Protein AF-A0A8J2EGM8-F1 (afdb_monomer)

Structure (mmCIF, N/CA/C/O backbone):
data_AF-A0A8J2EGM8-F1
#
_entry.id   AF-A0A8J2EGM8-F1
#
loop_
_atom_site.group_PDB
_atom_site.id
_atom_site.type_symbol
_atom_site.label_atom_id
_atom_site.label_alt_id
_atom_site.label_comp_id
_atom_site.label_asym_id
_atom_site.label_entity_id
_atom_site.label_seq_id
_atom_site.pdbx_PDB_ins_code
_atom_site.Cartn_x
_atom_site.Cartn_y
_atom_site.Cartn_z
_atom_site.occupancy
_atom_site.B_iso_or_equiv
_atom_site.auth_seq_id
_atom_site.auth_comp_id
_atom_site.auth_asym_id
_atom_site.auth_atom_id
_atom_site.pdbx_PDB_model_num
ATOM 1 N N . MET A 1 1 ? 75.632 -25.781 -4.431 1.00 36.81 1 MET A N 1
ATOM 2 C CA . MET A 1 1 ? 75.095 -25.652 -5.802 1.00 36.81 1 MET A CA 1
ATOM 3 C C . MET A 1 1 ? 73.631 -26.050 -5.723 1.00 36.81 1 MET A C 1
ATOM 5 O O . MET A 1 1 ? 73.376 -27.157 -5.284 1.00 36.81 1 MET A O 1
ATOM 9 N N . SER A 1 2 ? 72.731 -25.060 -5.687 1.00 36.84 2 SER A N 1
ATOM 10 C CA . SER A 1 2 ? 71.915 -24.627 -6.846 1.00 36.84 2 SER A CA 1
ATOM 11 C C . SER A 1 2 ? 70.774 -25.623 -7.117 1.00 36.84 2 SER A C 1
ATOM 13 O O . SER A 1 2 ? 71.029 -26.813 -7.161 1.00 36.84 2 SER A O 1
ATOM 15 N N . GLU A 1 3 ? 69.509 -25.267 -7.308 1.00 37.22 3 GLU A N 1
ATOM 16 C CA . GLU A 1 3 ? 68.725 -24.044 -7.152 1.00 37.22 3 GLU A CA 1
ATOM 17 C C . GLU A 1 3 ? 67.249 -24.458 -7.450 1.00 37.22 3 GLU A C 1
ATOM 19 O O . GLU A 1 3 ? 67.021 -25.477 -8.093 1.00 37.22 3 GLU A O 1
ATOM 24 N N . VAL A 1 4 ? 66.272 -23.667 -6.986 1.00 41.88 4 VAL A N 1
ATOM 25 C CA . VAL A 1 4 ? 64.883 -23.495 -7.497 1.00 41.88 4 VAL A CA 1
ATOM 26 C C . VAL A 1 4 ? 63.899 -24.688 -7.587 1.00 41.88 4 VAL A C 1
ATOM 28 O O . VAL A 1 4 ? 63.996 -25.553 -8.444 1.00 41.88 4 VAL A O 1
ATOM 31 N N . TYR A 1 5 ? 62.829 -24.658 -6.780 1.00 37.06 5 TYR A N 1
ATOM 32 C CA . TYR A 1 5 ? 61.487 -24.163 -7.175 1.00 37.06 5 TYR A CA 1
ATOM 33 C C . TYR A 1 5 ? 60.475 -24.462 -6.055 1.00 37.06 5 TYR A C 1
ATOM 35 O O . TYR A 1 5 ? 59.898 -25.543 -5.959 1.00 37.06 5 TYR A O 1
ATOM 43 N N . LYS A 1 6 ? 60.233 -23.464 -5.194 1.00 38.16 6 LYS A N 1
ATOM 44 C CA . LYS A 1 6 ? 59.006 -23.388 -4.390 1.00 38.16 6 LYS A CA 1
ATOM 45 C C . LYS A 1 6 ? 57.902 -22.868 -5.309 1.00 38.16 6 LYS A C 1
ATOM 47 O O . LYS A 1 6 ? 57.985 -21.736 -5.779 1.00 38.16 6 LYS A O 1
ATOM 52 N N . LEU A 1 7 ? 56.888 -23.690 -5.565 1.00 37.00 7 LEU A N 1
ATOM 53 C CA . LEU A 1 7 ? 55.674 -23.279 -6.264 1.00 37.00 7 LEU A CA 1
ATOM 54 C C . LEU A 1 7 ? 54.905 -22.285 -5.370 1.00 37.00 7 LEU A C 1
ATOM 56 O O . LEU A 1 7 ? 54.227 -22.676 -4.422 1.00 37.00 7 LEU A O 1
ATOM 60 N N . LEU A 1 8 ? 55.043 -20.987 -5.642 1.00 35.59 8 LEU A N 1
ATOM 61 C CA . LEU A 1 8 ? 54.140 -19.956 -5.137 1.00 35.59 8 LEU A CA 1
ATOM 62 C C . LEU A 1 8 ? 52.882 -19.979 -6.008 1.00 35.59 8 LEU A C 1
ATOM 64 O O . LEU A 1 8 ? 52.885 -19.474 -7.128 1.00 35.59 8 LEU A O 1
ATOM 68 N N . ILE A 1 9 ? 51.800 -20.562 -5.493 1.00 37.16 9 ILE A N 1
ATOM 69 C CA . ILE A 1 9 ? 50.460 -20.345 -6.040 1.00 37.16 9 ILE A CA 1
ATOM 70 C C . ILE A 1 9 ? 50.071 -18.913 -5.661 1.00 37.16 9 ILE A C 1
ATOM 72 O O . ILE A 1 9 ? 49.535 -18.653 -4.586 1.00 37.16 9 ILE A O 1
ATOM 76 N N . VAL A 1 10 ? 50.394 -17.963 -6.538 1.00 34.00 10 VAL A N 1
ATOM 77 C CA . VAL A 1 10 ? 49.798 -16.628 -6.507 1.00 34.00 10 VAL A CA 1
ATOM 78 C C . VAL A 1 10 ? 48.366 -16.801 -6.990 1.00 34.00 10 VAL A C 1
ATOM 80 O O . VAL A 1 10 ? 48.096 -16.853 -8.189 1.00 34.00 10 VAL A O 1
ATOM 83 N N . VAL A 1 11 ? 47.440 -16.940 -6.043 1.00 32.88 11 VAL A N 1
ATOM 84 C CA . VAL A 1 11 ? 46.016 -16.778 -6.323 1.00 32.88 11 VAL A CA 1
ATOM 85 C C . VAL A 1 11 ? 45.834 -15.317 -6.717 1.00 32.88 11 VAL A C 1
ATOM 87 O O . VAL A 1 11 ? 45.764 -14.433 -5.865 1.00 32.88 11 VAL A O 1
ATOM 90 N N . TYR A 1 12 ? 45.803 -15.055 -8.023 1.00 30.75 12 TYR A N 1
ATOM 91 C CA . TYR A 1 12 ? 45.254 -13.819 -8.558 1.00 30.75 12 TYR A CA 1
ATOM 92 C C . TYR A 1 12 ? 43.773 -13.820 -8.184 1.00 30.75 12 TYR A C 1
ATOM 94 O O . TYR A 1 12 ? 42.923 -14.354 -8.893 1.00 30.75 12 TYR A O 1
ATOM 102 N N . ILE A 1 13 ? 43.465 -13.259 -7.016 1.00 32.72 13 ILE A N 1
ATOM 103 C CA . ILE A 1 13 ? 42.115 -12.820 -6.707 1.00 32.72 13 ILE A CA 1
ATOM 104 C C . ILE A 1 13 ? 41.874 -11.679 -7.686 1.00 32.72 13 ILE A C 1
ATOM 106 O O . ILE A 1 13 ? 42.268 -10.537 -7.452 1.00 32.72 13 ILE A O 1
ATOM 110 N N . SER A 1 14 ? 41.266 -12.001 -8.826 1.00 30.25 14 SER A N 1
ATOM 111 C CA . SER A 1 14 ? 40.522 -11.025 -9.598 1.00 30.25 14 SER A CA 1
ATOM 112 C C . SER A 1 14 ? 39.444 -10.503 -8.659 1.00 30.25 14 SER A C 1
ATOM 114 O O . SER A 1 14 ? 38.356 -11.063 -8.551 1.00 30.25 14 SER A O 1
ATOM 116 N N . ILE A 1 15 ? 39.770 -9.441 -7.923 1.00 31.55 15 ILE A N 1
ATOM 117 C CA . ILE A 1 15 ? 38.772 -8.562 -7.348 1.00 31.55 15 ILE A CA 1
ATOM 118 C C . ILE A 1 15 ? 38.101 -7.958 -8.574 1.00 31.55 15 ILE A C 1
ATOM 120 O O . ILE A 1 15 ? 38.505 -6.916 -9.087 1.00 31.55 15 ILE A O 1
ATOM 124 N N . THR A 1 16 ? 37.092 -8.651 -9.097 1.00 29.59 16 THR A N 1
ATOM 125 C CA . THR A 1 16 ? 36.015 -7.991 -9.811 1.00 29.59 16 THR A CA 1
ATOM 126 C C . THR A 1 16 ? 35.446 -7.035 -8.782 1.00 29.59 16 THR A C 1
ATOM 128 O O . THR A 1 16 ? 34.616 -7.402 -7.953 1.00 29.59 16 THR A O 1
ATOM 131 N N . VAL A 1 17 ? 35.986 -5.817 -8.766 1.00 28.31 17 VAL A N 1
ATOM 132 C CA . VAL A 1 17 ? 35.312 -4.674 -8.186 1.00 28.31 17 VAL A CA 1
ATOM 133 C C . VAL A 1 17 ? 33.995 -4.660 -8.934 1.00 28.31 17 VAL A C 1
ATOM 135 O O . VAL A 1 17 ? 33.945 -4.289 -10.107 1.00 28.31 17 VAL A O 1
ATOM 138 N N . VAL A 1 18 ? 32.947 -5.176 -8.294 1.00 32.50 18 VAL A N 1
ATOM 139 C CA . VAL A 1 18 ? 31.579 -4.895 -8.693 1.00 32.50 18 VAL A CA 1
ATOM 140 C C . VAL A 1 18 ? 31.532 -3.379 -8.661 1.00 32.50 18 VAL A C 1
ATOM 142 O O . VAL A 1 18 ? 31.544 -2.778 -7.587 1.00 32.50 18 VAL A O 1
ATOM 145 N N . ARG A 1 19 ? 31.657 -2.751 -9.835 1.00 31.34 19 ARG A N 1
ATOM 146 C CA . ARG A 1 19 ? 31.508 -1.311 -9.960 1.00 31.34 19 ARG A CA 1
ATOM 147 C C . ARG A 1 19 ? 30.092 -1.046 -9.482 1.00 31.34 19 ARG A C 1
ATOM 149 O O . ARG A 1 19 ? 29.133 -1.380 -10.166 1.00 31.34 19 ARG A O 1
ATOM 156 N N . CYS A 1 20 ? 29.976 -0.536 -8.259 1.00 39.12 20 CYS A N 1
ATOM 157 C CA . CYS A 1 20 ? 28.774 0.130 -7.808 1.00 39.12 20 CYS A CA 1
ATOM 158 C C . CYS A 1 20 ? 28.375 1.091 -8.925 1.00 39.12 20 CYS A C 1
ATOM 160 O O . CYS A 1 20 ? 29.219 1.876 -9.366 1.00 39.12 20 CYS A O 1
ATOM 162 N N . ASN A 1 21 ? 27.118 1.049 -9.356 1.00 50.50 21 ASN A N 1
ATOM 163 C CA . ASN A 1 21 ? 26.552 2.102 -10.186 1.00 50.50 21 ASN A CA 1
ATOM 164 C C . ASN A 1 21 ? 26.462 3.375 -9.341 1.00 50.50 21 ASN A C 1
ATOM 166 O O . ASN A 1 21 ? 25.401 3.751 -8.844 1.00 50.50 21 ASN A O 1
ATOM 170 N N . LEU A 1 22 ? 27.607 4.030 -9.124 1.00 63.03 22 LEU A N 1
ATOM 171 C CA . LEU A 1 22 ? 27.615 5.446 -8.820 1.00 63.03 22 LEU A CA 1
ATOM 172 C C . LEU A 1 22 ? 26.868 6.111 -9.967 1.00 63.03 22 LEU A C 1
ATOM 174 O O . LEU A 1 22 ? 27.161 5.863 -11.138 1.00 63.03 22 LEU A O 1
ATOM 178 N N . SER A 1 23 ? 25.882 6.930 -9.617 1.00 75.19 23 SER A N 1
ATOM 179 C CA . SER A 1 23 ? 25.237 7.772 -10.608 1.00 75.19 23 SER A CA 1
ATOM 180 C C . SER A 1 23 ? 26.307 8.548 -11.385 1.00 75.19 23 SER A C 1
ATOM 182 O O . SER A 1 23 ? 27.177 9.143 -10.742 1.00 75.19 23 SER A O 1
ATOM 184 N N . PRO A 1 24 ? 26.257 8.572 -12.731 1.00 81.44 24 PRO A N 1
ATOM 185 C CA . PRO A 1 24 ? 27.166 9.383 -13.536 1.00 81.44 24 PRO A CA 1
ATOM 186 C C . PRO A 1 24 ? 27.077 10.872 -13.181 1.00 81.44 24 PRO A C 1
ATOM 188 O O . PRO A 1 24 ? 28.060 11.594 -13.312 1.00 81.44 24 PRO A O 1
ATOM 191 N N . CYS A 1 25 ? 25.916 11.325 -12.692 1.00 85.75 25 CYS A N 1
ATOM 192 C CA . CYS A 1 25 ? 25.682 12.704 -12.279 1.00 85.75 25 CYS A CA 1
ATOM 193 C C . CYS A 1 25 ? 24.812 12.715 -11.014 1.00 85.75 25 CYS A C 1
ATOM 195 O O . CYS A 1 25 ? 23.592 12.825 -11.130 1.00 85.75 25 CYS A O 1
ATOM 197 N N . PRO A 1 26 ? 25.389 12.591 -9.806 1.00 79.94 26 PRO A N 1
ATOM 198 C CA . PRO A 1 26 ? 24.625 12.439 -8.561 1.00 79.94 26 PRO A CA 1
ATOM 199 C C . PRO A 1 26 ? 23.648 13.582 -8.247 1.00 79.94 26 PRO A C 1
ATOM 201 O O . PRO A 1 26 ? 22.648 13.357 -7.571 1.00 79.94 26 PRO A O 1
ATOM 204 N N . GLU A 1 27 ? 23.915 14.787 -8.757 1.00 81.50 27 GLU A N 1
ATOM 205 C CA . GLU A 1 27 ? 23.043 15.962 -8.600 1.00 81.50 27 GLU A CA 1
ATOM 206 C C . GLU A 1 27 ? 21.817 15.936 -9.526 1.00 81.50 27 GLU A C 1
ATOM 208 O O . GLU A 1 27 ? 20.817 16.598 -9.259 1.00 81.50 27 GLU A O 1
ATOM 213 N N . ILE A 1 28 ? 21.886 15.169 -10.619 1.00 87.88 28 ILE A N 1
ATOM 214 C CA . ILE A 1 28 ? 20.826 15.077 -11.629 1.00 87.88 28 ILE A CA 1
ATOM 215 C C . ILE A 1 28 ? 20.117 13.739 -11.507 1.00 87.88 28 ILE A C 1
ATOM 217 O O . ILE A 1 28 ? 18.904 13.713 -11.389 1.00 87.88 28 ILE A O 1
ATOM 221 N N . LEU A 1 29 ? 20.847 12.628 -11.518 1.00 87.75 29 LEU A N 1
ATOM 222 C CA . LEU A 1 29 ? 20.307 11.278 -11.489 1.00 87.75 29 LEU A CA 1
ATOM 223 C C . LEU A 1 29 ? 20.552 10.644 -10.121 1.00 87.75 29 LEU A C 1
ATOM 225 O O . LEU A 1 29 ? 21.692 10.488 -9.688 1.00 87.75 29 LEU A O 1
ATOM 229 N N . ILE A 1 30 ? 19.487 10.223 -9.455 1.00 77.75 30 ILE A N 1
ATOM 230 C CA . ILE A 1 30 ? 19.554 9.569 -8.149 1.00 77.75 30 ILE A CA 1
ATOM 231 C C . ILE A 1 30 ? 18.849 8.230 -8.263 1.00 77.75 30 ILE A C 1
ATOM 233 O O . ILE A 1 30 ? 17.635 8.191 -8.443 1.00 77.75 30 ILE A O 1
ATOM 237 N N . TYR A 1 31 ? 19.601 7.137 -8.138 1.00 73.56 31 TYR A N 1
ATOM 238 C CA . TYR A 1 31 ? 19.011 5.806 -8.115 1.00 73.56 31 TYR A CA 1
ATOM 239 C C . TYR A 1 31 ? 18.315 5.538 -6.775 1.00 73.56 31 TYR A C 1
ATOM 241 O O . TYR A 1 31 ? 18.869 5.794 -5.701 1.00 73.56 31 TYR A O 1
ATOM 249 N N . PHE A 1 32 ? 17.106 5.000 -6.845 1.00 64.81 32 PHE A N 1
ATOM 250 C CA . PHE A 1 32 ? 16.334 4.479 -5.722 1.00 64.81 32 PHE A CA 1
ATOM 251 C C . PHE A 1 32 ? 15.626 3.193 -6.168 1.00 64.81 32 PHE A C 1
ATOM 253 O O . PHE A 1 32 ? 15.915 2.680 -7.239 1.00 64.81 32 PHE A O 1
ATOM 260 N N . HIS A 1 33 ? 14.768 2.603 -5.346 1.00 63.91 33 HIS A N 1
ATOM 261 C CA . HIS A 1 33 ? 13.941 1.478 -5.774 1.00 63.91 33 HIS A CA 1
ATOM 262 C C . HIS A 1 33 ? 12.563 1.636 -5.157 1.00 63.91 33 HIS A C 1
ATOM 264 O O . HIS A 1 33 ? 12.436 1.660 -3.931 1.00 63.91 33 HIS A O 1
ATOM 270 N N . HIS A 1 34 ? 11.551 1.757 -6.009 1.00 53.47 34 HIS A N 1
ATOM 271 C CA . HIS A 1 34 ? 10.157 1.699 -5.614 1.00 53.47 34 HIS A CA 1
ATOM 272 C C . HIS A 1 34 ? 9.658 0.256 -5.791 1.00 53.47 34 HIS A C 1
ATOM 274 O O . HIS A 1 34 ? 9.483 -0.180 -6.929 1.00 53.47 34 HIS A O 1
ATOM 280 N N . PRO A 1 35 ? 9.369 -0.481 -4.701 1.00 46.75 35 PRO A N 1
ATOM 281 C CA . PRO A 1 35 ? 9.041 -1.911 -4.749 1.00 46.75 35 PRO A CA 1
ATOM 282 C C . PRO A 1 35 ? 7.853 -2.275 -5.649 1.00 46.75 35 PRO A C 1
ATOM 284 O O . PRO A 1 35 ? 7.779 -3.392 -6.145 1.00 46.75 35 PRO A O 1
ATOM 287 N N . MET A 1 36 ? 6.929 -1.331 -5.836 1.00 46.72 36 MET A N 1
ATOM 288 C CA . MET A 1 36 ? 5.670 -1.529 -6.562 1.00 46.72 36 MET A CA 1
ATOM 289 C C . MET A 1 36 ? 5.686 -1.087 -8.028 1.00 46.72 36 MET A C 1
ATOM 291 O O . MET A 1 36 ? 5.085 -1.744 -8.869 1.00 46.72 36 MET A O 1
ATOM 295 N N . THR A 1 37 ? 6.345 0.029 -8.341 1.00 50.84 37 THR A N 1
ATOM 296 C CA . THR A 1 37 ? 6.335 0.612 -9.691 1.00 50.84 37 THR A CA 1
ATOM 297 C C . THR A 1 37 ? 7.591 0.273 -10.485 1.00 50.84 37 THR A C 1
ATOM 299 O O . THR A 1 37 ? 7.735 0.720 -11.617 1.00 50.84 37 THR A O 1
ATOM 302 N N . ASN A 1 38 ? 8.547 -0.455 -9.884 1.00 56.56 38 ASN A N 1
ATOM 303 C CA . ASN A 1 38 ? 9.892 -0.630 -10.439 1.00 56.56 38 ASN A CA 1
ATOM 304 C C . ASN A 1 38 ? 10.518 0.710 -10.882 1.00 56.56 38 ASN A C 1
ATOM 306 O O . ASN A 1 38 ? 11.325 0.767 -11.810 1.00 56.56 38 ASN A O 1
ATOM 310 N N . ALA A 1 39 ? 10.153 1.819 -10.228 1.00 58.72 39 ALA A N 1
ATOM 311 C CA . ALA A 1 39 ? 10.885 3.063 -10.388 1.00 58.72 39 ALA A CA 1
ATOM 312 C C . ALA A 1 39 ? 12.272 2.878 -9.782 1.00 58.72 39 ALA A C 1
ATOM 314 O O . ALA A 1 39 ? 12.382 2.492 -8.613 1.00 58.72 39 ALA A O 1
ATOM 315 N N . PHE A 1 40 ? 13.319 3.148 -10.565 1.00 69.94 40 PHE A N 1
ATOM 316 C CA . PHE A 1 40 ? 14.690 3.022 -10.071 1.00 69.94 40 PHE A CA 1
ATOM 317 C C . PHE A 1 40 ? 15.486 4.311 -10.082 1.00 69.94 40 PHE A C 1
ATOM 319 O O . PHE A 1 40 ? 16.589 4.329 -9.542 1.00 69.94 40 PHE A O 1
ATOM 326 N N . ALA A 1 41 ? 14.992 5.392 -10.684 1.00 81.12 41 ALA A N 1
ATOM 327 C CA . ALA A 1 41 ? 15.752 6.627 -10.661 1.00 81.12 41 ALA A CA 1
ATOM 328 C C . ALA A 1 41 ? 14.898 7.883 -10.661 1.00 81.12 41 ALA A C 1
ATOM 330 O O . ALA A 1 41 ? 13.804 7.933 -11.215 1.00 81.12 41 ALA A O 1
ATOM 331 N N . ARG A 1 42 ? 15.439 8.922 -10.035 1.00 85.50 42 ARG A N 1
ATOM 332 C CA . ARG A 1 42 ? 14.912 10.279 -10.037 1.00 85.50 42 ARG A CA 1
ATOM 333 C C . ARG A 1 42 ? 15.842 11.153 -10.854 1.00 85.50 42 ARG A C 1
ATOM 335 O O . ARG A 1 42 ? 17.052 11.096 -10.644 1.00 85.50 42 ARG A O 1
ATOM 342 N N . ILE A 1 43 ? 15.275 11.980 -11.724 1.00 92.44 43 ILE A N 1
ATOM 343 C CA . ILE A 1 43 ? 16.001 13.014 -12.459 1.00 92.44 43 ILE A CA 1
ATOM 344 C C . ILE A 1 43 ? 15.590 14.381 -11.919 1.00 92.44 43 ILE A C 1
ATOM 346 O O . ILE A 1 43 ? 14.404 14.695 -11.873 1.00 92.44 43 ILE A O 1
ATOM 350 N N . VAL A 1 44 ? 16.562 15.187 -11.507 1.00 89.62 44 VAL A N 1
ATOM 351 C CA . VAL A 1 44 ? 16.366 16.523 -10.944 1.00 89.62 44 VAL A CA 1
ATOM 352 C C . VAL A 1 44 ? 16.965 17.557 -11.892 1.00 89.62 44 VAL A C 1
ATOM 354 O O . VAL A 1 44 ? 18.167 17.576 -12.142 1.00 89.62 44 VAL A O 1
ATOM 357 N N . ILE A 1 45 ? 16.118 18.447 -12.401 1.00 95.56 45 ILE A N 1
ATOM 358 C CA . ILE A 1 45 ? 16.511 19.636 -13.153 1.00 95.56 45 ILE A CA 1
ATOM 359 C C . ILE A 1 45 ? 16.417 20.816 -12.190 1.00 95.56 45 ILE A C 1
ATOM 361 O O . ILE A 1 45 ? 15.327 21.324 -11.936 1.00 95.56 45 ILE A O 1
ATOM 365 N N . ALA A 1 46 ? 17.551 21.222 -11.618 1.00 89.19 46 ALA A N 1
ATOM 366 C CA . ALA A 1 46 ? 17.590 22.231 -10.556 1.00 89.19 46 ALA A CA 1
ATOM 367 C C . ALA A 1 46 ? 17.022 23.592 -10.993 1.00 89.19 46 ALA A C 1
ATOM 369 O O . ALA A 1 46 ? 16.285 24.215 -10.238 1.00 89.19 46 ALA A O 1
ATOM 370 N N . ASN A 1 47 ? 17.336 24.021 -12.220 1.00 92.00 47 ASN A N 1
ATOM 371 C CA . ASN A 1 47 ? 16.932 25.315 -12.772 1.00 92.00 47 ASN A CA 1
ATOM 372 C C . ASN A 1 47 ? 16.230 25.117 -14.128 1.00 92.00 47 ASN A C 1
ATOM 374 O O . ASN A 1 47 ? 16.857 25.316 -15.172 1.00 92.00 47 ASN A O 1
ATOM 378 N N . PRO A 1 48 ? 14.964 24.665 -14.147 1.00 92.75 48 PRO A N 1
ATOM 379 C CA . PRO A 1 48 ? 14.237 24.473 -15.395 1.00 92.75 48 PRO A CA 1
ATOM 380 C C . PRO A 1 48 ? 13.900 25.824 -16.052 1.00 92.75 48 PRO A C 1
ATOM 382 O O . PRO A 1 48 ? 13.677 26.815 -15.345 1.00 92.75 48 PRO A O 1
ATOM 385 N N . PRO A 1 49 ? 13.823 25.896 -17.395 1.00 91.12 49 PRO A N 1
ATOM 386 C CA . PRO A 1 49 ? 13.352 27.096 -18.075 1.00 91.12 49 PRO A CA 1
ATOM 387 C C . PRO A 1 49 ? 11.925 27.420 -17.619 1.00 91.12 49 PRO A C 1
ATOM 389 O O . PRO A 1 49 ? 11.065 26.545 -17.572 1.00 91.12 49 PRO A O 1
ATOM 392 N N . LYS A 1 50 ? 11.665 28.685 -17.272 1.00 86.62 50 LYS A N 1
ATOM 393 C CA . LYS A 1 50 ? 10.341 29.118 -16.787 1.00 86.62 50 LYS A CA 1
ATOM 394 C C . LYS A 1 50 ? 9.328 29.328 -17.911 1.00 86.62 50 LYS A C 1
ATOM 396 O O . LYS A 1 50 ? 8.137 29.127 -17.705 1.00 86.62 50 LYS A O 1
ATOM 401 N N . ASN A 1 51 ? 9.817 29.719 -19.086 1.00 85.56 51 ASN A N 1
ATOM 402 C CA . ASN A 1 51 ? 9.015 30.003 -20.269 1.00 85.56 51 ASN A CA 1
ATOM 403 C C . ASN A 1 51 ? 9.443 29.053 -21.386 1.00 85.56 51 ASN A C 1
ATOM 405 O O . ASN A 1 51 ? 10.543 29.179 -21.920 1.00 85.56 51 ASN A O 1
ATOM 409 N N . PHE A 1 52 ? 8.584 28.102 -21.727 1.00 88.19 52 PHE A N 1
ATOM 410 C CA . PHE A 1 52 ? 8.795 27.146 -22.808 1.00 88.19 52 PHE A CA 1
ATOM 411 C C . PHE A 1 52 ? 7.441 26.763 -23.404 1.00 88.19 52 PHE A C 1
ATOM 413 O O . PHE A 1 52 ? 6.426 26.808 -22.717 1.00 88.19 52 PHE A O 1
ATOM 420 N N . GLN A 1 53 ? 7.416 26.387 -24.680 1.00 88.38 53 GLN A N 1
ATOM 421 C CA . GLN A 1 53 ? 6.218 25.812 -25.312 1.00 88.38 53 GLN A CA 1
ATOM 422 C C . GLN A 1 53 ? 6.209 24.282 -25.213 1.00 88.38 53 GLN A C 1
ATOM 424 O O . GLN A 1 53 ? 5.157 23.651 -25.165 1.00 88.38 53 GLN A O 1
ATOM 429 N N . ARG A 1 54 ? 7.401 23.687 -25.178 1.00 92.19 54 ARG A N 1
ATOM 430 C CA . ARG A 1 54 ? 7.652 22.262 -25.000 1.00 92.19 54 ARG A CA 1
ATOM 431 C C . ARG A 1 54 ? 9.011 22.113 -24.338 1.00 92.19 54 ARG A C 1
ATOM 433 O O . ARG A 1 54 ? 9.921 22.854 -24.688 1.00 92.19 54 ARG A O 1
ATOM 440 N N . LEU A 1 55 ? 9.121 21.161 -23.423 1.00 95.38 55 LEU A N 1
ATOM 441 C CA . LEU A 1 55 ? 10.386 20.736 -22.840 1.00 95.38 55 LEU A CA 1
ATOM 442 C C . LEU A 1 55 ? 10.485 19.213 -22.965 1.00 95.38 55 LEU A C 1
ATOM 444 O O . LEU A 1 55 ? 9.631 18.491 -22.455 1.00 95.38 55 LEU A O 1
ATOM 448 N N . THR A 1 56 ? 11.498 18.725 -23.671 1.00 97.00 56 THR A N 1
ATOM 449 C CA . THR A 1 56 ? 11.676 17.304 -23.997 1.00 97.00 56 THR A CA 1
ATOM 450 C C . THR A 1 56 ? 12.781 16.707 -23.140 1.00 97.00 56 THR A C 1
ATOM 452 O O . THR A 1 56 ? 13.942 17.083 -23.294 1.00 97.00 56 THR A O 1
ATOM 455 N N . LEU A 1 57 ? 12.459 15.740 -22.283 1.00 97.75 57 LEU A N 1
ATOM 456 C CA . LEU A 1 57 ? 13.459 14.936 -21.580 1.00 97.75 57 LEU A CA 1
ATOM 457 C C . LEU A 1 57 ? 13.682 13.621 -22.335 1.00 97.75 57 LEU A C 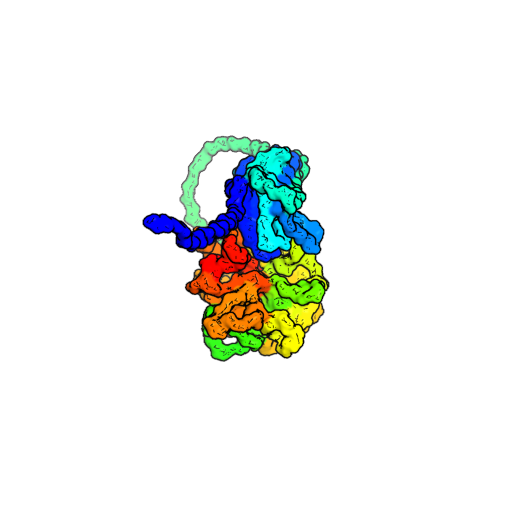1
ATOM 459 O O . LEU A 1 57 ? 12.720 12.907 -22.626 1.00 97.75 57 LEU A O 1
ATOM 463 N N . LYS A 1 58 ? 14.944 13.281 -22.612 1.00 97.81 58 LYS A N 1
ATOM 464 C CA . LYS A 1 58 ? 15.342 11.957 -23.110 1.00 97.81 58 LYS A CA 1
ATOM 465 C C . LYS A 1 58 ? 16.312 11.290 -22.149 1.00 97.81 58 LYS A C 1
ATOM 467 O O . LYS A 1 58 ? 17.245 11.935 -21.669 1.00 97.81 58 LYS A O 1
ATOM 472 N N . VAL A 1 59 ? 16.105 10.002 -21.908 1.00 95.12 59 VAL A N 1
ATOM 473 C CA . VAL A 1 59 ? 16.960 9.159 -21.067 1.00 95.12 59 VAL A CA 1
ATOM 474 C C . VAL A 1 59 ? 17.343 7.925 -21.866 1.00 95.12 59 VAL A C 1
ATOM 476 O O . VAL A 1 59 ? 16.493 7.092 -22.168 1.00 95.12 59 VAL A O 1
ATOM 479 N N . SER A 1 60 ? 18.621 7.800 -22.194 1.00 93.62 60 SER A N 1
ATOM 480 C CA . SER A 1 60 ? 19.181 6.620 -22.844 1.00 93.62 60 SER A CA 1
ATOM 481 C C . SER A 1 60 ? 19.873 5.762 -21.795 1.00 93.62 60 SER A C 1
ATOM 483 O O . SER A 1 60 ? 20.717 6.265 -21.053 1.00 93.62 60 SER A O 1
ATOM 485 N N . TYR A 1 61 ? 19.552 4.476 -21.735 1.00 90.81 61 TYR A N 1
ATOM 486 C CA . TYR A 1 61 ? 20.187 3.523 -20.829 1.00 90.81 61 TYR A CA 1
ATOM 487 C C . TYR A 1 61 ? 20.631 2.268 -21.579 1.00 90.81 61 TYR A C 1
ATOM 489 O O . TYR A 1 61 ? 20.089 1.946 -22.636 1.00 90.81 61 TYR A O 1
ATOM 497 N N . GLN A 1 62 ? 21.612 1.555 -21.032 1.00 88.56 62 GLN A N 1
ATOM 498 C CA . GLN A 1 62 ? 22.109 0.299 -21.585 1.00 88.56 62 GLN A CA 1
ATOM 499 C C . GLN A 1 62 ? 21.725 -0.890 -20.702 1.00 88.56 62 GLN A C 1
ATOM 501 O O . GLN A 1 62 ? 21.736 -0.809 -19.472 1.00 88.56 62 GLN A O 1
ATOM 506 N N . THR A 1 63 ? 21.379 -2.010 -21.333 1.00 82.94 63 THR A N 1
ATOM 507 C CA . THR A 1 63 ? 21.105 -3.276 -20.645 1.00 82.94 63 THR A CA 1
ATOM 508 C C . THR A 1 63 ? 21.534 -4.470 -21.493 1.00 82.94 63 THR A C 1
ATOM 510 O O . THR A 1 63 ? 21.449 -4.446 -22.722 1.00 82.94 63 THR A O 1
ATOM 513 N N . ARG A 1 64 ? 21.994 -5.532 -20.828 1.00 79.88 64 ARG A N 1
ATOM 514 C CA . ARG A 1 64 ? 22.232 -6.850 -21.444 1.00 79.88 64 ARG A CA 1
ATOM 515 C C . ARG A 1 64 ? 21.043 -7.799 -21.285 1.00 79.88 64 ARG A C 1
ATOM 517 O O . ARG A 1 64 ? 21.089 -8.918 -21.784 1.00 79.88 64 ARG A O 1
ATOM 524 N N . GLU A 1 65 ? 20.023 -7.399 -20.531 1.00 73.31 65 GLU A N 1
ATOM 525 C CA . GLU A 1 65 ? 18.876 -8.249 -20.230 1.00 73.31 65 GLU A CA 1
ATOM 526 C C . GLU A 1 65 ? 17.805 -8.119 -21.314 1.00 73.31 65 GLU A C 1
ATOM 528 O O . GLU A 1 65 ? 17.515 -7.024 -21.799 1.00 73.31 65 GLU A O 1
ATOM 533 N N . PHE A 1 66 ? 17.219 -9.255 -21.691 1.00 68.12 66 PHE A N 1
ATOM 534 C CA . PHE A 1 66 ? 16.069 -9.299 -22.584 1.00 68.12 66 PHE A CA 1
ATOM 535 C C . PHE A 1 66 ? 14.804 -9.002 -21.782 1.00 68.12 66 PHE A C 1
ATOM 537 O O . PHE A 1 66 ? 14.595 -9.573 -20.710 1.00 68.12 66 PHE A O 1
ATOM 544 N N . PHE A 1 67 ? 13.970 -8.099 -22.292 1.00 67.81 67 PHE A N 1
ATOM 545 C CA . PHE A 1 67 ? 12.684 -7.800 -21.676 1.00 67.81 67 PHE A CA 1
ATOM 546 C C . PHE A 1 67 ? 11.739 -8.984 -21.891 1.00 67.81 67 PHE A C 1
ATOM 548 O O . PHE A 1 67 ? 11.656 -9.517 -22.995 1.00 67.81 67 PHE A O 1
ATOM 555 N N . VAL A 1 68 ? 11.063 -9.408 -20.824 1.00 57.25 68 VAL A N 1
ATOM 556 C CA . VAL A 1 68 ? 10.043 -10.469 -20.893 1.00 57.25 68 VAL A CA 1
ATOM 557 C C . VAL A 1 68 ? 8.774 -9.952 -21.590 1.00 57.25 68 VAL A C 1
ATOM 559 O O . VAL A 1 68 ? 8.096 -10.721 -22.264 1.00 57.25 68 VAL A O 1
ATOM 562 N N . ASP A 1 69 ? 8.535 -8.638 -21.512 1.00 60.31 69 ASP A N 1
ATOM 563 C CA . ASP A 1 69 ? 7.422 -7.916 -22.135 1.00 60.31 69 ASP A CA 1
ATOM 564 C C . ASP A 1 69 ? 7.954 -6.804 -23.066 1.00 60.31 69 ASP A C 1
ATOM 566 O O . ASP A 1 69 ? 9.085 -6.348 -22.906 1.00 60.31 69 ASP A O 1
ATOM 570 N N . ASP A 1 70 ? 7.121 -6.255 -23.961 1.00 69.25 70 ASP A N 1
ATOM 571 C CA . ASP A 1 70 ? 7.468 -5.095 -24.816 1.00 69.25 70 ASP A CA 1
ATOM 572 C C . ASP A 1 70 ? 7.714 -3.781 -24.038 1.00 69.25 70 ASP A C 1
ATOM 574 O O . ASP A 1 70 ? 7.952 -2.721 -24.624 1.00 69.25 70 ASP A O 1
ATOM 578 N N . TYR A 1 71 ? 7.629 -3.817 -22.707 1.00 75.12 71 TYR A N 1
ATOM 579 C CA . TYR A 1 71 ? 7.851 -2.662 -21.854 1.00 75.12 71 TYR A CA 1
ATOM 580 C C . TYR A 1 71 ? 9.339 -2.306 -21.783 1.00 75.12 71 TYR A C 1
ATOM 582 O O . TYR A 1 71 ? 10.161 -3.065 -21.278 1.00 75.12 71 TYR A O 1
ATOM 590 N N . GLN A 1 72 ? 9.671 -1.110 -22.264 1.00 81.00 72 GLN A N 1
ATOM 591 C CA . GLN A 1 72 ? 11.039 -0.591 -22.316 1.00 81.00 72 GLN A CA 1
ATOM 592 C C . GLN A 1 72 ? 11.329 0.428 -21.203 1.00 81.00 72 GLN A C 1
ATOM 594 O O . GLN A 1 72 ? 12.410 0.998 -21.172 1.00 81.00 72 GLN A O 1
ATOM 599 N N . GLY A 1 73 ? 10.389 0.654 -20.280 1.00 82.94 73 GLY A N 1
ATOM 600 C CA . GLY A 1 73 ? 10.466 1.714 -19.273 1.00 82.94 73 GLY A CA 1
ATOM 601 C C . GLY A 1 73 ? 9.620 2.939 -19.629 1.00 82.94 73 GLY A C 1
ATOM 602 O O . GLY A 1 73 ? 9.097 3.054 -20.740 1.00 82.94 73 GLY A O 1
ATOM 603 N N . LEU A 1 74 ? 9.476 3.859 -18.677 1.00 86.75 74 LEU A N 1
ATOM 604 C CA . LEU A 1 74 ? 8.773 5.129 -18.867 1.00 86.75 74 LEU A CA 1
ATOM 605 C C . LEU A 1 74 ? 9.344 6.235 -17.973 1.00 86.75 74 LEU A C 1
ATOM 607 O O . LEU A 1 74 ? 10.041 5.984 -16.987 1.00 86.75 74 LEU A O 1
ATOM 611 N N . ILE A 1 75 ? 9.028 7.477 -18.330 1.00 90.44 75 ILE A N 1
ATOM 612 C CA . ILE A 1 75 ? 9.398 8.681 -17.587 1.00 90.44 75 ILE A CA 1
ATOM 613 C C . ILE A 1 75 ? 8.106 9.399 -17.195 1.00 90.44 75 ILE A C 1
ATOM 615 O O . ILE A 1 75 ? 7.299 9.706 -18.068 1.00 90.44 75 ILE A O 1
ATOM 619 N N . ASN A 1 76 ? 7.951 9.722 -15.913 1.00 86.19 76 ASN A N 1
ATOM 620 C CA . ASN A 1 76 ? 6.828 10.493 -15.382 1.00 86.19 76 ASN A CA 1
ATOM 621 C C . ASN A 1 76 ? 7.309 11.781 -14.713 1.00 86.19 76 ASN A C 1
ATOM 623 O O . ASN A 1 76 ? 8.406 11.837 -14.158 1.00 86.19 76 ASN A O 1
ATOM 627 N N . LEU A 1 77 ? 6.464 12.812 -14.711 1.00 85.38 77 LEU A N 1
ATOM 628 C CA . LEU A 1 77 ? 6.650 13.969 -13.833 1.00 85.38 77 LEU A CA 1
ATOM 629 C C . LEU A 1 77 ? 6.483 13.551 -12.375 1.00 85.38 77 LEU A C 1
ATOM 631 O O . LEU A 1 77 ? 5.645 12.709 -12.070 1.00 85.38 77 LEU A O 1
ATOM 635 N N . ARG A 1 78 ? 7.228 14.181 -11.460 1.00 80.81 78 ARG A N 1
ATOM 636 C CA . ARG A 1 78 ? 7.075 13.942 -10.018 1.00 80.81 78 ARG A CA 1
ATOM 637 C C . ARG A 1 78 ? 5.742 14.438 -9.463 1.00 80.81 78 ARG A C 1
ATOM 639 O O . ARG A 1 78 ? 5.289 13.928 -8.441 1.00 80.81 78 ARG A O 1
ATOM 646 N N . TRP A 1 79 ? 5.130 15.430 -10.094 1.00 78.75 79 TRP A N 1
ATOM 647 C CA . TRP A 1 79 ? 3.836 15.979 -9.702 1.00 78.75 79 TRP A CA 1
ATOM 648 C C . TRP A 1 79 ? 2.910 16.050 -10.916 1.00 78.75 79 TRP A C 1
ATOM 650 O O . TRP A 1 79 ? 3.404 16.063 -12.048 1.00 78.75 79 TRP A O 1
ATOM 660 N N . PRO A 1 80 ? 1.579 16.146 -10.723 1.00 81.06 80 PRO A N 1
ATOM 661 C CA . PRO A 1 80 ? 0.657 16.422 -11.820 1.00 81.06 80 PRO A CA 1
ATOM 662 C C . PRO A 1 80 ? 1.110 17.640 -12.631 1.00 81.06 80 PRO A C 1
ATOM 664 O O . PRO A 1 80 ? 1.748 18.548 -12.091 1.00 81.06 80 PRO A O 1
ATOM 667 N N . LEU A 1 81 ? 0.756 17.680 -13.917 1.00 83.00 81 LEU A N 1
ATOM 668 C CA . LEU A 1 81 ? 1.192 18.727 -14.847 1.00 83.00 81 LEU A CA 1
ATOM 669 C C . LEU A 1 81 ? 1.013 20.144 -14.273 1.00 83.00 81 LEU A C 1
ATOM 671 O O . LEU A 1 81 ? 1.968 20.914 -14.241 1.00 83.00 81 LEU A O 1
ATOM 675 N N . ASN A 1 82 ? -0.177 20.466 -13.759 1.00 81.62 82 ASN A N 1
ATOM 676 C CA . ASN A 1 82 ? -0.473 21.802 -13.231 1.00 81.62 82 ASN A CA 1
ATOM 677 C C . ASN A 1 82 ? 0.405 22.168 -12.028 1.00 81.62 82 ASN A C 1
ATOM 679 O O . ASN A 1 82 ? 0.940 23.273 -11.978 1.00 81.62 82 ASN A O 1
ATOM 683 N N . GLU A 1 83 ? 0.595 21.240 -11.088 1.00 82.38 83 GLU A N 1
ATOM 684 C CA . GLU A 1 83 ? 1.461 21.476 -9.931 1.00 82.38 83 GLU A CA 1
ATOM 685 C C . GLU A 1 83 ? 2.921 21.631 -10.370 1.00 82.38 83 GLU A C 1
ATOM 687 O O . GLU A 1 83 ? 3.588 22.576 -9.958 1.00 82.38 83 GLU A O 1
ATOM 692 N N . THR A 1 84 ? 3.406 20.770 -11.268 1.00 86.56 84 THR A N 1
ATOM 693 C CA . THR A 1 84 ? 4.759 20.882 -11.832 1.00 86.56 84 THR A CA 1
ATOM 694 C C . THR A 1 84 ? 4.998 22.264 -12.447 1.00 86.56 84 THR A C 1
ATOM 696 O O . THR A 1 84 ? 6.026 22.886 -12.184 1.00 86.56 84 THR A O 1
ATOM 699 N N . LEU A 1 85 ? 4.045 22.780 -13.230 1.00 91.19 85 LEU A N 1
ATOM 700 C CA . LEU A 1 85 ? 4.165 24.097 -13.865 1.00 91.19 85 LEU A CA 1
ATOM 701 C C . LEU A 1 85 ? 4.178 25.241 -12.840 1.00 91.19 85 LEU A C 1
ATOM 703 O O . LEU A 1 85 ? 4.982 26.163 -12.968 1.00 91.19 85 LEU A O 1
ATOM 707 N N . GLU A 1 86 ? 3.342 25.175 -11.800 1.00 85.69 86 GLU A N 1
ATOM 708 C CA . GLU A 1 86 ? 3.352 26.150 -10.700 1.00 85.69 86 GLU A CA 1
ATOM 709 C C . GLU A 1 86 ? 4.688 26.168 -9.949 1.00 85.69 86 GLU A C 1
ATOM 711 O O . GLU A 1 86 ? 5.234 27.233 -9.648 1.00 85.69 86 GLU A O 1
ATOM 716 N N . ARG A 1 87 ? 5.256 24.990 -9.693 1.00 91.12 87 ARG A N 1
ATOM 717 C CA . ARG A 1 87 ? 6.558 24.843 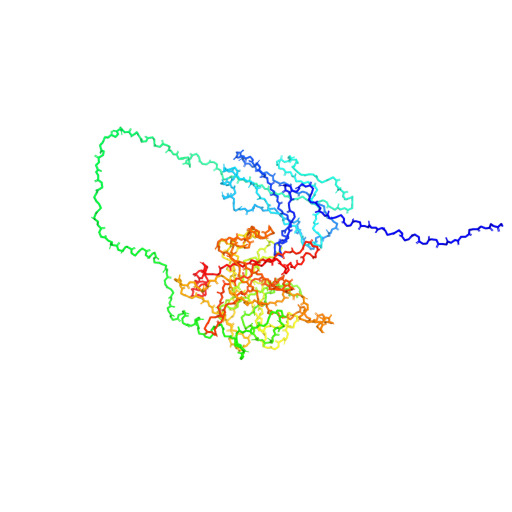-9.033 1.00 91.12 87 ARG A CA 1
ATOM 718 C C . ARG A 1 87 ? 7.683 25.444 -9.876 1.00 91.12 87 ARG A C 1
ATOM 720 O O . ARG A 1 87 ? 8.473 26.234 -9.361 1.00 91.12 87 ARG A O 1
ATOM 727 N N . ILE A 1 88 ? 7.694 25.185 -11.187 1.00 93.44 88 ILE A N 1
ATOM 728 C CA . ILE A 1 88 ? 8.652 25.802 -12.121 1.00 93.44 88 ILE A CA 1
ATOM 729 C C . ILE A 1 88 ? 8.544 27.336 -12.090 1.00 93.44 88 ILE A C 1
ATOM 731 O O . ILE A 1 88 ? 9.563 28.029 -12.004 1.00 93.44 88 ILE A O 1
ATOM 735 N N . ARG A 1 89 ? 7.323 27.895 -12.098 1.00 89.94 89 ARG A N 1
ATOM 736 C CA . ARG A 1 89 ? 7.102 29.356 -12.016 1.00 89.94 89 ARG A CA 1
ATOM 737 C C . ARG A 1 89 ? 7.716 29.952 -10.746 1.00 89.94 89 ARG A C 1
ATOM 739 O O . ARG A 1 89 ? 8.394 30.983 -10.811 1.00 89.94 89 ARG A O 1
ATOM 746 N N . ARG A 1 90 ? 7.566 29.252 -9.617 1.00 91.19 90 ARG A N 1
ATOM 747 C CA . ARG A 1 90 ? 8.150 29.608 -8.310 1.00 91.19 90 ARG A CA 1
ATOM 748 C C . ARG A 1 90 ? 9.669 29.422 -8.232 1.00 91.19 90 ARG A C 1
ATOM 750 O O . ARG A 1 90 ? 10.273 29.840 -7.252 1.00 91.19 90 ARG A O 1
ATOM 757 N N . GLY A 1 91 ? 10.301 28.881 -9.275 1.00 89.19 91 GLY A N 1
ATOM 758 C CA . GLY A 1 91 ? 11.742 28.628 -9.310 1.00 89.19 91 GLY A CA 1
ATOM 759 C C . GLY A 1 91 ? 12.154 27.352 -8.582 1.00 89.19 91 GLY A C 1
ATOM 760 O O . GLY A 1 91 ? 13.308 27.231 -8.187 1.00 89.19 91 GLY A O 1
ATOM 761 N N . GLU A 1 92 ? 11.226 26.417 -8.382 1.00 90.44 92 GLU A N 1
ATOM 762 C CA . GLU A 1 92 ? 11.543 25.108 -7.823 1.00 90.44 92 GLU A CA 1
ATOM 763 C C . GLU A 1 92 ? 12.091 24.147 -8.898 1.00 90.44 92 GLU A C 1
ATOM 765 O O . GLU A 1 92 ? 11.786 24.307 -10.087 1.00 90.44 92 GLU A O 1
ATOM 770 N N . PRO A 1 93 ? 12.858 23.113 -8.497 1.00 88.62 93 PRO A N 1
ATOM 771 C CA . PRO A 1 93 ? 13.357 22.101 -9.419 1.00 88.62 93 PRO A CA 1
ATOM 772 C C . PRO A 1 93 ? 12.240 21.326 -10.126 1.00 88.62 93 PRO A C 1
ATOM 774 O O . PRO A 1 93 ? 11.245 20.933 -9.513 1.00 88.62 93 PRO A O 1
ATOM 777 N N . LEU A 1 94 ? 12.457 21.011 -11.401 1.00 93.94 94 LEU A N 1
ATOM 778 C CA . LEU A 1 94 ? 11.633 20.061 -12.145 1.00 93.94 94 LEU A CA 1
ATOM 779 C C . LEU A 1 94 ? 12.160 18.650 -11.887 1.00 93.94 94 LEU A C 1
ATOM 781 O O . LEU A 1 94 ? 13.331 18.359 -12.128 1.00 93.94 94 LEU A O 1
ATOM 785 N N . ILE A 1 95 ? 11.292 17.772 -11.395 1.00 88.06 95 ILE A N 1
ATOM 786 C CA . ILE A 1 95 ? 11.660 16.412 -11.012 1.00 88.06 95 ILE A CA 1
ATOM 787 C C . ILE A 1 95 ? 10.897 15.412 -11.877 1.00 88.06 95 ILE A C 1
ATOM 789 O O . ILE A 1 95 ? 9.678 15.511 -12.018 1.00 88.06 95 ILE A O 1
ATOM 793 N N . TYR A 1 96 ? 11.620 14.430 -12.406 1.00 92.62 96 TYR A N 1
ATOM 794 C CA . TYR A 1 96 ? 11.080 13.273 -13.109 1.00 92.62 96 TYR A CA 1
ATOM 795 C C . TYR A 1 96 ? 11.389 11.983 -12.352 1.00 92.62 96 TYR A C 1
ATOM 797 O O . TYR A 1 96 ? 12.436 11.865 -11.712 1.00 92.62 96 TYR A O 1
ATOM 805 N N . ILE A 1 97 ? 10.502 11.003 -12.477 1.00 85.00 97 ILE A N 1
ATOM 806 C CA . ILE A 1 97 ? 10.693 9.629 -12.018 1.00 85.00 97 ILE A CA 1
ATOM 807 C C . ILE A 1 97 ? 10.855 8.728 -13.242 1.00 85.00 97 ILE A C 1
ATOM 809 O O . ILE A 1 97 ? 10.068 8.802 -14.186 1.00 85.00 97 ILE A O 1
ATOM 813 N N . VAL A 1 98 ? 11.893 7.895 -13.231 1.00 86.94 98 VAL A N 1
ATOM 814 C CA . VAL A 1 98 ? 12.217 6.941 -14.293 1.00 86.94 98 VAL A CA 1
ATOM 815 C C . VAL A 1 98 ? 11.944 5.531 -13.796 1.00 86.94 98 VAL A C 1
ATOM 817 O O . VAL A 1 98 ? 12.513 5.072 -12.797 1.00 86.94 98 VAL A O 1
ATOM 820 N N . HIS A 1 99 ? 11.089 4.844 -14.539 1.00 82.00 99 HIS A N 1
ATOM 821 C CA . HIS A 1 99 ? 10.754 3.448 -14.340 1.00 82.00 99 HIS A CA 1
ATOM 822 C C . HIS A 1 99 ? 11.495 2.631 -15.381 1.00 82.00 99 HIS A C 1
ATOM 824 O O . HIS A 1 99 ? 11.382 2.883 -16.582 1.00 82.00 99 HIS A O 1
ATOM 830 N N . PHE A 1 100 ? 12.280 1.671 -14.907 1.00 80.38 100 PHE A N 1
ATOM 831 C CA . PHE A 1 100 ? 12.965 0.735 -15.784 1.00 80.38 100 PHE A CA 1
ATOM 832 C C . PHE A 1 100 ? 12.166 -0.570 -15.827 1.00 80.38 100 PHE A C 1
ATOM 834 O O . PHE A 1 100 ? 11.436 -0.881 -14.882 1.00 80.38 100 PHE A O 1
ATOM 841 N N . PRO A 1 101 ? 12.288 -1.354 -16.907 1.00 73.31 101 PRO A N 1
ATOM 842 C CA . PRO A 1 101 ? 11.672 -2.673 -16.969 1.00 73.31 101 PRO A CA 1
ATOM 843 C C . PRO A 1 101 ? 12.127 -3.568 -15.809 1.00 73.31 101 PRO A C 1
ATOM 845 O O . PRO A 1 101 ? 13.186 -3.355 -15.224 1.00 73.31 101 PRO A O 1
ATOM 848 N N . LYS A 1 102 ? 11.328 -4.586 -15.469 1.00 62.41 102 LYS A N 1
ATOM 849 C CA . LYS A 1 102 ? 11.628 -5.538 -14.387 1.00 62.41 102 LYS A CA 1
ATOM 850 C C . LYS A 1 102 ? 12.837 -6.398 -14.780 1.00 62.41 102 LYS A C 1
ATOM 852 O O . LYS A 1 102 ? 12.690 -7.435 -15.419 1.00 62.41 102 LYS A O 1
ATOM 857 N N . VAL A 1 103 ? 14.031 -5.937 -14.424 1.00 63.94 103 VAL A N 1
ATOM 858 C CA . VAL A 1 103 ? 15.317 -6.591 -14.703 1.00 63.94 103 VAL A CA 1
ATOM 859 C C . VAL A 1 103 ? 16.025 -6.958 -13.401 1.00 63.94 103 VAL A C 1
ATOM 861 O O . VAL A 1 103 ? 15.789 -6.349 -12.357 1.00 63.94 103 VAL A O 1
ATOM 864 N N . LYS A 1 104 ? 16.896 -7.973 -13.436 1.00 64.25 104 LYS A N 1
ATOM 865 C CA . LYS A 1 104 ? 17.645 -8.432 -12.250 1.00 64.25 104 LYS A CA 1
ATOM 866 C C . LYS A 1 104 ? 18.635 -7.379 -11.753 1.00 64.25 104 LYS A C 1
ATOM 868 O O . LYS A 1 104 ? 19.044 -7.429 -10.594 1.00 64.25 104 LYS A O 1
ATOM 873 N N . ARG A 1 105 ? 19.045 -6.451 -12.622 1.00 68.94 105 ARG A N 1
ATOM 874 C CA . ARG A 1 105 ? 19.963 -5.349 -12.316 1.00 68.94 105 ARG A CA 1
ATOM 875 C C . ARG A 1 105 ? 19.448 -4.041 -12.886 1.00 68.94 105 ARG A C 1
ATOM 877 O O . ARG A 1 105 ? 19.035 -4.005 -14.036 1.00 68.94 105 ARG A O 1
ATOM 884 N N . VAL A 1 106 ? 19.541 -2.969 -12.103 1.00 69.44 106 VAL A N 1
ATOM 885 C CA . VAL A 1 106 ? 19.183 -1.618 -12.556 1.00 69.44 106 VAL A CA 1
ATOM 886 C C . VAL A 1 106 ? 20.007 -1.261 -13.798 1.00 69.44 106 VAL A C 1
ATOM 888 O O . VAL A 1 106 ? 21.233 -1.368 -13.728 1.00 69.44 106 VAL A O 1
ATOM 891 N N . PRO A 1 107 ? 19.376 -0.856 -14.914 1.00 78.06 107 PRO A N 1
ATOM 892 C CA . PRO A 1 107 ? 20.109 -0.502 -16.120 1.00 78.06 107 PRO A CA 1
ATOM 893 C C . PRO A 1 107 ? 21.003 0.724 -15.929 1.00 78.06 107 PRO A C 1
ATOM 895 O O . PRO A 1 107 ? 20.665 1.647 -15.184 1.00 78.06 107 PRO A O 1
ATOM 898 N N . ASP A 1 108 ? 22.121 0.761 -16.653 1.00 84.12 108 ASP A N 1
ATOM 899 C CA . ASP A 1 108 ? 23.053 1.883 -16.577 1.00 84.12 108 ASP A CA 1
ATOM 900 C C . ASP A 1 108 ? 22.556 3.018 -17.468 1.00 84.12 108 ASP A C 1
ATOM 902 O O . ASP A 1 108 ? 22.496 2.881 -18.692 1.00 84.12 108 ASP A O 1
ATOM 906 N N . VAL A 1 109 ? 22.225 4.166 -16.881 1.00 89.12 109 VAL A N 1
ATOM 907 C CA . VAL A 1 109 ? 21.939 5.369 -17.669 1.00 89.12 109 VAL A CA 1
ATOM 908 C C . VAL A 1 109 ? 23.214 5.828 -18.382 1.00 89.12 109 VAL A C 1
ATOM 910 O O . VAL A 1 109 ? 24.257 6.035 -17.756 1.00 89.12 109 VAL A O 1
ATOM 913 N N . VAL A 1 110 ? 23.105 5.979 -19.703 1.00 90.94 110 VAL A N 1
ATOM 914 C CA . VAL A 1 110 ? 24.171 6.395 -20.619 1.00 90.94 110 VAL A CA 1
ATOM 915 C C . VAL A 1 110 ? 24.118 7.903 -20.828 1.00 90.94 110 VAL A C 1
ATOM 917 O O . VAL A 1 110 ? 25.107 8.589 -20.598 1.00 90.94 110 VAL A O 1
ATOM 920 N N . ILE A 1 111 ? 22.963 8.442 -21.226 1.00 94.31 111 ILE A N 1
ATOM 921 C CA . ILE A 1 111 ? 22.784 9.875 -21.495 1.00 94.31 111 ILE A CA 1
ATOM 922 C C . ILE A 1 111 ? 21.433 10.339 -20.956 1.00 94.31 111 ILE A C 1
ATOM 924 O O . ILE A 1 111 ? 20.419 9.667 -21.123 1.00 94.31 111 ILE A O 1
ATOM 928 N N . ILE A 1 112 ? 21.412 11.529 -20.358 1.00 96.25 112 ILE A N 1
ATOM 929 C CA . ILE A 1 112 ? 20.195 12.302 -20.104 1.00 96.25 112 ILE A CA 1
ATOM 930 C C . ILE A 1 112 ? 20.322 13.611 -20.873 1.00 96.25 112 ILE A C 1
ATOM 932 O O . ILE A 1 112 ? 21.325 14.313 -20.729 1.00 96.25 112 ILE A O 1
ATOM 936 N N . SER A 1 113 ? 19.310 13.959 -21.665 1.00 96.62 113 SER A N 1
ATOM 937 C CA . SER A 1 113 ? 19.262 15.237 -22.378 1.00 96.62 113 SER A CA 1
ATOM 938 C C . SER A 1 113 ? 17.940 15.967 -22.180 1.00 96.62 113 SER A C 1
ATOM 940 O O . SER A 1 113 ? 16.883 15.345 -22.076 1.00 96.62 113 SER A O 1
ATOM 942 N N . LEU A 1 114 ? 18.022 17.294 -22.137 1.00 96.19 114 LEU A N 1
ATOM 943 C CA . LEU A 1 114 ? 16.890 18.211 -22.082 1.00 96.19 114 LEU A CA 1
ATOM 944 C C . LEU A 1 114 ? 16.902 19.056 -23.360 1.00 96.19 114 LEU A C 1
ATOM 946 O O . LEU A 1 114 ? 17.902 19.709 -23.645 1.00 96.19 114 LEU A O 1
ATOM 950 N N . ASP A 1 115 ? 15.844 18.980 -24.167 1.00 93.69 115 ASP A N 1
ATOM 951 C CA . ASP A 1 115 ? 15.765 19.582 -25.510 1.00 93.69 115 ASP A CA 1
ATOM 952 C C . ASP A 1 115 ? 17.006 19.292 -26.375 1.00 93.69 115 ASP A C 1
ATOM 954 O O . ASP A 1 115 ? 17.582 20.166 -27.018 1.00 93.69 115 ASP A O 1
ATOM 958 N N . ASN A 1 116 ? 17.429 18.022 -26.377 1.00 90.44 116 ASN A N 1
ATOM 959 C CA . ASN A 1 116 ? 18.631 17.509 -27.051 1.00 90.44 116 ASN A CA 1
ATOM 960 C C . ASN A 1 116 ? 19.973 18.045 -26.515 1.00 90.44 116 ASN A C 1
ATOM 962 O O . ASN A 1 116 ? 21.020 17.674 -27.040 1.00 90.44 116 ASN A O 1
ATOM 966 N N . THR A 1 117 ? 19.974 18.853 -25.453 1.00 95.12 117 THR A N 1
ATOM 967 C CA . THR A 1 117 ? 21.202 19.258 -24.760 1.00 95.12 117 THR A CA 1
ATOM 968 C C . THR A 1 117 ? 21.557 18.205 -23.709 1.00 95.12 117 THR A C 1
ATOM 970 O O . THR A 1 117 ? 20.749 17.976 -22.804 1.00 95.12 117 THR A O 1
ATOM 973 N N . PRO A 1 118 ? 22.720 17.533 -23.789 1.00 94.88 118 PRO A N 1
ATOM 974 C CA . PRO A 1 118 ? 23.117 16.549 -22.791 1.00 94.88 118 PRO A CA 1
ATOM 975 C C . PRO A 1 118 ? 23.374 17.239 -21.449 1.00 94.88 118 PRO A C 1
ATOM 977 O O . PRO A 1 118 ? 24.205 18.138 -21.347 1.00 94.88 118 PRO A O 1
ATOM 980 N N . ILE A 1 119 ? 22.657 16.803 -20.417 1.00 95.12 119 ILE A N 1
ATOM 981 C CA . ILE A 1 119 ? 22.800 17.297 -19.039 1.00 95.12 119 ILE A CA 1
ATOM 982 C C . ILE A 1 119 ? 23.477 16.268 -18.131 1.00 95.12 119 ILE A C 1
ATOM 984 O O . ILE A 1 119 ? 23.999 16.622 -17.082 1.00 95.12 119 ILE A O 1
ATOM 988 N N . CYS A 1 120 ? 23.499 14.998 -18.536 1.00 93.38 120 CYS A N 1
ATOM 989 C CA . CYS A 1 120 ? 24.270 13.957 -17.878 1.00 93.38 120 CYS A CA 1
ATOM 990 C C . CYS A 1 120 ? 24.793 12.956 -18.907 1.00 93.38 120 CYS A C 1
ATOM 992 O O . CYS A 1 120 ? 24.029 12.513 -19.764 1.00 93.38 120 CYS A O 1
ATOM 994 N N . VAL A 1 121 ? 26.074 12.594 -18.819 1.00 91.94 121 VAL A N 1
ATOM 995 C CA . VAL A 1 121 ? 26.718 11.643 -19.734 1.00 91.94 121 VAL A CA 1
ATOM 996 C C . VAL A 1 121 ? 27.573 10.668 -18.936 1.00 91.94 121 VAL A C 1
ATOM 998 O O . VAL A 1 121 ? 28.448 11.069 -18.172 1.00 91.94 121 VAL A O 1
ATOM 1001 N N . ASN A 1 122 ? 27.330 9.381 -19.141 1.00 84.56 122 ASN A N 1
ATOM 1002 C CA . ASN A 1 122 ? 28.158 8.293 -18.657 1.00 84.56 122 ASN A CA 1
ATOM 1003 C C . ASN A 1 122 ? 29.083 7.828 -19.786 1.00 84.56 122 ASN A C 1
ATOM 1005 O O . ASN A 1 122 ? 28.631 7.457 -20.866 1.00 84.56 122 ASN A O 1
ATOM 1009 N N . VAL A 1 123 ? 30.390 7.840 -19.531 1.00 75.81 123 VAL A N 1
ATOM 1010 C CA . VAL A 1 123 ? 31.416 7.492 -20.529 1.00 75.81 123 VAL A CA 1
ATOM 1011 C C . VAL A 1 123 ? 31.633 5.971 -20.615 1.00 75.81 123 VAL A C 1
ATOM 1013 O O . VAL A 1 123 ? 32.307 5.478 -21.516 1.00 75.81 123 VAL A O 1
ATOM 1016 N N . ALA A 1 124 ? 31.060 5.198 -19.688 1.00 74.75 124 ALA A N 1
ATOM 1017 C CA . ALA A 1 124 ? 31.174 3.745 -19.667 1.00 74.75 124 ALA A CA 1
ATOM 1018 C C . ALA A 1 124 ? 30.130 3.086 -20.587 1.00 74.75 124 ALA A C 1
ATOM 1020 O O . ALA A 1 124 ? 29.043 2.717 -20.144 1.00 74.75 124 ALA A O 1
ATOM 1021 N N . ILE A 1 125 ? 30.484 2.919 -21.863 1.00 75.06 125 ILE A N 1
ATOM 1022 C CA . ILE A 1 125 ? 29.657 2.212 -22.849 1.00 75.06 125 ILE A CA 1
ATOM 1023 C C . ILE A 1 125 ? 30.036 0.731 -22.872 1.00 75.06 125 ILE A C 1
ATOM 1025 O O . ILE A 1 125 ? 31.206 0.375 -23.023 1.00 75.06 125 ILE A O 1
ATOM 1029 N N . ASP A 1 126 ? 29.034 -0.129 -22.744 1.00 80.62 126 ASP A N 1
ATOM 1030 C CA . ASP A 1 126 ? 29.177 -1.571 -22.873 1.00 80.62 126 ASP A CA 1
ATOM 1031 C C . ASP A 1 126 ? 28.875 -2.011 -24.318 1.00 80.62 126 ASP A C 1
ATOM 1033 O O . ASP A 1 126 ? 27.721 -1.944 -24.746 1.00 80.62 126 ASP A O 1
ATOM 1037 N N . PRO A 1 127 ? 29.873 -2.492 -25.084 1.00 78.50 127 PRO A N 1
ATOM 1038 C CA . PRO A 1 127 ? 29.700 -2.811 -26.502 1.00 78.50 127 PRO A CA 1
ATOM 1039 C C . PRO A 1 127 ? 28.775 -4.010 -26.757 1.00 78.50 127 PRO A C 1
ATOM 1041 O O . PRO A 1 127 ? 28.360 -4.225 -27.892 1.00 78.50 127 PRO A O 1
ATOM 1044 N N . LEU A 1 128 ? 28.469 -4.805 -25.726 1.00 81.38 128 LEU A N 1
ATOM 1045 C CA . LEU A 1 128 ? 27.562 -5.952 -25.819 1.00 81.38 128 LEU A CA 1
ATOM 1046 C C . LEU A 1 128 ? 26.160 -5.643 -25.278 1.00 81.38 128 LEU A C 1
ATOM 1048 O O . LEU A 1 128 ? 25.293 -6.517 -25.303 1.00 81.38 128 LEU A O 1
ATOM 1052 N N . ALA A 1 129 ? 25.932 -4.437 -24.756 1.00 83.81 129 ALA A N 1
ATOM 1053 C CA . ALA A 1 129 ? 24.633 -4.023 -24.250 1.00 83.81 129 ALA A CA 1
ATOM 1054 C C . ALA A 1 129 ? 23.794 -3.355 -25.348 1.00 83.81 129 ALA A C 1
ATOM 1056 O O . ALA A 1 129 ? 24.301 -2.652 -26.221 1.00 83.81 129 ALA A O 1
ATOM 1057 N N . ARG A 1 130 ? 22.474 -3.538 -25.277 1.00 86.88 130 ARG A N 1
ATOM 1058 C CA . ARG A 1 130 ? 21.516 -2.778 -26.084 1.00 86.88 130 ARG A CA 1
ATOM 1059 C C . ARG A 1 130 ? 21.279 -1.420 -25.430 1.00 86.88 130 ARG A C 1
ATOM 1061 O O . ARG A 1 130 ? 21.089 -1.360 -24.218 1.00 86.88 130 ARG A O 1
ATOM 1068 N N . ILE A 1 131 ? 21.191 -0.367 -26.243 1.00 88.06 131 ILE A N 1
ATOM 1069 C CA . ILE A 1 131 ? 20.744 0.962 -25.808 1.00 88.06 131 ILE A CA 1
ATOM 1070 C C . ILE A 1 131 ? 19.233 1.092 -26.023 1.00 88.06 131 ILE A C 1
ATOM 1072 O O . ILE A 1 131 ? 18.706 0.743 -27.082 1.00 88.06 131 ILE A O 1
ATOM 1076 N N . VAL A 1 132 ? 18.542 1.595 -25.006 1.00 89.62 132 VAL A N 1
ATOM 1077 C CA . VAL A 1 132 ? 17.118 1.932 -25.029 1.00 89.62 132 VAL A CA 1
ATOM 1078 C C . VAL A 1 132 ? 16.969 3.415 -24.722 1.00 89.62 132 VAL A C 1
ATOM 1080 O O . VAL A 1 132 ? 17.622 3.919 -23.811 1.00 89.62 132 VAL A O 1
ATOM 1083 N N . GLU A 1 133 ? 16.124 4.110 -25.482 1.00 93.19 133 GLU A N 1
ATOM 1084 C CA . GLU A 1 133 ? 15.815 5.525 -25.273 1.00 93.19 133 GLU A CA 1
ATOM 1085 C C . GLU A 1 133 ? 14.371 5.690 -24.798 1.00 93.19 133 GLU A C 1
ATOM 1087 O O . GLU A 1 133 ? 13.427 5.246 -25.449 1.00 93.19 133 GLU A O 1
ATOM 1092 N N . LEU A 1 134 ? 14.218 6.373 -23.669 1.00 93.38 134 LEU A N 1
ATOM 1093 C CA . LEU A 1 134 ? 12.951 6.842 -23.136 1.00 93.38 134 LEU A CA 1
ATOM 1094 C C . LEU A 1 134 ? 12.802 8.335 -23.412 1.00 93.38 134 LEU A C 1
ATOM 1096 O O . LEU A 1 134 ? 13.773 9.088 -23.318 1.00 93.38 134 LEU A O 1
ATOM 1100 N N . LYS A 1 135 ? 11.576 8.776 -23.700 1.00 95.81 135 LYS A N 1
ATOM 1101 C CA . LYS A 1 135 ? 11.261 10.175 -24.002 1.00 95.81 135 LYS A CA 1
ATOM 1102 C C . LYS A 1 135 ? 9.998 10.625 -23.265 1.00 95.81 135 LYS A C 1
ATOM 1104 O O . LYS A 1 135 ? 9.005 9.903 -23.260 1.00 95.81 135 LYS A O 1
ATOM 1109 N N . HIS A 1 136 ? 10.016 11.839 -22.717 1.00 95.44 136 HIS A N 1
ATOM 1110 C CA . HIS A 1 136 ? 8.837 12.516 -22.175 1.00 95.44 136 HIS A CA 1
ATOM 1111 C C . HIS A 1 136 ? 8.790 13.986 -22.612 1.00 95.44 136 HIS A C 1
ATOM 1113 O O . HIS A 1 136 ? 9.783 14.703 -22.491 1.00 95.44 136 HIS A O 1
ATOM 1119 N N . ASP A 1 137 ? 7.617 14.444 -23.060 1.00 93.94 137 ASP A N 1
ATOM 1120 C CA . ASP A 1 137 ? 7.361 15.827 -23.478 1.00 93.94 137 ASP A CA 1
ATOM 1121 C C . ASP A 1 137 ? 6.496 16.553 -22.430 1.00 93.94 137 ASP A C 1
ATOM 1123 O O . ASP A 1 137 ? 5.347 16.184 -22.196 1.00 93.94 137 ASP A O 1
ATOM 1127 N N . LEU A 1 138 ? 7.032 17.605 -21.806 1.00 93.88 138 LEU A N 1
ATOM 1128 C CA . LEU A 1 138 ? 6.295 18.501 -20.912 1.00 93.88 138 LEU A CA 1
ATOM 1129 C C . LEU A 1 138 ? 5.715 19.672 -21.720 1.00 93.88 138 LEU A C 1
ATOM 1131 O O . LEU A 1 138 ? 6.459 20.472 -22.292 1.00 93.88 138 LEU A O 1
ATOM 1135 N N . LEU A 1 139 ? 4.385 19.768 -21.752 1.00 90.50 139 LEU A N 1
ATOM 1136 C CA . LEU A 1 139 ? 3.629 20.760 -22.519 1.00 90.50 139 LEU A CA 1
ATOM 1137 C C . LEU A 1 139 ? 2.767 21.603 -21.571 1.00 90.50 139 LEU A C 1
ATOM 1139 O O . LEU A 1 139 ? 1.865 21.052 -20.937 1.00 90.50 139 LEU A O 1
ATOM 1143 N N . PRO A 1 140 ? 3.004 22.919 -21.448 1.00 86.12 140 PRO A N 1
ATOM 1144 C CA . PRO A 1 140 ? 2.081 23.796 -20.746 1.00 86.12 140 PRO A CA 1
ATOM 1145 C C . PRO A 1 140 ? 0.736 23.859 -21.486 1.00 86.12 140 PRO A C 1
ATOM 1147 O O . PRO A 1 140 ? 0.720 23.773 -22.718 1.00 86.12 140 PRO A O 1
ATOM 1150 N N . PRO A 1 141 ? -0.392 24.031 -20.775 1.00 80.12 141 PRO A N 1
ATOM 1151 C CA . PRO A 1 141 ? -1.659 24.318 -21.430 1.00 80.12 141 PRO A CA 1
ATOM 1152 C C . PRO A 1 141 ? -1.529 25.589 -22.290 1.00 80.12 141 PRO A C 1
ATOM 1154 O O . PRO A 1 141 ? -0.738 26.476 -21.948 1.00 80.12 141 PRO A O 1
ATOM 1157 N N . PRO A 1 142 ? -2.265 25.676 -23.415 1.00 69.94 142 PRO A N 1
ATOM 1158 C CA . PRO A 1 142 ? -2.202 26.824 -24.310 1.00 69.94 142 PRO A CA 1
ATOM 1159 C C . PRO A 1 142 ? -2.445 28.119 -23.534 1.00 69.94 142 PRO A C 1
ATOM 1161 O O . PRO A 1 142 ? -3.318 28.186 -22.671 1.00 69.94 142 PRO A O 1
ATOM 1164 N N . PHE A 1 143 ? -1.629 29.130 -23.826 1.00 54.06 143 PHE A N 1
ATOM 1165 C CA . PHE A 1 143 ? -1.734 30.448 -23.215 1.00 54.06 143 PHE A CA 1
ATOM 1166 C C . PHE A 1 143 ? -3.104 31.047 -23.548 1.00 54.06 143 PHE A C 1
ATOM 1168 O O . PHE A 1 143 ? -3.359 31.364 -24.709 1.00 54.06 143 PHE A O 1
ATOM 1175 N N . ASP A 1 144 ? -3.972 31.183 -22.544 1.00 55.53 144 ASP A N 1
ATOM 1176 C CA . ASP A 1 144 ? -5.202 31.965 -22.640 1.00 55.53 144 ASP A CA 1
ATOM 1177 C C . ASP A 1 144 ? -4.913 33.389 -22.131 1.00 55.53 144 ASP A C 1
ATOM 1179 O O . ASP A 1 144 ? -4.712 33.585 -20.929 1.00 55.53 144 ASP A O 1
ATOM 1183 N N . PRO A 1 145 ? -4.878 34.407 -23.009 1.00 46.03 145 PRO A N 1
ATOM 1184 C CA . PRO A 1 145 ? -4.661 35.794 -22.606 1.00 46.03 145 PRO A CA 1
ATOM 1185 C C . PRO A 1 145 ? -5.707 36.312 -21.604 1.00 46.03 145 PRO A C 1
ATOM 1187 O O . PRO A 1 145 ? -5.437 37.288 -20.905 1.00 46.03 145 PRO A O 1
ATOM 1190 N N . ALA A 1 146 ? -6.883 35.676 -21.512 1.00 51.06 146 ALA A N 1
ATOM 1191 C CA . ALA A 1 146 ? -7.952 36.064 -20.594 1.00 51.06 146 ALA A CA 1
ATOM 1192 C C . ALA A 1 146 ? -7.696 35.651 -19.132 1.00 51.06 146 ALA A C 1
ATOM 1194 O O . ALA A 1 146 ? -8.386 36.139 -18.237 1.00 51.06 146 ALA A O 1
ATOM 1195 N N . SER A 1 147 ? -6.702 34.795 -18.858 1.00 51.22 147 SER A N 1
ATOM 1196 C CA . SER A 1 147 ? -6.369 34.358 -17.494 1.00 51.22 147 SER A CA 1
ATOM 1197 C C . SER A 1 147 ? -5.391 35.289 -16.763 1.00 51.22 147 SER A C 1
ATOM 1199 O O . SER A 1 147 ? -4.946 34.966 -15.660 1.00 51.22 147 SER A O 1
ATOM 1201 N N . LEU A 1 148 ? -5.004 36.420 -17.362 1.00 41.09 148 LEU A N 1
ATOM 1202 C CA . LEU A 1 148 ? -4.192 37.431 -16.685 1.00 41.09 148 LEU A CA 1
ATOM 1203 C C . LEU A 1 148 ? -5.064 38.204 -15.679 1.00 41.09 148 LEU A C 1
ATOM 1205 O O . LEU A 1 148 ? -6.123 38.707 -16.061 1.00 41.09 148 LEU A O 1
ATOM 1209 N N . PRO A 1 149 ? -4.644 38.352 -14.407 1.00 42.47 149 PRO A N 1
ATOM 1210 C CA . PRO A 1 149 ? -5.354 39.213 -13.475 1.00 42.47 149 PRO A CA 1
ATOM 1211 C C . PRO A 1 149 ? -5.290 40.652 -13.994 1.00 42.47 149 PRO A C 1
ATOM 1213 O O . PRO A 1 149 ? -4.221 41.257 -14.083 1.00 42.47 149 PRO A O 1
ATOM 1216 N N . VAL A 1 150 ? -6.447 41.203 -14.359 1.00 43.06 150 VAL A N 1
ATOM 1217 C CA . VAL A 1 150 ? -6.584 42.627 -14.656 1.00 43.06 150 VAL A CA 1
ATOM 1218 C C . VAL A 1 150 ? -6.307 43.375 -13.356 1.00 43.06 150 VAL A C 1
ATOM 1220 O O . VAL A 1 150 ? -7.115 43.330 -12.428 1.00 43.06 150 VAL A O 1
ATOM 1223 N N . ASN A 1 151 ? -5.165 44.061 -13.285 1.00 41.78 151 ASN A N 1
ATOM 1224 C CA . ASN A 1 151 ? -4.889 45.042 -12.241 1.00 41.78 151 ASN A CA 1
ATOM 1225 C C . ASN A 1 151 ? -5.936 46.159 -12.339 1.00 41.78 151 ASN A C 1
ATOM 1227 O O . ASN A 1 151 ? -5.752 47.142 -13.056 1.00 41.78 151 ASN A O 1
ATOM 1231 N N . LYS A 1 152 ? -7.049 46.020 -11.613 1.00 38.03 152 LYS A N 1
ATOM 1232 C CA . LYS A 1 152 ? -7.874 47.168 -11.245 1.00 38.03 152 LYS A CA 1
ATOM 1233 C C . LYS A 1 152 ? -7.071 47.976 -10.235 1.00 38.03 152 LYS A C 1
ATOM 1235 O O . LYS A 1 152 ? -6.985 47.624 -9.063 1.00 38.03 152 LYS A O 1
ATOM 1240 N N . ILE A 1 153 ? -6.450 49.043 -10.724 1.00 37.19 153 ILE A N 1
ATOM 1241 C CA . ILE A 1 153 ? -5.932 50.114 -9.884 1.00 37.19 153 ILE A CA 1
ATOM 1242 C C . ILE A 1 153 ? -7.161 50.793 -9.279 1.00 37.19 153 ILE A C 1
ATOM 1244 O O . ILE A 1 153 ? -7.842 51.571 -9.940 1.00 37.19 153 ILE A O 1
ATOM 1248 N N . THR A 1 154 ? -7.493 50.433 -8.045 1.00 34.09 154 THR A N 1
ATOM 1249 C CA . THR A 1 154 ? -8.379 51.243 -7.209 1.00 34.09 154 THR A CA 1
ATOM 1250 C C . THR A 1 154 ? -7.505 52.294 -6.545 1.00 34.09 154 THR A C 1
ATOM 1252 O O . THR A 1 154 ? -6.662 51.967 -5.710 1.00 34.09 154 THR A O 1
ATOM 1255 N N . GLU A 1 155 ? -7.661 53.543 -6.974 1.00 30.58 155 GLU A N 1
ATOM 1256 C CA . GLU A 1 155 ? -7.061 54.706 -6.327 1.00 30.58 155 GLU A CA 1
ATOM 1257 C C . GLU A 1 155 ? -7.519 54.782 -4.863 1.00 30.58 155 GLU A C 1
ATOM 1259 O O . GLU A 1 155 ? -8.709 54.679 -4.561 1.00 30.58 155 GLU A O 1
ATOM 1264 N N . VAL A 1 156 ? -6.563 54.956 -3.952 1.00 32.97 156 VAL A N 1
ATOM 1265 C CA . VAL A 1 156 ? -6.806 55.209 -2.527 1.00 32.97 156 VAL A CA 1
ATOM 1266 C C . VAL A 1 156 ? -6.602 56.706 -2.273 1.00 32.97 156 VAL A C 1
ATOM 1268 O O . VAL A 1 156 ? -5.493 57.192 -2.502 1.00 32.97 156 VAL A O 1
ATOM 1271 N N . PRO A 1 157 ? -7.606 57.453 -1.775 1.00 32.19 157 PRO A N 1
ATOM 1272 C CA . PRO A 1 157 ? -7.395 58.787 -1.221 1.00 32.19 157 PRO A CA 1
ATOM 1273 C C . PRO A 1 157 ? -6.890 58.703 0.234 1.00 32.19 157 PRO A C 1
ATOM 1275 O O . PRO A 1 157 ? -7.176 57.726 0.930 1.00 32.19 157 PRO A O 1
ATOM 1278 N N . PRO A 1 158 ? -6.144 59.713 0.719 1.00 31.69 158 PRO A N 1
ATOM 1279 C CA . PRO A 1 158 ? -5.414 59.622 1.975 1.00 31.69 158 PRO A CA 1
ATOM 1280 C C . PRO A 1 158 ? -6.304 59.764 3.219 1.00 31.69 158 PRO A C 1
ATOM 1282 O O . PRO A 1 158 ? -7.255 60.539 3.275 1.00 31.69 158 PRO A O 1
ATOM 1285 N N . THR A 1 159 ? -5.900 58.997 4.227 1.00 37.56 159 THR A N 1
ATOM 1286 C CA . THR A 1 159 ? -6.367 58.886 5.614 1.00 37.56 159 THR A CA 1
ATOM 1287 C C . THR A 1 159 ? -6.534 60.201 6.375 1.00 37.56 159 THR A C 1
ATOM 1289 O O . THR A 1 159 ? -5.684 61.085 6.295 1.00 37.56 159 THR A O 1
ATOM 1292 N N . SER A 1 160 ? -7.519 60.225 7.281 1.00 28.50 160 SER A N 1
ATOM 1293 C CA . SER A 1 160 ? -7.462 61.005 8.520 1.00 28.50 160 SER A CA 1
ATOM 1294 C C . SER A 1 160 ? -8.235 60.322 9.654 1.00 28.50 160 SER A C 1
ATOM 1296 O O . SER A 1 160 ? -9.338 59.821 9.454 1.00 28.50 160 SER A O 1
ATOM 1298 N N . THR A 1 161 ? -7.626 60.420 10.840 1.00 30.00 161 THR A N 1
ATOM 1299 C CA . THR A 1 161 ? -8.153 60.288 12.211 1.00 30.00 161 THR A CA 1
ATOM 1300 C C . THR A 1 161 ? -8.486 58.898 12.764 1.00 30.00 161 THR A C 1
ATOM 1302 O O . THR A 1 161 ? -9.562 58.345 12.579 1.00 30.00 161 THR A O 1
ATOM 1305 N N . THR A 1 162 ? -7.504 58.400 13.524 1.00 38.19 162 THR A N 1
ATOM 1306 C CA . THR A 1 162 ? -7.614 57.796 14.863 1.00 38.19 162 THR A CA 1
ATOM 1307 C C . THR A 1 162 ? -8.967 57.947 15.549 1.00 38.19 162 THR A C 1
ATOM 1309 O O . THR A 1 162 ? -9.370 59.073 15.824 1.00 38.19 162 THR A O 1
ATOM 1312 N N . GLU A 1 163 ? -9.537 56.828 16.002 1.00 29.45 163 GLU A N 1
ATOM 1313 C CA . GLU A 1 163 ? -10.180 56.775 17.313 1.00 29.45 163 GLU A CA 1
ATOM 1314 C C . GLU A 1 163 ? -10.157 55.368 17.922 1.00 29.45 163 GLU A C 1
ATOM 1316 O O . GLU A 1 163 ? -9.952 54.356 17.255 1.00 29.45 163 GLU A O 1
ATOM 1321 N N . VAL A 1 164 ? -10.222 55.378 19.246 1.00 27.42 164 VAL A N 1
ATOM 1322 C CA . VAL A 1 164 ? -9.735 54.381 20.195 1.00 27.42 164 VAL A CA 1
ATOM 1323 C C . VAL A 1 164 ? -10.696 53.196 20.330 1.00 27.42 164 VAL A C 1
ATOM 1325 O O . VAL A 1 164 ? -11.914 53.341 20.283 1.00 27.42 164 VAL A O 1
ATOM 1328 N N . LEU A 1 165 ? -10.104 52.019 20.549 1.00 31.34 165 LEU A N 1
ATOM 1329 C CA . LEU A 1 165 ? -10.737 50.775 20.990 1.00 31.34 165 LEU A CA 1
ATOM 1330 C C . LEU A 1 165 ? -11.806 50.988 22.074 1.00 31.34 165 LEU A C 1
ATOM 1332 O O . LEU A 1 165 ? -11.504 51.513 23.141 1.00 31.34 165 LEU A O 1
ATOM 1336 N N . ASN A 1 166 ? -12.990 50.412 21.866 1.00 26.61 166 ASN A N 1
ATOM 1337 C CA . ASN A 1 166 ? -13.811 49.900 22.959 1.00 26.61 166 ASN A CA 1
ATOM 1338 C C . ASN A 1 166 ? -14.353 48.520 22.578 1.00 26.61 166 ASN A C 1
ATOM 1340 O O . ASN A 1 166 ? -15.225 48.373 21.725 1.00 26.61 166 ASN A O 1
ATOM 1344 N N . ILE A 1 167 ? -13.770 47.501 23.207 1.00 31.45 167 ILE A N 1
ATOM 1345 C CA . ILE A 1 167 ? -14.197 46.108 23.140 1.00 31.45 167 ILE A CA 1
ATOM 1346 C C . ILE A 1 167 ? -15.341 45.951 24.132 1.00 31.45 167 ILE A C 1
ATOM 1348 O O . ILE A 1 167 ? -15.122 46.108 25.327 1.00 31.45 167 ILE A O 1
ATOM 1352 N N . ASN A 1 168 ? -16.524 45.621 23.629 1.00 33.81 168 ASN A N 1
ATOM 1353 C CA . ASN A 1 168 ? -17.552 44.863 24.334 1.00 33.81 168 ASN A CA 1
ATOM 1354 C C . ASN A 1 168 ? -18.477 44.275 23.269 1.00 33.81 168 ASN A C 1
ATOM 1356 O O . ASN A 1 168 ? -19.331 44.987 22.752 1.00 33.81 168 ASN A O 1
ATOM 1360 N N . HIS A 1 169 ? -18.307 42.998 22.926 1.00 30.36 169 HIS A N 1
ATOM 1361 C CA . HIS A 1 169 ? -19.455 42.192 22.527 1.00 30.36 169 HIS A CA 1
ATOM 1362 C C . HIS A 1 169 ? -19.193 40.699 22.687 1.00 30.36 169 HIS A C 1
ATOM 1364 O O . HIS A 1 169 ? -18.107 40.180 22.437 1.00 30.36 169 HIS A O 1
ATOM 1370 N N . GLU A 1 170 ? -20.237 40.068 23.196 1.00 29.22 170 GLU A N 1
ATOM 1371 C CA . GLU A 1 170 ? -20.339 38.721 23.714 1.00 29.22 170 GLU A CA 1
ATOM 1372 C C . GLU A 1 170 ? -20.087 37.631 22.668 1.00 29.22 170 GLU A C 1
ATOM 1374 O O . GLU A 1 170 ? -20.363 37.765 21.478 1.00 29.22 170 GLU A O 1
ATOM 1379 N N . VAL A 1 171 ? -19.583 36.511 23.181 1.00 33.53 171 VAL A N 1
ATOM 1380 C CA . VAL A 1 171 ? -19.331 35.256 22.479 1.00 33.53 171 VAL A CA 1
ATOM 1381 C C . VAL A 1 171 ? -20.654 34.652 22.000 1.00 33.53 171 VAL A C 1
ATOM 1383 O O . VAL A 1 171 ? -21.358 33.988 22.759 1.00 33.53 171 VAL A O 1
ATOM 1386 N N . GLY A 1 172 ? -20.963 34.837 20.719 1.00 28.50 172 GLY A N 1
ATOM 1387 C CA . GLY A 1 172 ? -21.860 33.968 19.964 1.00 28.50 172 GLY A CA 1
ATOM 1388 C C . GLY A 1 172 ? -21.054 32.833 19.334 1.00 28.50 172 GLY A C 1
ATOM 1389 O O . GLY A 1 172 ? -20.179 33.077 18.509 1.00 28.50 172 GLY A O 1
ATOM 1390 N N . LYS A 1 173 ? -21.310 31.589 19.750 1.00 33.00 173 LYS A N 1
ATOM 1391 C CA . LYS A 1 173 ? -20.791 30.390 19.080 1.00 33.00 173 LYS A CA 1
ATOM 1392 C C . LYS A 1 173 ? -21.510 30.224 17.739 1.00 33.00 173 LYS A C 1
ATOM 1394 O O . LYS A 1 173 ? -22.667 29.815 17.735 1.00 33.00 173 LYS A O 1
ATOM 1399 N N . GLU A 1 174 ? -20.826 30.483 16.631 1.00 31.45 174 GLU A N 1
ATOM 1400 C CA . GLU A 1 174 ? -21.224 29.949 15.327 1.00 31.45 174 GLU A CA 1
ATOM 1401 C C . GLU A 1 174 ? -20.627 28.545 15.163 1.00 31.45 174 GLU A C 1
ATOM 1403 O O . GLU A 1 174 ? -19.415 28.352 15.064 1.00 31.45 174 GLU A O 1
ATOM 1408 N N . ASP A 1 175 ? -21.515 27.554 15.233 1.00 36.97 175 ASP A N 1
ATOM 1409 C CA . ASP A 1 175 ? -21.302 26.163 14.839 1.00 36.97 175 ASP A CA 1
ATOM 1410 C C . ASP A 1 175 ? -21.384 26.085 13.311 1.00 36.97 175 ASP A C 1
ATOM 1412 O O . ASP A 1 175 ? -22.455 25.876 12.743 1.00 36.97 175 ASP A O 1
ATOM 1416 N N . ASP A 1 176 ? -20.251 26.307 12.646 1.00 35.84 176 ASP A N 1
ATOM 1417 C CA . ASP A 1 176 ? -20.105 26.079 11.208 1.00 35.84 176 ASP A CA 1
ATOM 1418 C C . ASP A 1 176 ? -19.683 24.620 10.967 1.00 35.84 176 ASP A C 1
ATOM 1420 O O . ASP A 1 176 ? -18.545 24.290 10.624 1.00 35.84 176 ASP A O 1
ATOM 1424 N N . SER A 1 177 ? -20.612 23.704 11.247 1.00 37.97 177 SER A N 1
ATOM 1425 C CA . SER A 1 177 ? -20.522 22.315 10.814 1.00 37.97 177 SER A CA 1
ATOM 1426 C C . SER A 1 177 ? -21.072 22.196 9.393 1.00 37.97 177 SER A C 1
ATOM 1428 O O . SER A 1 177 ? -22.256 21.940 9.163 1.00 37.97 177 SER A O 1
ATOM 1430 N N . GLU A 1 178 ? -20.182 22.345 8.410 1.00 40.84 178 GLU A N 1
ATOM 1431 C CA . GLU A 1 178 ? -20.405 21.876 7.040 1.00 40.84 178 GLU A CA 1
ATOM 1432 C C . GLU A 1 178 ? -21.003 20.455 7.087 1.00 40.84 178 GLU A C 1
ATOM 1434 O O . GLU A 1 178 ? -20.365 19.496 7.538 1.00 40.84 178 GLU A O 1
ATOM 1439 N N . LYS A 1 179 ? -22.270 20.318 6.666 1.00 43.12 179 LYS A N 1
ATOM 1440 C CA . LYS A 1 179 ? -23.045 19.068 6.702 1.00 43.12 179 LYS A CA 1
ATOM 1441 C C . LYS A 1 179 ? -22.419 18.012 5.791 1.00 43.12 179 LYS A C 1
ATOM 1443 O O . LYS A 1 179 ? -22.847 17.814 4.654 1.00 43.12 179 LYS A O 1
ATOM 1448 N N . ARG A 1 180 ? -21.433 17.277 6.303 1.00 53.19 180 ARG A N 1
ATOM 1449 C CA . ARG A 1 180 ? -20.964 16.034 5.687 1.00 53.19 180 ARG A CA 1
ATOM 1450 C C . ARG A 1 180 ? -22.156 15.060 5.617 1.00 53.19 180 ARG A C 1
ATOM 1452 O O . ARG A 1 180 ? -22.841 14.900 6.631 1.00 53.19 180 ARG A O 1
ATOM 1459 N N . PRO A 1 181 ? -22.439 14.416 4.469 1.00 57.12 181 PRO A N 1
ATOM 1460 C CA . PRO A 1 181 ? -23.565 13.492 4.360 1.00 57.12 181 PRO A CA 1
ATOM 1461 C C . PRO A 1 181 ? -23.481 12.404 5.436 1.00 57.12 181 PRO A C 1
ATOM 1463 O O . PRO A 1 181 ? -22.429 11.796 5.633 1.00 57.12 181 PRO A O 1
ATOM 1466 N N . SER A 1 182 ? -24.577 12.192 6.164 1.00 71.56 182 SER A N 1
ATOM 1467 C CA . SER A 1 182 ? -24.640 11.218 7.255 1.00 71.56 182 SER A CA 1
ATOM 1468 C C . SER A 1 182 ? -25.002 9.837 6.709 1.00 71.56 182 SER A C 1
ATOM 1470 O O . SER A 1 182 ? -25.996 9.685 5.999 1.00 71.56 182 SER A O 1
ATOM 1472 N N . PHE A 1 183 ? -24.203 8.820 7.040 1.00 83.31 183 PHE A N 1
ATOM 1473 C CA . PHE A 1 183 ? -24.501 7.432 6.688 1.00 83.31 183 PHE A CA 1
ATOM 1474 C C . PHE A 1 183 ? -25.646 6.880 7.548 1.00 83.31 183 PHE A C 1
ATOM 1476 O O . PHE A 1 183 ? -25.771 7.212 8.726 1.00 83.31 183 PHE A O 1
ATOM 1483 N N . SER A 1 184 ? -26.460 5.982 6.981 1.00 85.00 184 SER A N 1
ATOM 1484 C CA . SER A 1 184 ? -27.518 5.296 7.737 1.00 85.00 184 SER A CA 1
ATOM 1485 C C . SER A 1 184 ? -26.940 4.567 8.952 1.00 85.00 184 SER A C 1
ATOM 1487 O O . SER A 1 184 ? -26.084 3.691 8.806 1.00 85.00 184 SER A O 1
ATOM 1489 N N . LYS A 1 185 ? -27.459 4.886 10.144 1.00 84.25 185 LYS A N 1
ATOM 1490 C CA . LYS A 1 185 ? -27.042 4.272 11.413 1.00 84.25 185 LYS A CA 1
ATOM 1491 C C . LYS A 1 185 ? -27.138 2.745 11.378 1.00 84.25 185 LYS A C 1
ATOM 1493 O O . LYS A 1 185 ? -26.211 2.077 11.809 1.00 84.25 185 LYS A O 1
ATOM 1498 N N . VAL A 1 186 ? -28.198 2.201 10.776 1.00 85.19 186 VAL A N 1
ATOM 1499 C CA . VAL A 1 186 ? -28.395 0.746 10.641 1.00 85.19 186 VAL A CA 1
ATOM 1500 C C . VAL A 1 186 ? -27.241 0.102 9.873 1.00 85.19 186 VAL A C 1
ATOM 1502 O O . VAL A 1 186 ? -26.678 -0.889 10.324 1.00 85.19 186 VAL A O 1
ATOM 1505 N N . LYS A 1 187 ? -26.828 0.697 8.747 1.00 87.62 187 LYS A N 1
ATOM 1506 C CA . LYS A 1 187 ? -25.721 0.163 7.942 1.00 87.62 187 LYS A CA 1
ATOM 1507 C C . LYS A 1 187 ? -24.375 0.252 8.678 1.00 87.62 187 LYS A C 1
ATOM 1509 O O . LYS A 1 187 ? -23.526 -0.622 8.526 1.00 87.62 187 LYS A O 1
ATOM 1514 N N . ILE A 1 188 ? -24.178 1.300 9.480 1.00 88.19 188 ILE A N 1
ATOM 1515 C CA . ILE A 1 188 ? -22.990 1.463 10.331 1.00 88.19 188 ILE A CA 1
ATOM 1516 C C . ILE A 1 188 ? -22.964 0.421 11.457 1.00 88.19 188 ILE A C 1
ATOM 1518 O O . ILE A 1 188 ? -21.912 -0.167 11.720 1.00 88.19 188 ILE A O 1
ATOM 1522 N N . ASP A 1 189 ? -24.106 0.163 12.092 1.00 88.12 189 ASP A N 1
ATOM 1523 C CA . ASP A 1 189 ? -24.239 -0.841 13.148 1.00 88.12 189 ASP A CA 1
ATOM 1524 C C . ASP A 1 189 ? -23.983 -2.254 12.591 1.00 88.12 189 ASP A C 1
ATOM 1526 O O . ASP A 1 189 ? -23.238 -3.030 13.191 1.00 88.12 189 ASP A O 1
ATOM 1530 N N . GLU A 1 190 ? -24.501 -2.561 11.396 1.00 88.50 190 GLU A N 1
ATOM 1531 C CA . GLU A 1 190 ? -24.214 -3.808 10.674 1.00 88.50 190 GLU A CA 1
ATOM 1532 C C . GLU A 1 190 ? -22.720 -3.969 10.360 1.00 88.50 190 GLU A C 1
ATOM 1534 O O . GLU A 1 190 ? -22.152 -5.035 10.603 1.00 88.50 190 GLU A O 1
ATOM 1539 N N . LEU A 1 191 ? -22.057 -2.911 9.877 1.00 91.50 191 LEU A N 1
ATOM 1540 C CA . LEU A 1 191 ? -20.614 -2.925 9.611 1.00 91.50 191 LEU A CA 1
ATOM 1541 C C . LEU A 1 191 ? -19.789 -3.115 10.895 1.00 91.50 191 LEU A C 1
ATOM 1543 O O . LEU A 1 191 ? -18.732 -3.743 10.870 1.00 91.50 191 LEU A O 1
ATOM 1547 N N . SER A 1 192 ? -20.267 -2.599 12.026 1.00 90.62 192 SER A N 1
ATOM 1548 C CA . SER A 1 192 ? -19.573 -2.666 13.322 1.00 90.62 192 SER A CA 1
ATOM 1549 C C . SER A 1 192 ? -19.758 -4.013 14.040 1.00 90.62 192 SER A C 1
ATOM 1551 O O . SER A 1 192 ? -19.044 -4.337 14.999 1.00 90.62 192 SER A O 1
ATOM 1553 N N . MET A 1 193 ? -20.716 -4.823 13.591 1.00 90.56 193 MET A N 1
ATOM 1554 C CA . MET A 1 193 ? -21.050 -6.102 14.203 1.00 90.56 193 MET A CA 1
ATOM 1555 C C . MET A 1 193 ? -19.989 -7.163 13.885 1.00 90.56 193 MET A C 1
ATOM 1557 O O . MET A 1 193 ? -19.714 -7.466 12.728 1.00 90.56 193 MET A O 1
ATOM 1561 N N . GLY A 1 194 ? -19.373 -7.740 14.924 1.00 88.94 194 GLY A N 1
ATOM 1562 C CA . GLY A 1 194 ? -18.376 -8.818 14.792 1.00 88.94 194 GLY A CA 1
ATOM 1563 C C . GLY A 1 194 ? -17.054 -8.441 14.103 1.00 88.94 194 GLY A C 1
ATOM 1564 O O . GLY A 1 194 ? -16.233 -9.326 13.856 1.00 88.94 194 GLY A O 1
ATOM 1565 N N . CYS A 1 195 ? -16.842 -7.158 13.787 1.00 94.94 195 CYS A N 1
ATOM 1566 C CA . CYS A 1 195 ? -15.592 -6.666 13.212 1.00 94.94 195 CYS A CA 1
ATOM 1567 C C . CYS A 1 195 ? -14.434 -6.756 14.214 1.00 94.94 195 CYS A C 1
ATOM 1569 O O . CYS A 1 195 ? -14.655 -6.683 15.427 1.00 94.94 195 CYS A O 1
ATOM 1571 N N . GLY A 1 196 ? -13.201 -6.844 13.707 1.00 93.88 196 GLY A N 1
ATOM 1572 C CA . GLY A 1 196 ? -11.976 -6.684 14.503 1.00 93.88 196 GLY A CA 1
ATOM 1573 C C . GLY A 1 196 ? -11.715 -7.796 15.524 1.00 93.88 196 GLY A C 1
ATOM 1574 O O . GLY A 1 196 ? -10.768 -7.701 16.307 1.00 93.88 196 GLY A O 1
ATOM 1575 N N . ASP A 1 197 ? -12.535 -8.843 15.518 1.00 91.56 197 ASP A N 1
ATOM 1576 C CA . ASP A 1 197 ? -12.393 -10.002 16.385 1.00 91.56 197 ASP A CA 1
ATOM 1577 C C . ASP A 1 197 ? -11.378 -10.985 15.791 1.00 91.56 197 ASP A C 1
ATOM 1579 O O . ASP A 1 197 ? -11.479 -11.369 14.623 1.00 91.56 197 ASP A O 1
ATOM 1583 N N . ILE A 1 198 ? -10.450 -11.460 16.619 1.00 87.94 198 ILE A N 1
ATOM 1584 C CA . ILE A 1 198 ? -9.538 -12.558 16.279 1.00 87.94 198 ILE A CA 1
ATOM 1585 C C . ILE A 1 198 ? -9.909 -13.825 17.043 1.00 87.94 198 ILE A C 1
ATOM 1587 O O . ILE A 1 198 ? -10.416 -13.769 18.164 1.00 87.94 198 ILE A O 1
ATOM 1591 N N . ASN A 1 199 ? -9.594 -14.985 16.471 1.00 75.75 199 ASN A N 1
ATOM 1592 C CA . ASN A 1 199 ? -9.760 -16.272 17.142 1.00 75.75 199 ASN A CA 1
ATOM 1593 C C . ASN A 1 199 ? -8.577 -16.568 18.088 1.00 75.75 199 ASN A C 1
ATOM 1595 O O . ASN A 1 199 ? -7.853 -17.546 17.908 1.00 75.75 199 ASN A O 1
ATOM 1599 N N . SER A 1 200 ? -8.329 -15.694 19.071 1.00 68.88 200 SER A N 1
ATOM 1600 C CA . SER A 1 200 ? -7.258 -15.877 20.060 1.00 68.88 200 SER A CA 1
ATOM 1601 C C . SER A 1 200 ? -7.737 -15.605 21.482 1.00 68.88 200 SER A C 1
ATOM 1603 O O . SER A 1 200 ? -8.447 -14.637 21.741 1.00 68.88 200 SER A O 1
ATOM 1605 N N . LYS A 1 201 ? -7.301 -16.455 22.420 1.00 60.53 201 LYS A N 1
ATOM 1606 C CA . LYS A 1 201 ? -7.442 -16.234 23.871 1.00 60.53 201 LYS A CA 1
ATOM 1607 C C . LYS A 1 201 ? -6.334 -15.331 24.436 1.00 60.53 201 LYS A C 1
ATOM 1609 O O . LYS A 1 201 ? -6.306 -15.082 25.637 1.00 60.53 201 LYS A O 1
ATOM 1614 N N . GLU A 1 202 ? -5.393 -14.887 23.603 1.00 61.22 202 GLU A N 1
ATOM 1615 C CA . GLU A 1 202 ? -4.277 -14.040 24.021 1.00 61.22 202 GLU A CA 1
ATOM 1616 C C . GLU A 1 202 ? -4.757 -12.597 24.250 1.00 61.22 202 GLU A C 1
ATOM 1618 O O . GLU A 1 202 ? -5.593 -12.083 23.511 1.00 61.22 202 GLU A O 1
ATOM 1623 N N . ASN A 1 203 ? -4.221 -11.924 25.274 1.00 63.16 203 ASN A N 1
ATOM 1624 C CA . ASN A 1 203 ? -4.611 -10.570 25.701 1.00 63.16 203 ASN A CA 1
ATOM 1625 C C . ASN A 1 203 ? -4.176 -9.453 24.720 1.00 63.16 203 ASN A C 1
ATOM 1627 O O . ASN A 1 203 ? -3.672 -8.423 25.162 1.00 63.16 203 ASN A O 1
ATOM 1631 N N . PHE A 1 204 ? -4.324 -9.648 23.403 1.00 74.50 204 PHE A N 1
ATOM 1632 C CA . PHE A 1 204 ? -3.903 -8.701 22.358 1.00 74.50 204 PHE A CA 1
ATOM 1633 C C . PHE A 1 204 ? -2.429 -8.279 22.506 1.00 74.50 204 PHE A C 1
ATOM 1635 O O . PHE A 1 204 ? -2.062 -7.137 22.240 1.00 74.50 204 PHE A O 1
ATOM 1642 N N . LYS A 1 205 ? -1.585 -9.205 22.979 1.00 78.69 205 LYS A N 1
ATOM 1643 C CA . LYS A 1 205 ? -0.142 -9.029 23.167 1.00 78.69 205 LYS A CA 1
ATOM 1644 C C . LYS A 1 205 ? 0.580 -10.114 22.388 1.00 78.69 205 LYS A C 1
ATOM 1646 O O . LYS A 1 205 ? 0.781 -11.210 22.903 1.00 78.69 205 LYS A O 1
ATOM 1651 N N . PHE A 1 206 ? 0.962 -9.786 21.163 1.00 83.62 206 PHE A N 1
ATOM 1652 C CA . PHE A 1 206 ? 1.715 -10.690 20.303 1.00 83.62 206 PHE A CA 1
ATOM 1653 C C . PHE A 1 206 ? 3.205 -10.357 20.337 1.00 83.62 206 PHE A C 1
ATOM 1655 O O . PHE A 1 206 ? 3.600 -9.220 20.610 1.00 83.62 206 PHE A O 1
ATOM 1662 N N . LYS A 1 207 ? 4.033 -11.372 20.089 1.00 86.38 207 LYS A N 1
ATOM 1663 C CA . LYS A 1 207 ? 5.466 -11.185 19.852 1.00 86.38 207 LYS A CA 1
ATOM 1664 C C . LYS A 1 207 ? 5.682 -10.728 18.408 1.00 86.38 207 LYS A C 1
ATOM 1666 O O . LYS A 1 207 ? 4.868 -11.028 17.541 1.00 86.38 207 LYS A O 1
ATOM 1671 N N . ASP A 1 208 ? 6.771 -10.004 18.186 1.00 87.19 208 ASP A N 1
ATOM 1672 C CA . ASP A 1 208 ? 7.226 -9.635 16.845 1.00 87.19 208 ASP A CA 1
ATOM 1673 C C . ASP A 1 208 ? 7.864 -10.836 16.127 1.00 87.19 208 ASP A C 1
ATOM 1675 O O . ASP A 1 208 ? 8.365 -11.745 16.793 1.00 87.19 208 ASP A O 1
ATOM 1679 N N . ASN A 1 209 ? 7.858 -10.811 14.793 1.00 87.50 209 ASN A N 1
ATOM 1680 C CA . ASN A 1 209 ? 8.388 -11.855 13.909 1.00 87.50 209 ASN A CA 1
ATOM 1681 C C . ASN A 1 209 ? 7.877 -13.273 14.219 1.00 87.50 209 ASN A C 1
ATOM 1683 O O . ASN A 1 209 ? 8.662 -14.209 14.388 1.00 87.50 209 ASN A O 1
ATOM 1687 N N . VAL A 1 210 ? 6.559 -13.443 14.340 1.00 88.19 210 VAL A N 1
ATOM 1688 C CA . VAL A 1 210 ? 5.966 -14.766 14.595 1.00 88.19 210 VAL A CA 1
ATOM 1689 C C . VAL A 1 210 ? 5.170 -15.265 13.406 1.00 88.19 210 VAL A C 1
ATOM 1691 O O . VAL A 1 210 ? 4.390 -14.524 12.812 1.00 88.19 210 VAL A O 1
ATOM 1694 N N . ARG A 1 211 ? 5.324 -16.555 13.097 1.00 88.94 211 ARG A N 1
ATOM 1695 C CA . ARG A 1 211 ? 4.435 -17.257 12.169 1.00 88.94 211 ARG A CA 1
ATOM 1696 C C . ARG A 1 211 ? 3.012 -17.216 12.714 1.00 88.94 211 ARG A C 1
ATOM 1698 O O . ARG A 1 211 ? 2.780 -17.505 13.892 1.00 88.94 211 ARG A O 1
ATOM 1705 N N . LEU A 1 212 ? 2.066 -16.861 11.855 1.00 88.94 212 LEU A N 1
ATOM 1706 C CA . LEU A 1 212 ? 0.656 -16.946 12.197 1.00 88.94 212 LEU A CA 1
ATOM 1707 C C . LEU A 1 212 ? 0.207 -18.410 12.263 1.00 88.94 212 LEU A C 1
ATOM 1709 O O . LEU A 1 212 ? 0.859 -19.315 11.747 1.00 88.94 212 LEU A O 1
ATOM 1713 N N . ARG A 1 213 ? -0.928 -18.642 12.916 1.00 88.50 213 ARG A N 1
ATOM 1714 C CA . ARG A 1 213 ? -1.696 -19.886 12.822 1.00 88.50 213 ARG A CA 1
ATOM 1715 C C . ARG A 1 213 ? -2.839 -19.703 11.814 1.00 88.50 213 ARG A C 1
ATOM 1717 O O . ARG A 1 213 ? -3.313 -18.571 11.656 1.00 88.50 213 ARG A O 1
ATOM 1724 N N . PRO A 1 214 ? -3.347 -20.782 11.193 1.00 88.38 214 PRO A N 1
ATOM 1725 C CA . PRO A 1 214 ? -4.523 -20.707 10.330 1.00 88.38 214 PRO A CA 1
ATOM 1726 C C . PRO A 1 214 ? -5.684 -19.950 10.996 1.00 88.38 214 PRO A C 1
ATOM 1728 O O . PRO A 1 214 ? -6.086 -20.256 12.120 1.00 88.38 214 PRO A O 1
ATOM 1731 N N . GLY A 1 215 ? -6.194 -18.918 10.318 1.00 88.19 215 GLY A N 1
ATOM 1732 C CA . GLY A 1 215 ? -7.292 -18.076 10.804 1.00 88.19 215 GLY A CA 1
ATOM 1733 C C . GLY A 1 215 ? -6.968 -17.111 11.952 1.00 88.19 215 GLY A C 1
ATOM 1734 O O . GLY A 1 215 ? -7.882 -16.465 12.460 1.00 88.19 215 GLY A O 1
ATOM 1735 N N . GLN A 1 216 ? -5.706 -16.983 12.378 1.00 91.00 216 GLN A N 1
ATOM 1736 C CA . GLN A 1 216 ? -5.328 -16.069 13.464 1.00 91.00 216 GLN A CA 1
ATOM 1737 C C . GLN A 1 216 ? -5.499 -14.589 13.083 1.00 91.00 216 GLN A C 1
ATOM 1739 O O . GLN A 1 216 ? -5.779 -13.771 13.958 1.00 91.00 216 GLN A O 1
ATOM 1744 N N . TRP A 1 217 ? -5.361 -14.255 11.795 1.00 94.06 217 TRP A N 1
ATOM 1745 C CA . TRP A 1 217 ? -5.520 -12.900 11.255 1.00 94.06 217 TRP A CA 1
ATOM 1746 C C . TRP A 1 217 ? -6.616 -12.879 10.173 1.00 94.06 217 TRP A C 1
ATOM 1748 O O . TRP A 1 217 ? -6.328 -12.951 8.980 1.00 94.06 217 TRP A O 1
ATOM 1758 N N . PRO A 1 218 ? -7.901 -12.852 10.568 1.00 95.31 218 PRO A N 1
ATOM 1759 C CA . PRO A 1 218 ? -9.007 -13.301 9.719 1.00 95.31 218 PRO A CA 1
ATOM 1760 C C . PRO A 1 218 ? -9.424 -12.311 8.618 1.00 95.31 218 PRO A C 1
ATOM 1762 O O . PRO A 1 218 ? -10.232 -12.657 7.760 1.00 95.31 218 PRO A O 1
ATOM 1765 N N . TRP A 1 219 ? -8.896 -11.089 8.628 1.00 97.50 219 TRP A N 1
ATOM 1766 C CA . TRP A 1 219 ? -9.109 -10.093 7.569 1.00 97.50 219 TRP A CA 1
ATOM 1767 C C . TRP A 1 219 ? -7.987 -10.068 6.532 1.00 97.50 219 TRP A C 1
ATOM 1769 O O . TRP A 1 219 ? -8.116 -9.338 5.551 1.00 97.50 219 TRP A O 1
ATOM 1779 N N . LEU A 1 220 ? -6.890 -10.804 6.744 1.00 97.69 220 LEU A N 1
ATOM 1780 C CA . LEU A 1 220 ? -5.776 -10.836 5.802 1.00 97.69 220 LEU A CA 1
ATOM 1781 C C . LEU A 1 220 ? -6.233 -11.465 4.480 1.00 97.69 220 LEU A C 1
ATOM 1783 O O . LEU A 1 220 ? -6.819 -12.550 4.464 1.00 97.69 220 LEU A O 1
ATOM 1787 N N . ALA A 1 221 ? -5.966 -10.770 3.380 1.00 98.19 221 ALA A N 1
ATOM 1788 C CA . ALA A 1 221 ? -6.308 -11.207 2.037 1.00 98.19 221 ALA A CA 1
ATOM 1789 C C . ALA A 1 221 ? -5.049 -11.290 1.172 1.00 98.19 221 ALA A C 1
ATOM 1791 O O . ALA A 1 221 ? -4.244 -10.360 1.179 1.00 98.19 221 ALA A O 1
ATOM 1792 N N . ALA A 1 222 ? -4.909 -12.365 0.401 1.00 97.44 222 ALA A N 1
ATOM 1793 C CA . ALA A 1 222 ? -3.888 -12.478 -0.636 1.00 97.44 222 ALA A CA 1
ATOM 1794 C C . ALA A 1 222 ? -4.484 -12.059 -1.984 1.00 97.44 222 ALA A C 1
ATOM 1796 O O . ALA A 1 222 ? -5.565 -12.520 -2.353 1.00 97.44 222 ALA A O 1
ATOM 1797 N N . ILE A 1 223 ? -3.798 -11.183 -2.715 1.00 97.94 223 ILE A N 1
ATOM 1798 C CA . ILE A 1 223 ? -4.219 -10.694 -4.030 1.00 97.94 223 ILE A CA 1
ATOM 1799 C C . ILE A 1 223 ? -3.279 -11.282 -5.076 1.00 97.94 223 ILE A C 1
ATOM 1801 O O . ILE A 1 223 ? -2.068 -11.054 -5.040 1.00 97.94 223 ILE A O 1
ATOM 1805 N N . TYR A 1 224 ? -3.853 -12.019 -6.019 1.00 94.50 224 TYR A N 1
ATOM 1806 C CA . TYR A 1 224 ? -3.143 -12.694 -7.094 1.00 94.50 224 TYR A CA 1
ATOM 1807 C C . TYR A 1 224 ? -3.480 -1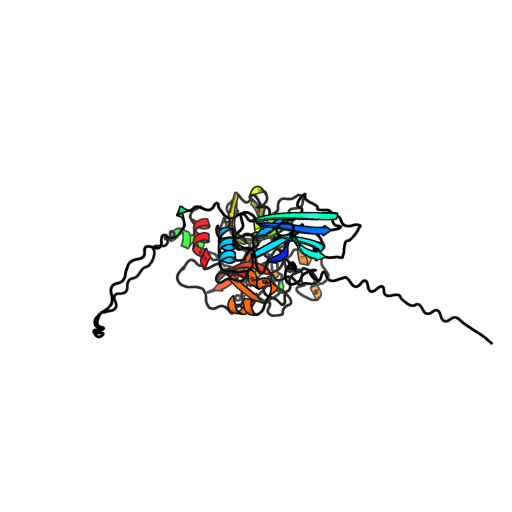2.075 -8.444 1.00 94.50 224 TYR A C 1
ATOM 1809 O O . TYR A 1 224 ? -4.629 -11.700 -8.688 1.00 94.50 224 TYR A O 1
ATOM 1817 N N . ILE A 1 225 ? -2.491 -12.039 -9.335 1.00 91.06 225 ILE A N 1
ATOM 1818 C CA . ILE A 1 225 ? -2.691 -11.724 -10.748 1.00 91.06 225 ILE A CA 1
ATOM 1819 C C . ILE A 1 225 ? -2.925 -13.020 -11.513 1.00 91.06 225 ILE A C 1
ATOM 1821 O O . ILE A 1 225 ? -2.130 -13.954 -11.417 1.00 91.06 225 ILE A O 1
ATOM 1825 N N . THR A 1 226 ? -3.991 -13.075 -12.309 1.00 86.69 226 THR A N 1
ATOM 1826 C CA . THR A 1 226 ? -4.380 -14.260 -13.091 1.00 86.69 226 THR A CA 1
ATOM 1827 C C . THR A 1 226 ? -3.525 -14.422 -14.357 1.00 86.69 226 THR A C 1
ATOM 1829 O O . THR A 1 226 ? -4.022 -14.357 -15.482 1.00 86.69 226 THR A O 1
ATOM 1832 N N . ASN A 1 227 ? -2.216 -14.598 -14.183 1.00 78.62 227 ASN A N 1
ATOM 1833 C CA . ASN A 1 227 ? -1.322 -15.105 -15.223 1.00 78.62 227 ASN A CA 1
ATOM 1834 C C . ASN A 1 227 ? -1.293 -16.647 -15.192 1.00 78.62 227 ASN A C 1
ATOM 1836 O O . ASN A 1 227 ? -2.016 -17.272 -14.417 1.00 78.62 227 ASN A O 1
ATOM 1840 N N . SER A 1 228 ? -0.450 -17.281 -16.013 1.00 70.88 228 SER A N 1
ATOM 1841 C CA . SER A 1 228 ? -0.348 -18.749 -16.093 1.00 70.88 228 SER A CA 1
ATOM 1842 C C . SER A 1 228 ? -0.020 -19.443 -14.763 1.00 70.88 228 SER A C 1
ATOM 1844 O O . SER A 1 228 ? -0.198 -20.652 -14.660 1.00 70.88 228 SER A O 1
ATOM 1846 N N . THR A 1 229 ? 0.473 -18.708 -13.763 1.00 73.81 229 THR A N 1
ATOM 1847 C CA . THR A 1 229 ? 0.936 -19.245 -12.476 1.00 73.81 229 THR A CA 1
ATOM 1848 C C . THR A 1 229 ? 0.202 -18.676 -11.263 1.00 73.81 229 THR A C 1
ATOM 1850 O O . THR A 1 229 ? 0.566 -19.030 -10.149 1.00 73.81 229 THR A O 1
ATOM 1853 N N . PHE A 1 230 ? -0.792 -17.798 -11.452 1.00 82.44 230 PHE A N 1
ATOM 1854 C CA . PHE A 1 230 ? -1.419 -17.022 -10.375 1.00 82.44 230 PHE A CA 1
ATOM 1855 C C . PHE A 1 230 ? -0.377 -16.371 -9.445 1.00 82.44 230 PHE A C 1
ATOM 1857 O O . PHE A 1 230 ? -0.191 -16.779 -8.301 1.00 82.44 230 PHE A O 1
ATOM 1864 N N . GLU A 1 231 ? 0.347 -15.370 -9.951 1.00 86.81 231 GLU A N 1
ATOM 1865 C CA . GLU A 1 231 ? 1.398 -14.668 -9.197 1.00 86.81 231 GLU A CA 1
ATOM 1866 C C . GLU A 1 231 ? 0.815 -13.913 -7.992 1.00 86.81 231 GLU A C 1
ATOM 1868 O O . GLU A 1 231 ? -0.070 -13.069 -8.153 1.00 86.81 231 GLU A O 1
ATOM 1873 N N . PHE A 1 232 ? 1.334 -14.181 -6.788 1.00 90.44 232 PHE A N 1
ATOM 1874 C CA . PHE A 1 232 ? 1.047 -13.368 -5.604 1.00 90.44 232 PHE A CA 1
ATOM 1875 C C . PHE A 1 232 ? 1.604 -11.956 -5.804 1.00 90.44 232 PHE A C 1
ATOM 1877 O O . PHE A 1 232 ? 2.809 -11.776 -5.981 1.00 90.44 232 PHE A O 1
ATOM 1884 N N . HIS A 1 233 ? 0.717 -10.964 -5.789 1.00 91.06 233 HIS A N 1
ATOM 1885 C CA . HIS A 1 233 ? 1.042 -9.588 -6.145 1.00 91.06 233 HIS A CA 1
ATOM 1886 C C . HIS A 1 233 ? 1.101 -8.666 -4.926 1.00 91.06 233 HIS A C 1
ATOM 1888 O O . HIS A 1 233 ? 2.086 -7.959 -4.725 1.00 91.06 233 HIS A O 1
ATOM 1894 N N . CYS A 1 234 ? 0.045 -8.684 -4.115 1.00 96.06 234 CYS A N 1
ATOM 1895 C CA . CYS A 1 234 ? -0.128 -7.808 -2.964 1.00 96.06 234 CYS A CA 1
ATOM 1896 C C . CYS A 1 234 ? -0.969 -8.483 -1.884 1.00 96.06 234 CYS A C 1
ATOM 1898 O O . CYS A 1 234 ? -1.603 -9.516 -2.103 1.00 96.06 234 CYS A O 1
ATOM 1900 N N . SER A 1 235 ? -1.048 -7.821 -0.739 1.00 97.75 235 SER A N 1
ATOM 1901 C CA . SER A 1 235 ? -1.981 -8.153 0.322 1.00 97.75 235 SER A CA 1
ATOM 1902 C C . SER A 1 235 ? -3.160 -7.177 0.341 1.00 97.75 235 SER A C 1
ATOM 1904 O O . SER A 1 235 ? -3.177 -6.119 -0.293 1.00 97.75 235 SER A O 1
ATOM 1906 N N . GLY A 1 236 ? -4.193 -7.538 1.083 1.00 98.31 236 GLY A N 1
ATOM 1907 C CA . GLY A 1 236 ? -5.362 -6.704 1.303 1.00 98.31 236 GLY A CA 1
ATOM 1908 C C . GLY A 1 236 ? -5.983 -6.968 2.663 1.00 98.31 236 GLY A C 1
ATOM 1909 O O . GLY A 1 236 ? -5.596 -7.885 3.387 1.00 98.31 236 GLY A O 1
ATOM 1910 N N . THR A 1 237 ? -6.978 -6.155 2.996 1.00 98.69 237 THR A N 1
ATOM 1911 C CA . THR A 1 237 ? -7.734 -6.251 4.242 1.00 98.69 237 THR A CA 1
ATOM 1912 C C . THR A 1 237 ? -9.220 -6.339 3.948 1.00 98.69 237 THR A C 1
ATOM 1914 O O . THR A 1 237 ? -9.796 -5.437 3.340 1.00 98.69 237 THR A O 1
ATOM 1917 N N . LEU A 1 238 ? -9.870 -7.397 4.422 1.00 98.62 238 LEU A N 1
ATOM 1918 C CA . LEU A 1 238 ? -11.322 -7.507 4.391 1.00 98.62 238 LEU A CA 1
ATOM 1919 C C . LEU A 1 238 ? -11.941 -6.447 5.311 1.00 98.62 238 LEU A C 1
ATOM 1921 O O . LEU A 1 238 ? -11.728 -6.464 6.522 1.00 98.62 238 LEU A O 1
ATOM 1925 N N . ILE A 1 239 ? -12.715 -5.526 4.738 1.00 98.00 239 ILE A N 1
ATOM 1926 C CA . ILE A 1 239 ? -13.325 -4.387 5.453 1.00 98.00 239 ILE A CA 1
ATOM 1927 C C . ILE A 1 239 ? -14.855 -4.460 5.509 1.00 98.00 239 ILE A C 1
ATOM 1929 O O . ILE A 1 239 ? -15.489 -3.695 6.224 1.00 98.00 239 ILE A O 1
ATOM 1933 N N . SER A 1 240 ? -15.463 -5.394 4.779 1.00 97.12 240 SER A N 1
ATOM 1934 C CA . SER A 1 240 ? -16.888 -5.743 4.860 1.00 97.12 240 SER A CA 1
ATOM 1935 C C . SER A 1 240 ? -17.092 -7.161 4.320 1.00 97.12 240 SER A C 1
ATOM 1937 O O . SER A 1 240 ? -16.129 -7.830 3.965 1.00 97.12 240 SER A O 1
ATOM 1939 N N . ASN A 1 241 ? -18.332 -7.625 4.167 1.00 96.31 241 ASN A N 1
ATOM 1940 C CA . ASN A 1 241 ? -18.604 -8.920 3.533 1.00 96.31 241 ASN A CA 1
ATOM 1941 C C . ASN A 1 241 ? -18.428 -8.922 2.000 1.00 96.31 241 ASN A C 1
ATOM 1943 O O . ASN A 1 241 ? -18.808 -9.896 1.358 1.00 96.31 241 ASN A O 1
ATOM 1947 N N . ARG A 1 242 ? -17.925 -7.849 1.378 1.00 97.19 242 ARG A N 1
ATOM 1948 C CA . ARG A 1 242 ? -17.741 -7.795 -0.085 1.00 97.19 242 ARG A CA 1
ATOM 1949 C C . ARG A 1 242 ? -16.576 -6.926 -0.557 1.00 97.19 242 ARG A C 1
ATOM 1951 O O . ARG A 1 242 ? -16.304 -6.892 -1.751 1.00 97.19 242 ARG A O 1
ATOM 1958 N N . HIS A 1 243 ? -15.899 -6.224 0.344 1.00 98.56 243 HIS A N 1
ATOM 1959 C CA . HIS A 1 243 ? -14.899 -5.225 -0.025 1.00 98.56 243 HIS A CA 1
ATOM 1960 C C . HIS A 1 243 ? -13.556 -5.535 0.630 1.00 98.56 243 HIS A C 1
ATOM 1962 O O . HIS A 1 243 ? -13.493 -5.769 1.841 1.00 98.56 243 HIS A O 1
ATOM 1968 N N . ILE A 1 244 ? -12.502 -5.502 -0.183 1.00 98.81 244 ILE A N 1
ATOM 1969 C CA . ILE A 1 244 ? -11.106 -5.548 0.248 1.00 98.81 244 ILE A CA 1
ATOM 1970 C C . ILE A 1 244 ? -10.531 -4.148 0.107 1.00 98.81 244 ILE A C 1
ATOM 1972 O O . ILE A 1 244 ? -10.590 -3.574 -0.977 1.00 98.81 244 ILE A O 1
ATOM 1976 N N . LEU A 1 245 ? -9.963 -3.612 1.180 1.00 98.81 245 LEU A N 1
ATOM 1977 C CA . LEU A 1 245 ? -9.111 -2.434 1.114 1.00 98.81 245 LEU A CA 1
ATOM 1978 C C . LEU A 1 245 ? -7.678 -2.889 0.839 1.00 98.81 245 LEU A C 1
ATOM 1980 O O . LEU A 1 245 ? -7.184 -3.802 1.497 1.00 98.81 245 LEU A O 1
ATOM 1984 N N . THR A 1 246 ? -7.023 -2.265 -0.125 1.00 98.69 246 THR A N 1
ATOM 1985 C CA . THR A 1 246 ? -5.618 -2.503 -0.470 1.00 98.69 246 THR A CA 1
ATOM 1986 C C . THR A 1 246 ? -4.964 -1.174 -0.853 1.00 98.69 246 THR A C 1
ATOM 1988 O O . THR A 1 246 ? -5.603 -0.119 -0.780 1.00 98.69 246 THR A O 1
ATOM 1991 N N . ALA A 1 247 ? -3.691 -1.200 -1.233 1.00 97.81 247 ALA A N 1
ATOM 1992 C CA . ALA A 1 247 ? -3.002 -0.020 -1.724 1.00 97.81 247 ALA A CA 1
ATOM 1993 C C . ALA A 1 247 ? -3.387 0.275 -3.182 1.00 97.81 247 ALA A C 1
ATOM 1995 O O . ALA A 1 247 ? -3.687 -0.627 -3.967 1.00 97.81 247 ALA A O 1
ATOM 1996 N N . GLY A 1 248 ? -3.363 1.547 -3.563 1.00 96.00 248 GLY A N 1
ATOM 1997 C CA . GLY A 1 248 ? -3.645 1.999 -4.922 1.00 96.00 248 GLY A CA 1
ATOM 1998 C C . GLY A 1 248 ? -2.678 1.394 -5.935 1.00 96.00 248 GLY A C 1
ATOM 1999 O O . GLY A 1 248 ? -3.116 0.892 -6.973 1.00 96.00 248 GLY A O 1
ATOM 2000 N N . HIS A 1 249 ? -1.381 1.342 -5.618 1.00 91.81 249 HIS A N 1
ATOM 2001 C CA . HIS A 1 249 ? -0.384 0.721 -6.498 1.00 91.81 249 HIS A CA 1
ATOM 2002 C C . HIS A 1 249 ? -0.620 -0.777 -6.734 1.00 91.81 249 HIS A C 1
ATOM 2004 O O . HIS A 1 249 ? -0.180 -1.280 -7.760 1.00 91.81 249 HIS A O 1
ATOM 2010 N N . CYS A 1 250 ? -1.329 -1.490 -5.847 1.00 95.31 250 CYS A N 1
ATOM 2011 C CA . CYS A 1 250 ? -1.626 -2.921 -6.016 1.00 95.31 250 CYS A CA 1
ATOM 2012 C C . CYS A 1 250 ? -2.651 -3.179 -7.129 1.00 95.31 250 CYS A C 1
ATOM 2014 O O . CYS A 1 250 ? -2.979 -4.317 -7.454 1.00 95.31 250 CYS A O 1
ATOM 2016 N N . THR A 1 251 ? -3.198 -2.106 -7.703 1.00 94.88 251 THR A N 1
ATOM 2017 C CA . THR A 1 251 ? -4.069 -2.147 -8.879 1.00 94.88 251 THR A CA 1
ATOM 2018 C C . THR A 1 251 ? -3.302 -1.898 -10.175 1.00 94.88 251 THR A C 1
ATOM 2020 O O . THR A 1 251 ? -3.917 -1.709 -11.223 1.00 94.88 251 THR A O 1
ATOM 2023 N N . TYR A 1 252 ? -1.969 -1.899 -10.118 1.00 87.62 252 TYR A N 1
ATOM 2024 C CA . TYR A 1 252 ? -1.087 -1.726 -11.260 1.00 87.62 252 TYR A CA 1
ATOM 2025 C C . TYR A 1 252 ? -0.086 -2.877 -11.330 1.00 87.62 252 TYR A C 1
ATOM 2027 O O . TYR A 1 252 ? 0.436 -3.335 -10.319 1.00 87.62 252 TYR A O 1
ATOM 2035 N N . TYR A 1 253 ? 0.231 -3.310 -12.544 1.00 81.81 253 TYR A N 1
ATOM 2036 C CA . TYR A 1 253 ? 1.288 -4.277 -12.808 1.00 81.81 253 TYR A CA 1
ATOM 2037 C C . TYR A 1 253 ? 2.096 -3.814 -14.011 1.00 81.81 253 TYR A C 1
ATOM 2039 O O . TYR A 1 253 ? 1.518 -3.491 -15.049 1.00 81.81 253 TYR A O 1
ATOM 2047 N N . ASN A 1 254 ? 3.422 -3.741 -13.865 1.00 70.75 254 ASN A N 1
ATOM 2048 C CA . ASN A 1 254 ? 4.319 -3.160 -14.872 1.00 70.75 254 ASN A CA 1
ATOM 2049 C C . ASN A 1 254 ? 3.812 -1.786 -15.360 1.00 70.75 254 ASN A C 1
ATOM 2051 O O . ASN A 1 254 ? 3.680 -1.545 -16.559 1.00 70.75 254 ASN A O 1
ATOM 2055 N N . ASP A 1 255 ? 3.438 -0.927 -14.402 1.00 67.56 255 ASP A N 1
ATOM 2056 C CA . ASP A 1 255 ? 2.885 0.422 -14.602 1.00 67.56 255 ASP A CA 1
ATOM 2057 C C . ASP A 1 255 ? 1.568 0.497 -15.401 1.00 67.56 255 ASP A C 1
ATOM 2059 O O . ASP A 1 255 ? 1.090 1.579 -15.745 1.00 67.56 255 ASP A O 1
ATOM 2063 N N . ARG A 1 256 ? 0.926 -0.644 -15.669 1.00 75.62 256 ARG A N 1
ATOM 2064 C CA . ARG A 1 256 ? -0.389 -0.709 -16.310 1.00 75.62 256 ARG A CA 1
ATOM 2065 C C . ARG A 1 256 ? -1.460 -0.955 -15.273 1.00 75.62 256 ARG A C 1
ATOM 2067 O O . ARG A 1 256 ? -1.347 -1.870 -14.461 1.00 75.62 256 ARG A O 1
ATOM 2074 N N . LYS A 1 257 ? -2.532 -0.169 -15.341 1.00 85.81 257 LYS A N 1
ATOM 2075 C CA . LYS A 1 257 ? -3.708 -0.387 -14.504 1.00 85.81 257 LYS A CA 1
ATOM 2076 C C . LYS A 1 257 ? -4.323 -1.749 -14.829 1.00 85.81 257 LYS A C 1
ATOM 2078 O O . LYS A 1 257 ? -4.647 -2.030 -15.982 1.00 85.81 257 LYS A O 1
ATOM 2083 N N . LEU A 1 258 ? -4.479 -2.574 -13.805 1.00 88.50 258 LEU A N 1
ATOM 2084 C CA . LEU A 1 258 ? -5.114 -3.880 -13.882 1.00 88.50 258 LEU A CA 1
ATOM 2085 C C . LEU A 1 258 ? -6.625 -3.722 -14.061 1.00 88.50 258 LEU A C 1
ATOM 2087 O O . LEU A 1 258 ? -7.252 -2.811 -13.514 1.00 88.50 258 LEU A O 1
ATOM 2091 N N . THR A 1 259 ? -7.220 -4.639 -14.815 1.00 93.06 259 THR A N 1
ATOM 2092 C CA . THR A 1 259 ? -8.674 -4.786 -14.924 1.00 93.06 259 THR A CA 1
ATOM 2093 C C . THR A 1 259 ? -9.178 -5.822 -13.910 1.00 93.06 259 THR A C 1
ATOM 2095 O O . THR A 1 259 ? -8.417 -6.710 -13.524 1.00 93.06 259 THR A O 1
ATOM 2098 N N . PRO A 1 260 ? -10.451 -5.759 -13.465 1.00 96.19 260 PRO A N 1
ATOM 2099 C CA . PRO A 1 260 ? -10.973 -6.656 -12.425 1.00 96.19 260 PRO A CA 1
ATOM 2100 C C . PRO A 1 260 ? -10.779 -8.153 -12.717 1.00 96.19 260 PRO A C 1
ATOM 2102 O O . PRO A 1 260 ? -10.428 -8.916 -11.825 1.00 96.19 260 PRO A O 1
ATOM 2105 N N . ASN A 1 261 ? -10.924 -8.565 -13.979 1.00 93.56 261 ASN A N 1
ATOM 2106 C CA . ASN A 1 261 ? -10.757 -9.952 -14.422 1.00 93.56 261 ASN A CA 1
ATOM 2107 C C . ASN A 1 261 ? -9.313 -10.477 -14.342 1.00 93.56 261 ASN A C 1
ATOM 2109 O O . ASN A 1 261 ? -9.110 -11.668 -14.547 1.00 93.56 261 ASN A O 1
ATOM 2113 N N . LEU A 1 262 ? -8.331 -9.605 -14.091 1.00 94.25 262 LEU A N 1
ATOM 2114 C CA . LEU A 1 262 ? -6.934 -9.988 -13.891 1.00 94.25 262 LEU A CA 1
ATOM 2115 C C . LEU A 1 262 ? -6.590 -10.240 -12.420 1.00 94.25 262 LEU A C 1
ATOM 2117 O O . LEU A 1 262 ? -5.439 -10.547 -12.120 1.00 94.25 262 LEU A O 1
ATOM 2121 N N . LEU A 1 263 ? -7.552 -10.085 -11.505 1.00 96.56 263 LEU A N 1
ATOM 2122 C CA . LEU A 1 263 ? -7.341 -10.193 -10.067 1.00 96.56 263 LEU A CA 1
ATOM 2123 C C . LEU A 1 263 ? -8.201 -11.292 -9.442 1.00 96.56 263 LEU A C 1
ATOM 2125 O O . LEU A 1 263 ? -9.411 -11.372 -9.663 1.00 96.56 263 LEU A O 1
ATOM 2129 N N . VAL A 1 264 ? -7.574 -12.076 -8.569 1.00 96.25 264 VAL A N 1
ATOM 2130 C CA . VAL A 1 264 ? -8.244 -13.015 -7.663 1.00 96.25 264 VAL A CA 1
ATOM 2131 C C . VAL A 1 264 ? -7.825 -12.700 -6.236 1.00 96.25 264 VAL A C 1
ATOM 2133 O O . VAL A 1 264 ? -6.644 -12.530 -5.942 1.00 96.25 264 VAL A O 1
ATOM 2136 N N . VAL A 1 265 ? -8.801 -12.633 -5.335 1.00 98.19 265 VAL A N 1
ATOM 2137 C CA . VAL A 1 265 ? -8.577 -12.442 -3.902 1.00 98.19 265 VAL A CA 1
ATOM 2138 C C . VAL A 1 265 ? -8.782 -13.769 -3.187 1.00 98.19 265 VAL A C 1
ATOM 2140 O O . VAL A 1 265 ? -9.845 -14.369 -3.317 1.00 98.19 265 VAL A O 1
ATOM 2143 N N . SER A 1 266 ? -7.816 -14.195 -2.379 1.00 97.00 266 SER A N 1
ATOM 2144 C CA . SER A 1 266 ? -7.969 -15.336 -1.476 1.00 97.00 266 SER A CA 1
ATOM 2145 C C . SER A 1 266 ? -8.106 -14.883 -0.023 1.00 97.00 266 SER A C 1
ATOM 2147 O O . SER A 1 266 ? -7.338 -14.045 0.452 1.00 97.00 266 SER A O 1
ATOM 2149 N N . LEU A 1 267 ? -9.094 -15.435 0.683 1.00 97.25 267 LEU A N 1
ATOM 2150 C CA . LEU A 1 267 ? -9.388 -15.161 2.092 1.00 97.25 267 LEU A CA 1
ATOM 2151 C C . LEU A 1 267 ? -9.301 -16.439 2.920 1.00 97.25 267 LEU A C 1
ATOM 2153 O O . LEU A 1 267 ? -9.713 -17.505 2.470 1.00 97.25 267 LEU A O 1
ATOM 2157 N N . GLY A 1 268 ? -8.811 -16.317 4.155 1.00 93.56 268 GLY A N 1
ATOM 2158 C CA . GLY A 1 268 ? -8.615 -17.459 5.055 1.00 93.56 268 GLY A CA 1
ATOM 2159 C C . GLY A 1 268 ? -7.413 -18.333 4.689 1.00 93.56 268 GLY A C 1
ATOM 2160 O O . GLY A 1 268 ? -7.184 -19.334 5.362 1.00 93.56 268 GLY A O 1
ATOM 2161 N N . ARG A 1 269 ? -6.657 -17.935 3.659 1.00 91.31 269 ARG A N 1
ATOM 2162 C CA . ARG A 1 269 ? -5.415 -18.570 3.232 1.00 91.31 269 ARG A CA 1
ATOM 2163 C C . ARG A 1 269 ? -4.295 -18.286 4.227 1.00 91.31 269 ARG A C 1
ATOM 2165 O O . ARG A 1 269 ? -4.140 -17.166 4.710 1.00 91.31 269 ARG A O 1
ATOM 2172 N N . TYR A 1 270 ? -3.521 -19.313 4.514 1.00 88.06 270 TYR A N 1
ATOM 2173 C CA . TYR A 1 270 ? -2.366 -19.321 5.387 1.00 88.06 270 TYR A CA 1
ATOM 2174 C C . TYR A 1 270 ? -1.080 -19.539 4.582 1.00 88.06 270 TYR A C 1
ATOM 2176 O O . TYR A 1 270 ? -0.146 -18.749 4.745 1.00 88.06 270 TYR A O 1
ATOM 2184 N N . ARG A 1 271 ? -1.065 -20.525 3.672 1.00 88.44 271 ARG A N 1
ATOM 2185 C CA . ARG A 1 271 ? 0.036 -20.773 2.725 1.00 88.44 271 ARG A CA 1
ATOM 2186 C C . ARG A 1 271 ? -0.282 -20.249 1.327 1.00 88.44 271 ARG A C 1
ATOM 2188 O O . ARG A 1 271 ? -1.294 -20.623 0.744 1.00 88.44 271 ARG A O 1
ATOM 2195 N N . LEU A 1 272 ? 0.572 -19.382 0.776 1.00 89.06 272 LEU A N 1
ATOM 2196 C CA . LEU A 1 272 ? 0.342 -18.745 -0.532 1.00 89.06 272 LEU A CA 1
ATOM 2197 C C . LEU A 1 272 ? 0.249 -19.722 -1.710 1.00 89.06 272 LEU A C 1
ATOM 2199 O O . LEU A 1 272 ? -0.401 -19.399 -2.704 1.00 89.06 272 LEU A O 1
ATOM 2203 N N . ASP A 1 273 ? 0.928 -20.859 -1.617 1.00 83.38 273 ASP A N 1
ATOM 2204 C CA . ASP A 1 273 ? 1.087 -21.863 -2.666 1.00 83.38 273 ASP A CA 1
ATOM 2205 C C . ASP A 1 273 ? 0.081 -23.023 -2.565 1.00 83.38 273 ASP A C 1
ATOM 2207 O O . ASP A 1 273 ? -0.053 -23.799 -3.511 1.00 83.38 273 ASP A O 1
ATOM 2211 N N . ASP A 1 274 ? -0.678 -23.104 -1.468 1.00 85.31 274 ASP A N 1
ATOM 2212 C CA . ASP A 1 274 ? -1.682 -24.143 -1.242 1.00 85.31 274 ASP A CA 1
ATOM 2213 C C . ASP A 1 274 ? -3.077 -23.686 -1.705 1.00 85.31 274 ASP A C 1
ATOM 2215 O O . ASP A 1 274 ? -3.841 -23.029 -0.989 1.00 85.31 274 ASP A O 1
ATOM 2219 N N . TRP A 1 275 ? -3.417 -24.021 -2.952 1.00 84.81 275 TRP A N 1
ATOM 2220 C CA . TRP A 1 275 ? -4.710 -23.679 -3.554 1.00 84.81 275 TRP A CA 1
ATOM 2221 C C . TRP A 1 275 ? -5.877 -24.532 -3.050 1.00 84.81 275 TRP A C 1
ATOM 2223 O O . TRP A 1 275 ? -7.027 -24.109 -3.196 1.00 84.81 275 TRP A O 1
ATOM 2233 N N . GLU A 1 276 ? -5.589 -25.685 -2.446 1.00 83.38 276 GLU A N 1
ATOM 2234 C CA . GLU A 1 276 ? -6.579 -26.609 -1.882 1.00 83.38 276 GLU A CA 1
ATOM 2235 C C . GLU A 1 276 ? -6.694 -26.468 -0.356 1.00 83.38 276 GLU A C 1
ATOM 2237 O O . GLU A 1 276 ? -7.377 -27.262 0.296 1.00 83.38 276 GLU A O 1
ATOM 2242 N N . GLU A 1 277 ? -6.061 -25.438 0.223 1.00 84.81 277 GLU A N 1
ATOM 2243 C CA . GLU A 1 277 ? -6.009 -25.250 1.665 1.00 84.81 277 GLU A CA 1
ATOM 2244 C C . GLU A 1 277 ? -7.426 -25.160 2.261 1.00 84.81 277 GLU A C 1
ATOM 2246 O O . GLU A 1 277 ? -8.210 -24.268 1.890 1.00 84.81 277 GLU A O 1
ATOM 2251 N N . PRO A 1 278 ? -7.780 -26.048 3.210 1.00 85.88 278 PRO A N 1
ATOM 2252 C CA . PRO A 1 278 ? -9.100 -26.050 3.812 1.00 85.88 278 PRO A CA 1
ATOM 2253 C C . PRO A 1 278 ? -9.434 -24.702 4.446 1.00 85.88 278 PRO A C 1
ATOM 2255 O O . PRO A 1 278 ? -8.604 -24.081 5.104 1.00 85.88 278 PRO A O 1
ATOM 2258 N N . LEU A 1 279 ? -10.696 -24.285 4.325 1.00 85.94 279 LEU A N 1
ATOM 2259 C CA . LEU A 1 279 ? -11.199 -23.019 4.874 1.00 85.94 279 LEU A CA 1
ATOM 2260 C C . LEU A 1 279 ? -10.599 -21.759 4.225 1.00 85.94 279 LEU A C 1
ATOM 2262 O O . LEU A 1 279 ? -10.869 -20.662 4.736 1.00 85.94 279 LEU A O 1
ATOM 2266 N N . SER A 1 280 ? -9.885 -21.891 3.103 1.00 91.81 280 SER A N 1
ATOM 2267 C CA . SER A 1 280 ? -9.581 -20.794 2.184 1.00 91.81 280 SER A CA 1
ATOM 2268 C C . SER A 1 280 ? -10.646 -20.700 1.082 1.00 91.81 280 SER A C 1
ATOM 2270 O O . SER A 1 280 ? -11.189 -21.710 0.644 1.00 91.81 280 SER A O 1
ATOM 2272 N N . ASP A 1 281 ? -10.994 -19.482 0.664 1.00 93.62 281 ASP A N 1
ATOM 2273 C CA . ASP A 1 281 ? -11.898 -19.240 -0.468 1.00 93.62 281 ASP A CA 1
ATOM 2274 C C . ASP A 1 281 ? -11.268 -18.232 -1.428 1.00 93.62 281 ASP A C 1
ATOM 2276 O O . ASP A 1 281 ? -10.717 -17.217 -0.992 1.00 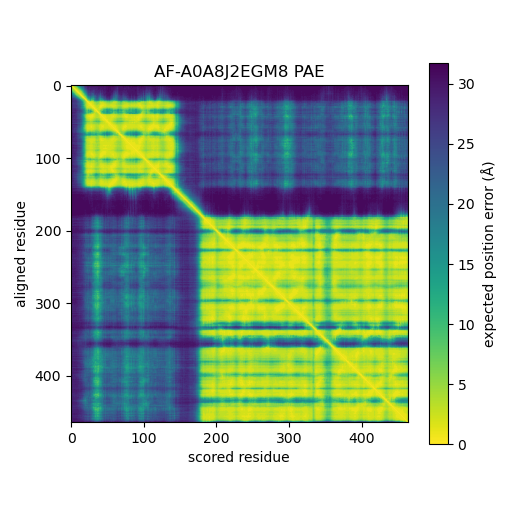93.62 281 ASP A O 1
ATOM 2280 N N . ASN A 1 282 ? -11.445 -18.460 -2.730 1.00 94.50 282 ASN A N 1
ATOM 2281 C CA . ASN A 1 282 ? -11.011 -17.546 -3.782 1.00 94.50 282 ASN A CA 1
ATOM 2282 C C . ASN A 1 282 ? -12.214 -16.786 -4.356 1.00 94.50 282 ASN A C 1
ATOM 2284 O O . ASN A 1 282 ? -13.260 -17.370 -4.646 1.00 94.50 282 ASN A O 1
ATOM 2288 N N . TYR A 1 283 ? -12.054 -15.481 -4.536 1.00 97.12 283 TYR A N 1
ATOM 2289 C CA . TYR A 1 283 ? -13.081 -14.566 -5.011 1.00 97.12 283 TYR A CA 1
ATOM 2290 C C . TYR A 1 283 ? -12.570 -13.784 -6.216 1.00 97.12 283 TYR A C 1
ATOM 2292 O O . TYR A 1 283 ? -11.505 -13.168 -6.175 1.00 97.12 283 TYR A O 1
ATOM 2300 N N . GLU A 1 284 ? -13.374 -13.760 -7.271 1.00 97.56 284 GLU A N 1
ATOM 2301 C CA . GLU A 1 284 ? -13.190 -12.838 -8.388 1.00 97.56 284 GLU A CA 1
ATOM 2302 C C . GLU A 1 284 ? -13.478 -11.396 -7.957 1.00 97.56 284 GLU A C 1
ATOM 2304 O O . GLU A 1 284 ? -14.314 -11.138 -7.077 1.00 97.56 284 GLU A O 1
ATOM 2309 N N . VAL A 1 285 ? -12.823 -10.452 -8.629 1.00 98.25 285 VAL A N 1
ATOM 2310 C CA . VAL A 1 285 ? -13.050 -9.018 -8.454 1.00 98.25 285 VAL A CA 1
ATOM 2311 C C . VAL A 1 285 ? -14.017 -8.516 -9.529 1.00 98.25 285 VAL A C 1
ATOM 2313 O O . VAL A 1 285 ? -13.804 -8.708 -10.721 1.00 98.25 285 VAL A O 1
ATOM 2316 N N . SER A 1 286 ? -15.081 -7.836 -9.103 1.00 97.56 286 SER A N 1
ATOM 2317 C CA . SER A 1 286 ? -16.081 -7.215 -9.986 1.00 97.56 286 SER A CA 1
ATOM 2318 C C . SER A 1 286 ? -15.781 -5.754 -10.327 1.00 97.56 286 SER A C 1
ATOM 2320 O O . SER A 1 286 ? -16.126 -5.297 -11.414 1.00 97.56 286 SER A O 1
ATOM 2322 N N . SER A 1 287 ? -15.140 -5.009 -9.422 1.00 97.88 287 SER A N 1
ATOM 2323 C CA . SER A 1 287 ? -14.734 -3.620 -9.659 1.00 97.88 287 SER A CA 1
ATOM 2324 C C . SER A 1 287 ? -13.502 -3.249 -8.844 1.00 97.88 287 SER A C 1
ATOM 2326 O O . SER A 1 287 ? -13.238 -3.824 -7.785 1.00 97.88 287 SER A O 1
ATOM 2328 N N . ILE A 1 288 ? -12.758 -2.274 -9.366 1.00 98.19 288 ILE A N 1
ATOM 2329 C CA . ILE A 1 288 ? -11.576 -1.687 -8.740 1.00 98.19 288 ILE A CA 1
ATOM 2330 C C . ILE A 1 288 ? -11.821 -0.184 -8.604 1.00 98.19 288 ILE A C 1
ATOM 2332 O O . ILE A 1 288 ? -11.868 0.541 -9.600 1.00 98.19 288 ILE A O 1
ATOM 2336 N N . ASP A 1 289 ? -11.946 0.282 -7.368 1.00 97.50 289 ASP A N 1
ATOM 2337 C CA . ASP A 1 289 ? -12.155 1.681 -7.015 1.00 97.50 289 ASP A CA 1
ATOM 2338 C C . ASP A 1 289 ? -10.869 2.251 -6.405 1.00 97.50 289 ASP A C 1
ATOM 2340 O O . ASP A 1 289 ? -10.644 2.159 -5.200 1.00 97.50 289 ASP A O 1
ATOM 2344 N N . VAL A 1 290 ? -10.009 2.833 -7.240 1.00 96.56 290 VAL A N 1
ATOM 2345 C CA . VAL A 1 290 ? -8.807 3.556 -6.788 1.00 96.56 290 VAL A CA 1
ATOM 2346 C C . VAL A 1 290 ? -9.223 4.917 -6.231 1.00 96.56 290 VAL A C 1
ATOM 2348 O O . VAL A 1 290 ? -10.092 5.574 -6.812 1.00 96.56 290 VAL A O 1
ATOM 2351 N N . HIS A 1 291 ? -8.631 5.345 -5.114 1.00 96.56 291 HIS A N 1
ATOM 2352 C CA . HIS A 1 291 ? -8.908 6.671 -4.563 1.00 96.56 291 HIS A CA 1
ATOM 2353 C C . HIS A 1 291 ? -8.567 7.758 -5.604 1.00 96.56 291 HIS A C 1
ATOM 2355 O O . HIS A 1 291 ? -7.494 7.695 -6.203 1.00 96.56 291 HIS A O 1
ATOM 2361 N N . PRO A 1 292 ? -9.439 8.757 -5.845 1.00 90.44 292 PRO A N 1
ATOM 2362 C CA . PRO A 1 292 ? -9.239 9.749 -6.910 1.00 90.44 292 PRO A CA 1
ATOM 2363 C C . PRO A 1 292 ? -7.970 10.592 -6.733 1.00 90.44 292 PRO A C 1
ATOM 2365 O O . PRO A 1 292 ? -7.322 10.931 -7.717 1.00 90.44 292 PRO A O 1
ATOM 2368 N N . ASP A 1 293 ? -7.593 10.879 -5.487 1.00 89.56 293 ASP A N 1
ATOM 2369 C CA . ASP A 1 293 ? -6.367 11.626 -5.173 1.00 89.56 293 ASP A CA 1
ATOM 2370 C C . ASP A 1 293 ? -5.092 10.768 -5.250 1.00 89.56 293 ASP A C 1
ATOM 2372 O O . ASP A 1 293 ? -3.996 11.286 -5.031 1.00 89.56 293 ASP A O 1
ATOM 2376 N N . TYR A 1 294 ? -5.206 9.458 -5.515 1.00 89.06 294 TYR A N 1
ATOM 2377 C CA . TYR A 1 294 ? -4.030 8.606 -5.609 1.00 89.06 294 TYR A CA 1
ATOM 2378 C C . TYR A 1 294 ? -3.197 8.978 -6.831 1.00 89.06 294 TYR A C 1
ATOM 2380 O O . TYR A 1 294 ? -3.660 8.895 -7.971 1.00 89.06 294 TYR A O 1
ATOM 2388 N N . ASN A 1 295 ? -1.933 9.313 -6.589 1.00 78.75 295 ASN A N 1
ATOM 2389 C CA . ASN A 1 295 ? -0.994 9.634 -7.643 1.00 78.75 295 ASN A CA 1
ATOM 2390 C C . ASN A 1 295 ? 0.075 8.546 -7.780 1.00 78.75 295 ASN A C 1
ATOM 2392 O O . ASN A 1 295 ? 1.042 8.497 -7.013 1.00 78.75 295 ASN A O 1
ATOM 2396 N N . PHE A 1 296 ? -0.134 7.664 -8.758 1.00 76.38 296 PHE A N 1
ATOM 2397 C CA . PHE A 1 296 ? 0.642 6.443 -8.943 1.00 76.38 296 PHE A CA 1
ATOM 2398 C C . PHE A 1 296 ? 2.156 6.696 -9.006 1.00 76.38 296 PHE A C 1
ATOM 2400 O O . PHE A 1 296 ? 2.650 7.412 -9.874 1.00 76.38 296 PHE A O 1
ATOM 2407 N N . GLY A 1 297 ? 2.890 6.085 -8.070 1.00 64.19 297 GLY A N 1
ATOM 2408 C CA . GLY A 1 297 ? 4.355 6.129 -7.996 1.00 64.19 297 GLY A CA 1
ATOM 2409 C C . GLY A 1 297 ? 4.964 7.446 -7.507 1.00 64.19 297 GLY A C 1
ATOM 2410 O O . GLY A 1 297 ? 6.188 7.540 -7.434 1.00 64.19 297 GLY A O 1
ATOM 2411 N N . LEU A 1 298 ? 4.153 8.456 -7.170 1.00 67.62 298 LEU A N 1
ATOM 2412 C CA . LEU A 1 298 ? 4.652 9.781 -6.794 1.00 67.62 298 LEU A CA 1
ATOM 2413 C C . LEU A 1 298 ? 4.702 9.980 -5.280 1.00 67.62 298 LEU A C 1
ATOM 2415 O O . LEU A 1 298 ? 5.708 10.441 -4.748 1.00 67.62 298 LEU A O 1
ATOM 2419 N N . THR A 1 299 ? 3.629 9.655 -4.567 1.00 78.75 299 THR A N 1
ATOM 2420 C CA . THR A 1 299 ? 3.546 9.763 -3.104 1.00 78.75 299 THR A CA 1
ATOM 2421 C C . THR A 1 299 ? 2.842 8.533 -2.540 1.00 78.75 299 THR A C 1
ATOM 2423 O O . THR A 1 299 ? 2.197 7.786 -3.269 1.00 78.75 299 THR A O 1
ATOM 2426 N N . SER A 1 300 ? 2.926 8.334 -1.223 1.00 86.44 300 SER A N 1
ATOM 2427 C CA . SER A 1 300 ? 2.014 7.425 -0.512 1.00 86.44 300 SER A CA 1
ATOM 2428 C C . SER A 1 300 ? 0.758 8.143 -0.018 1.00 86.44 300 SER A C 1
ATOM 2430 O O . SER A 1 300 ? 0.038 7.632 0.836 1.00 86.44 300 SER A O 1
ATOM 2432 N N . GLU A 1 301 ? 0.492 9.353 -0.512 1.00 88.25 301 GLU A N 1
ATOM 2433 C CA . GLU A 1 301 ? -0.756 10.034 -0.207 1.00 88.25 301 GLU A CA 1
ATOM 2434 C C . GLU A 1 301 ? -1.889 9.380 -0.993 1.00 88.25 301 GLU A C 1
ATOM 2436 O O . GLU A 1 301 ? -1.761 9.139 -2.191 1.00 88.25 301 GLU A O 1
ATOM 2441 N N . ALA A 1 302 ? -2.985 9.080 -0.296 1.00 93.12 302 ALA A N 1
ATOM 2442 C CA . ALA A 1 302 ? -4.162 8.434 -0.858 1.00 93.12 302 ALA A CA 1
ATOM 2443 C C . ALA A 1 302 ? -3.866 7.127 -1.617 1.00 93.12 302 ALA A C 1
ATOM 2445 O O . ALA A 1 302 ? -4.651 6.751 -2.479 1.00 93.12 302 ALA A O 1
ATOM 2446 N N . ASP A 1 303 ? -2.772 6.425 -1.294 1.00 96.56 303 ASP A N 1
ATOM 2447 C CA . ASP A 1 303 ? -2.400 5.136 -1.895 1.00 96.56 303 ASP A CA 1
ATOM 2448 C C . ASP A 1 303 ? -3.341 4.014 -1.440 1.00 96.56 303 ASP A C 1
ATOM 2450 O O . ASP A 1 303 ? -2.992 3.136 -0.656 1.00 96.56 303 ASP A O 1
ATOM 2454 N N . LEU A 1 304 ? -4.588 4.099 -1.898 1.00 98.12 304 LEU A N 1
ATOM 2455 C CA . LEU A 1 304 ? -5.716 3.279 -1.489 1.00 98.12 304 LEU A CA 1
ATOM 2456 C C . LEU A 1 304 ? -6.525 2.854 -2.710 1.00 98.12 304 LEU A C 1
ATOM 2458 O O . LEU A 1 304 ? -6.814 3.645 -3.612 1.00 98.12 304 LEU A O 1
ATOM 2462 N N . ALA A 1 305 ? -6.970 1.607 -2.683 1.00 98.44 305 ALA A N 1
ATOM 2463 C CA . ALA A 1 305 ? -7.980 1.094 -3.586 1.00 98.44 305 ALA A CA 1
ATOM 2464 C C . ALA A 1 305 ? -8.922 0.144 -2.850 1.00 98.44 305 ALA A C 1
ATOM 2466 O O . ALA A 1 305 ? -8.535 -0.537 -1.899 1.00 98.44 305 ALA A O 1
ATOM 2467 N N . ILE A 1 306 ? -10.166 0.083 -3.316 1.00 98.75 306 ILE A N 1
ATOM 2468 C CA . ILE A 1 306 ? -11.150 -0.897 -2.869 1.00 98.75 306 ILE A CA 1
ATOM 2469 C C . ILE A 1 306 ? -11.424 -1.873 -4.009 1.00 98.75 306 ILE A C 1
ATOM 2471 O O . ILE A 1 306 ? -11.794 -1.473 -5.112 1.00 98.75 306 ILE A O 1
ATOM 2475 N N . LEU A 1 307 ? -11.261 -3.164 -3.727 1.00 98.75 307 LEU A N 1
ATOM 2476 C CA . LEU A 1 307 ? -11.674 -4.245 -4.615 1.00 98.75 307 LEU A CA 1
ATOM 2477 C C . LEU A 1 307 ? -13.047 -4.742 -4.166 1.00 98.75 307 LEU A C 1
ATOM 2479 O O . LEU A 1 307 ? -13.206 -5.199 -3.028 1.00 98.75 307 LEU A O 1
ATOM 2483 N N . LYS A 1 308 ? -14.041 -4.674 -5.053 1.00 98.50 308 LYS A N 1
ATOM 2484 C CA . LYS A 1 308 ? -15.370 -5.243 -4.806 1.00 98.50 308 LYS A CA 1
ATOM 2485 C C . LYS A 1 308 ? -15.418 -6.674 -5.311 1.00 98.50 308 LYS A C 1
ATOM 2487 O O . LYS A 1 308 ? -15.297 -6.917 -6.511 1.00 98.50 308 LYS A O 1
ATOM 2492 N N . LEU A 1 309 ? -15.662 -7.617 -4.415 1.00 98.56 309 LEU A N 1
ATOM 2493 C CA . LEU A 1 309 ? -15.751 -9.035 -4.744 1.00 98.56 309 LEU A CA 1
ATOM 2494 C C . LEU A 1 309 ? -17.058 -9.347 -5.484 1.00 98.56 309 LEU A C 1
ATOM 2496 O O . LEU A 1 309 ? -18.135 -8.847 -5.129 1.00 98.56 309 LEU A O 1
ATOM 2500 N N . SER A 1 310 ? -16.986 -10.220 -6.490 1.00 97.25 310 SER A N 1
ATOM 2501 C CA . SER A 1 310 ? -18.148 -10.626 -7.293 1.00 97.25 310 SER A CA 1
ATOM 2502 C C . SER A 1 310 ? -19.251 -11.253 -6.434 1.00 97.25 310 SER A C 1
ATOM 2504 O O . SER A 1 310 ? -20.437 -11.004 -6.666 1.00 97.25 310 SER A O 1
ATOM 2506 N N . LYS A 1 311 ? -18.878 -11.981 -5.374 1.00 97.12 311 LYS A N 1
ATOM 2507 C CA . LYS A 1 311 ? -19.790 -12.623 -4.413 1.00 97.12 311 LYS A CA 1
ATOM 2508 C C . LYS A 1 311 ? -19.551 -12.112 -2.992 1.00 97.12 311 LYS A C 1
ATOM 2510 O O . LYS A 1 311 ? -18.463 -11.649 -2.664 1.00 97.12 311 LYS A O 1
ATOM 2515 N N . ARG A 1 312 ? -20.583 -12.202 -2.145 1.00 97.06 312 ARG A N 1
ATOM 2516 C CA . ARG A 1 312 ? -20.461 -11.900 -0.712 1.00 97.06 312 ARG A CA 1
ATOM 2517 C C . ARG A 1 312 ? -19.658 -12.995 -0.009 1.00 97.06 312 ARG A C 1
ATOM 2519 O O . ARG A 1 312 ? -19.898 -14.180 -0.227 1.00 97.06 312 ARG A O 1
ATOM 2526 N N . VAL A 1 313 ? -18.756 -12.574 0.863 1.00 96.81 313 VAL A N 1
ATOM 2527 C CA . VAL A 1 313 ? -17.954 -13.407 1.754 1.00 96.81 313 VAL A CA 1
ATOM 2528 C C . VAL A 1 313 ? -18.828 -13.928 2.885 1.00 96.81 313 VAL A C 1
ATOM 2530 O O . VAL A 1 313 ? -19.565 -13.173 3.527 1.00 96.81 313 VAL A O 1
ATOM 2533 N N . ARG A 1 314 ? -18.716 -15.225 3.166 1.00 94.19 314 ARG A N 1
ATOM 2534 C CA . ARG A 1 314 ? -19.340 -15.844 4.335 1.00 94.19 314 ARG A CA 1
ATOM 2535 C C . ARG A 1 314 ? -18.378 -15.796 5.518 1.00 94.19 314 ARG A C 1
ATOM 2537 O O . ARG A 1 314 ? -17.387 -16.525 5.539 1.00 94.19 314 ARG A O 1
ATOM 2544 N N . PHE A 1 315 ? -18.698 -14.972 6.514 1.00 94.50 315 PHE A N 1
ATOM 2545 C CA . PHE A 1 315 ? -17.888 -14.878 7.725 1.00 94.50 315 PHE A CA 1
ATOM 2546 C C . PHE A 1 315 ? -17.855 -16.194 8.507 1.00 94.50 315 PHE A C 1
ATOM 2548 O O . PHE A 1 315 ? -18.856 -16.904 8.631 1.00 94.50 315 PHE A O 1
ATOM 2555 N N . ARG A 1 316 ? -16.675 -16.499 9.044 1.00 91.12 316 ARG A N 1
ATOM 2556 C CA . ARG A 1 316 ? -16.356 -17.683 9.853 1.00 91.12 316 ARG A CA 1
ATOM 2557 C C . ARG A 1 316 ? -15.158 -17.365 10.758 1.00 91.12 316 ARG A C 1
ATOM 2559 O O . ARG A 1 316 ? -14.559 -16.308 10.591 1.00 91.12 316 ARG A O 1
ATOM 2566 N N . PRO A 1 317 ? -14.770 -18.221 11.718 1.00 89.19 317 PRO A N 1
ATOM 2567 C CA . PRO A 1 317 ? -13.645 -17.916 12.609 1.00 89.19 317 PRO A CA 1
ATOM 2568 C C . PRO A 1 317 ? -12.330 -17.574 11.890 1.00 89.19 317 PRO A C 1
ATOM 2570 O O . PRO A 1 317 ? -11.552 -16.793 12.421 1.00 89.19 317 PRO A O 1
ATOM 2573 N N . THR A 1 318 ? -12.105 -18.114 10.686 1.00 90.94 318 THR A N 1
ATOM 2574 C CA . THR A 1 318 ? -10.906 -17.852 9.872 1.00 90.94 318 THR A CA 1
ATOM 2575 C C . THR A 1 318 ? -11.043 -16.674 8.903 1.00 90.94 318 THR A C 1
ATOM 2577 O O . THR A 1 318 ? -10.043 -16.275 8.317 1.00 90.94 318 THR A O 1
ATOM 2580 N N . VAL A 1 319 ? -12.252 -16.120 8.723 1.00 95.31 319 VAL A N 1
ATOM 2581 C CA . VAL A 1 319 ? -12.538 -15.022 7.782 1.00 95.31 319 VAL A CA 1
ATOM 2582 C C . VAL A 1 319 ? -13.530 -14.037 8.401 1.00 95.31 319 VAL A C 1
ATOM 2584 O O . VAL A 1 319 ? -14.721 -14.336 8.527 1.00 95.31 319 VAL A O 1
ATOM 2587 N N . ARG A 1 320 ? -13.045 -12.851 8.771 1.00 95.88 320 ARG A N 1
ATOM 2588 C CA . ARG A 1 320 ? -13.805 -11.751 9.389 1.00 95.88 320 ARG A CA 1
ATOM 2589 C C . ARG A 1 320 ? -13.240 -10.419 8.934 1.00 95.88 320 ARG A C 1
ATOM 2591 O O . ARG A 1 320 ? -12.067 -10.336 8.594 1.00 95.88 320 ARG A O 1
ATOM 2598 N N . HIS A 1 321 ? -14.059 -9.377 8.936 1.00 97.25 321 HIS A N 1
ATOM 2599 C CA . HIS A 1 321 ? -13.616 -8.047 8.540 1.00 97.25 321 HIS A CA 1
ATOM 2600 C C . HIS A 1 321 ? -13.014 -7.249 9.703 1.00 97.25 321 HIS A C 1
ATOM 2602 O O . HIS A 1 321 ? -13.333 -7.454 10.876 1.00 97.25 321 HIS A O 1
ATOM 2608 N N . MET A 1 322 ? -12.131 -6.318 9.358 1.00 96.94 322 MET A N 1
ATOM 2609 C CA . MET A 1 322 ? -11.519 -5.358 10.273 1.00 96.94 322 MET A CA 1
ATOM 2610 C C . MET A 1 322 ? -12.527 -4.279 10.691 1.00 96.94 322 MET A C 1
ATOM 2612 O O . MET A 1 322 ? -13.342 -3.849 9.872 1.00 96.94 322 MET A O 1
ATOM 2616 N N . CYS A 1 323 ? -12.458 -3.789 11.935 1.00 95.62 323 CYS A N 1
ATOM 2617 C CA . CYS A 1 323 ? -13.247 -2.614 12.301 1.00 95.62 323 CYS A CA 1
ATOM 2618 C C . CYS A 1 323 ? -12.704 -1.362 11.612 1.00 95.62 323 CYS A C 1
ATOM 2620 O O . CYS A 1 323 ? -11.503 -1.091 11.630 1.00 95.62 323 CYS A O 1
ATOM 2622 N N . ILE A 1 324 ? -13.609 -0.556 11.069 1.00 93.56 324 ILE A N 1
ATOM 2623 C CA . ILE A 1 324 ? -13.305 0.791 10.593 1.00 93.56 324 ILE A CA 1
ATOM 2624 C C . ILE A 1 324 ? -13.828 1.774 11.631 1.00 93.56 324 ILE A C 1
ATOM 2626 O O . ILE A 1 324 ? -14.918 1.601 12.177 1.00 93.56 324 ILE A O 1
ATOM 2630 N N . GLN A 1 325 ? -13.048 2.808 11.918 1.00 87.88 325 GLN A N 1
ATOM 2631 C CA . GLN A 1 325 ? -13.507 3.884 12.776 1.00 87.88 325 GLN A CA 1
ATOM 2632 C C . GLN A 1 325 ? -14.638 4.652 12.085 1.00 87.88 325 GLN A C 1
ATOM 2634 O O . GLN A 1 325 ? -14.440 5.173 11.001 1.00 87.88 325 GLN A O 1
ATOM 2639 N N . THR A 1 326 ? -15.811 4.764 12.703 1.00 84.19 326 THR A N 1
ATOM 2640 C CA . THR A 1 326 ? -16.960 5.480 12.111 1.00 84.19 326 THR A CA 1
ATOM 2641 C C . THR A 1 326 ? -17.240 6.827 12.778 1.00 84.19 326 THR A C 1
ATOM 2643 O O . THR A 1 326 ? -18.019 7.625 12.263 1.00 84.19 326 THR A O 1
ATOM 2646 N N . ASN A 1 327 ? -16.575 7.121 13.900 1.00 78.69 327 ASN A N 1
ATOM 2647 C CA . ASN A 1 327 ? -16.661 8.416 14.567 1.00 78.69 327 ASN A CA 1
ATOM 2648 C C . ASN A 1 327 ? -15.645 9.403 13.969 1.00 78.69 327 ASN A C 1
ATOM 2650 O O . ASN A 1 327 ? -14.452 9.325 14.263 1.00 78.69 327 ASN A O 1
ATOM 2654 N N . PHE A 1 328 ? -16.122 10.342 13.152 1.00 72.69 328 PHE A N 1
ATOM 2655 C CA . PHE A 1 328 ? -15.295 11.320 12.431 1.00 72.69 328 PHE A CA 1
ATOM 2656 C C . PHE A 1 328 ? -14.713 12.448 13.300 1.00 72.69 328 PHE A C 1
ATOM 2658 O O . PHE A 1 328 ? -13.979 13.282 12.776 1.00 72.69 328 PHE A O 1
ATOM 2665 N N . GLY A 1 329 ? -15.046 12.506 14.595 1.00 64.56 329 GLY A N 1
ATOM 2666 C CA . GLY A 1 329 ? -14.602 13.572 15.501 1.00 64.56 329 GLY A CA 1
ATOM 2667 C C . GLY A 1 329 ? -13.461 13.191 16.445 1.00 64.56 329 GLY A C 1
ATOM 2668 O O . GLY A 1 329 ? -12.906 14.062 17.110 1.00 64.56 329 GLY A O 1
ATOM 2669 N N . GLN A 1 330 ? -13.102 11.909 16.539 1.00 68.69 330 GLN A N 1
ATOM 2670 C CA . GLN A 1 330 ? -12.153 11.437 17.546 1.00 68.69 330 GLN A CA 1
ATOM 2671 C C . GLN A 1 330 ? -11.188 10.423 16.960 1.00 68.69 330 GLN A C 1
ATOM 2673 O O . GLN A 1 330 ? -11.516 9.251 16.856 1.00 68.69 330 GLN A O 1
ATOM 2678 N N . ARG A 1 331 ? -9.971 10.839 16.625 1.00 74.56 331 ARG A N 1
ATOM 2679 C CA . ARG A 1 331 ? -8.911 9.908 16.229 1.00 74.56 331 ARG A CA 1
ATOM 2680 C C . ARG A 1 331 ? -8.557 8.964 17.389 1.00 74.56 331 ARG A C 1
ATOM 2682 O O . ARG A 1 331 ? -8.513 9.406 18.539 1.00 74.56 331 ARG A O 1
ATOM 2689 N N . PHE A 1 332 ? -8.265 7.695 17.095 1.00 69.88 332 PHE A N 1
ATOM 2690 C CA . PHE A 1 332 ? -7.605 6.826 18.074 1.00 69.88 332 PHE A CA 1
ATOM 2691 C C . PHE A 1 332 ? -6.273 7.448 18.552 1.00 69.88 332 PHE A C 1
ATOM 2693 O O . PHE A 1 332 ? -5.667 8.247 17.833 1.00 69.88 332 PHE A O 1
ATOM 2700 N N . GLY A 1 333 ? -5.902 7.152 19.806 1.00 57.78 333 GLY A N 1
ATOM 2701 C CA . GLY A 1 333 ? -4.847 7.800 20.604 1.00 57.78 333 GLY A CA 1
ATOM 2702 C C . GLY A 1 333 ? -3.444 7.859 19.971 1.00 57.78 333 GLY A C 1
ATOM 2703 O O . GLY A 1 333 ? -3.223 7.353 18.874 1.00 57.78 333 GLY A O 1
ATOM 2704 N N . PRO A 1 334 ? -2.499 8.572 20.617 1.00 50.97 334 PRO A N 1
ATOM 2705 C CA . PRO A 1 334 ? -1.397 9.239 19.941 1.00 50.97 334 PRO A CA 1
ATOM 2706 C C . PRO A 1 334 ? -0.407 8.274 19.286 1.00 50.97 334 PRO A C 1
ATOM 2708 O O . PRO A 1 334 ? -0.103 7.190 19.771 1.00 50.97 334 PRO A O 1
ATOM 2711 N N . VAL A 1 335 ? 0.143 8.753 18.174 1.00 55.53 335 VAL A N 1
ATOM 2712 C CA . VAL A 1 335 ? 1.332 8.223 17.511 1.00 55.53 335 VAL A CA 1
ATOM 2713 C C . VAL A 1 335 ? 2.401 7.879 18.556 1.00 55.53 335 VAL A C 1
ATOM 2715 O O . VAL A 1 335 ? 2.790 8.787 19.285 1.00 55.53 335 VAL A O 1
ATOM 2718 N N . GLU A 1 336 ? 2.841 6.609 18.576 1.00 58.38 336 GLU A N 1
ATOM 2719 C CA . GLU A 1 336 ? 3.814 5.928 19.479 1.00 58.38 336 GLU A CA 1
ATOM 2720 C C . GLU A 1 336 ? 3.291 4.638 20.140 1.00 58.38 336 GLU A C 1
ATOM 2722 O O . GLU A 1 336 ? 3.994 4.009 20.932 1.00 58.38 336 GLU A O 1
ATOM 2727 N N . GLU A 1 337 ? 2.107 4.162 19.755 1.00 78.25 337 GLU A N 1
ATOM 2728 C CA . GLU A 1 337 ? 1.659 2.807 20.087 1.00 78.25 337 GLU A CA 1
ATOM 2729 C C . GLU A 1 337 ? 2.266 1.732 19.162 1.00 78.25 337 GLU A C 1
ATOM 2731 O O . GLU A 1 337 ? 2.768 2.009 18.067 1.00 78.25 337 GLU A O 1
ATOM 2736 N N . ARG A 1 338 ? 2.237 0.475 19.623 1.00 88.81 338 ARG A N 1
ATOM 2737 C CA . ARG A 1 338 ? 2.593 -0.692 18.806 1.00 88.81 338 ARG A CA 1
ATOM 2738 C C . ARG A 1 338 ? 1.428 -1.037 17.883 1.00 88.81 338 ARG A C 1
ATOM 2740 O O . ARG A 1 338 ? 0.323 -1.289 18.359 1.00 88.81 338 ARG A O 1
ATOM 2747 N N . GLY A 1 339 ? 1.697 -1.071 16.583 1.00 92.38 339 GLY A N 1
ATOM 2748 C CA . GLY A 1 339 ? 0.764 -1.583 15.583 1.00 92.38 339 GLY A CA 1
ATOM 2749 C C . GLY A 1 339 ? 0.942 -3.081 15.371 1.00 92.38 339 GLY A C 1
ATOM 2750 O O . GLY A 1 339 ? 1.949 -3.653 15.781 1.00 92.38 339 GLY A O 1
ATOM 2751 N N . TYR A 1 340 ? -0.021 -3.702 14.698 1.00 94.44 340 TYR A N 1
ATOM 2752 C CA . TYR A 1 340 ? 0.053 -5.100 14.283 1.00 94.44 340 TYR A CA 1
ATOM 2753 C C . TYR A 1 340 ? -0.165 -5.194 12.782 1.00 94.44 340 TYR A C 1
ATOM 2755 O O . TYR A 1 340 ? -1.178 -4.715 12.275 1.00 94.44 340 TYR A O 1
ATOM 2763 N N . VAL A 1 341 ? 0.783 -5.801 12.079 1.00 95.81 341 VAL A N 1
ATOM 2764 C CA . VAL A 1 341 ? 0.765 -5.926 10.620 1.00 95.81 341 VAL A CA 1
ATOM 2765 C C . VAL A 1 341 ? 1.045 -7.373 10.272 1.00 95.81 341 VAL A C 1
ATOM 2767 O O . VAL A 1 341 ? 1.985 -7.949 10.811 1.00 95.81 341 VAL A O 1
ATOM 2770 N N . ALA A 1 342 ? 0.242 -7.963 9.393 1.00 94.88 342 ALA A N 1
ATOM 2771 C CA . ALA A 1 342 ? 0.459 -9.332 8.951 1.00 94.88 342 ALA A CA 1
ATOM 2772 C C . ALA A 1 342 ? 0.526 -9.430 7.434 1.00 94.88 342 ALA A C 1
ATOM 2774 O O . ALA A 1 342 ? -0.181 -8.698 6.739 1.00 94.88 342 ALA A O 1
ATOM 2775 N N . GLY A 1 343 ? 1.324 -10.372 6.952 1.00 94.38 343 GLY A N 1
ATOM 2776 C CA . GLY A 1 343 ? 1.450 -10.669 5.535 1.00 94.38 343 GLY A CA 1
ATOM 2777 C C . GLY A 1 343 ? 2.526 -11.717 5.265 1.00 94.38 343 GLY A C 1
ATOM 2778 O O . GLY A 1 343 ? 2.972 -12.401 6.185 1.00 94.38 343 GLY A O 1
ATOM 2779 N N . TRP A 1 344 ? 2.899 -11.871 4.002 1.00 92.75 344 TRP A N 1
ATOM 2780 C CA . TRP A 1 344 ? 3.774 -12.931 3.490 1.00 92.75 344 TRP A CA 1
ATOM 2781 C C . TRP A 1 344 ? 5.094 -12.406 2.909 1.00 92.75 344 TRP A C 1
ATOM 2783 O O . TRP A 1 344 ? 5.895 -13.180 2.390 1.00 92.75 344 TRP A O 1
ATOM 2793 N N . GLY A 1 345 ? 5.313 -11.092 2.934 1.00 85.00 345 GLY A N 1
ATOM 2794 C CA . GLY A 1 345 ? 6.438 -10.461 2.258 1.00 85.00 345 GLY A CA 1
ATOM 2795 C C . GLY A 1 345 ? 7.778 -10.664 2.955 1.00 85.00 345 GLY A C 1
ATOM 2796 O O . GLY A 1 345 ? 8.817 -10.679 2.292 1.00 85.00 345 GLY A O 1
ATOM 2797 N N . ASP A 1 346 ? 7.779 -10.829 4.279 1.00 77.06 346 ASP A N 1
ATOM 2798 C CA . ASP A 1 346 ? 9.001 -11.026 5.056 1.00 77.06 346 ASP A CA 1
ATOM 2799 C C . ASP A 1 346 ? 9.494 -12.482 5.001 1.00 77.06 346 ASP A C 1
ATOM 2801 O O . ASP A 1 346 ? 8.923 -13.402 5.597 1.00 77.06 346 ASP A O 1
ATOM 2805 N N . LYS A 1 347 ? 10.623 -12.685 4.320 1.00 75.44 347 LYS A N 1
ATOM 2806 C CA . LYS A 1 347 ? 11.269 -13.995 4.154 1.00 75.44 347 LYS A CA 1
ATOM 2807 C C . LYS A 1 347 ? 12.302 -14.311 5.240 1.00 75.44 347 LYS A C 1
ATOM 2809 O O . LYS A 1 347 ? 12.924 -15.368 5.185 1.00 75.44 347 LYS A O 1
ATOM 2814 N N . THR A 1 348 ? 12.498 -13.439 6.230 1.00 68.69 348 THR A N 1
ATOM 2815 C CA . THR A 1 348 ? 13.460 -13.669 7.318 1.00 68.69 348 THR A CA 1
ATOM 2816 C C . THR A 1 348 ? 12.996 -14.803 8.241 1.00 68.69 348 THR A C 1
ATOM 2818 O O . THR A 1 348 ? 11.835 -14.812 8.644 1.00 68.69 348 THR A O 1
ATOM 2821 N N . PRO A 1 349 ? 13.849 -15.777 8.607 1.00 64.25 349 PRO A N 1
ATOM 2822 C CA . PRO A 1 349 ? 13.415 -16.882 9.460 1.00 64.25 349 PRO A CA 1
ATOM 2823 C C . PRO A 1 349 ? 12.893 -16.413 10.821 1.00 64.25 349 PRO A C 1
ATOM 2825 O O . PRO A 1 349 ? 13.500 -15.542 11.454 1.00 64.25 349 PRO A O 1
ATOM 2828 N N . ALA A 1 350 ? 11.794 -17.008 11.296 1.00 58.66 350 ALA A N 1
ATOM 2829 C CA . ALA A 1 350 ? 11.224 -16.670 12.606 1.00 58.66 350 ALA A CA 1
ATOM 2830 C C . ALA A 1 350 ? 12.118 -17.141 13.776 1.00 58.66 350 ALA A C 1
ATOM 2832 O O . ALA A 1 350 ? 12.158 -16.507 14.834 1.00 58.66 350 ALA A O 1
ATOM 2833 N N . SER A 1 351 ? 12.889 -18.219 13.585 1.00 62.66 351 SER A N 1
ATOM 2834 C CA . SER A 1 351 ? 13.859 -18.739 14.558 1.00 62.66 351 SER A CA 1
ATOM 2835 C C . SER A 1 351 ? 15.102 -19.359 13.894 1.00 62.66 351 SER A C 1
ATOM 2837 O O . SER A 1 351 ? 15.196 -19.488 12.675 1.00 62.66 351 SER A O 1
ATOM 2839 N N . LYS A 1 352 ? 16.112 -19.734 14.699 1.00 56.84 352 LYS A N 1
ATOM 2840 C CA . LYS A 1 352 ? 17.307 -20.447 14.199 1.00 56.84 352 LYS A CA 1
ATOM 2841 C C . LYS A 1 352 ? 17.005 -21.889 13.775 1.00 56.84 352 LYS A C 1
ATOM 2843 O O . LYS A 1 352 ? 17.730 -22.408 12.934 1.00 56.84 352 LYS A O 1
ATOM 2848 N N . GLU A 1 353 ? 15.974 -22.496 14.354 1.00 56.34 353 GLU A N 1
ATOM 2849 C CA . GLU A 1 353 ? 15.502 -23.853 14.045 1.00 56.34 353 GLU A CA 1
ATOM 2850 C C . GLU A 1 353 ? 14.698 -23.884 12.736 1.00 56.34 353 GLU A C 1
ATOM 2852 O O . GLU A 1 353 ? 14.632 -24.909 12.072 1.00 56.34 353 GLU A O 1
ATOM 2857 N N . ASP A 1 354 ? 14.172 -22.734 12.310 1.00 54.66 354 ASP A N 1
ATOM 2858 C CA . ASP A 1 354 ? 13.369 -22.576 11.094 1.00 54.66 354 ASP A CA 1
ATOM 2859 C C . ASP A 1 354 ? 14.194 -22.463 9.795 1.00 54.66 354 ASP A C 1
ATOM 2861 O O . ASP A 1 354 ? 13.634 -22.365 8.708 1.00 54.66 354 ASP A O 1
ATOM 2865 N N . ARG A 1 355 ? 15.532 -22.501 9.881 1.00 52.19 355 ARG A N 1
ATOM 2866 C CA . ARG A 1 355 ? 16.462 -22.195 8.774 1.00 52.19 355 ARG A CA 1
ATOM 2867 C C . ARG A 1 355 ? 16.487 -23.207 7.620 1.00 52.19 355 ARG A C 1
ATOM 2869 O O . ARG A 1 355 ? 17.224 -22.974 6.664 1.00 52.19 355 ARG A O 1
ATOM 2876 N N . GLU A 1 356 ? 15.744 -24.308 7.698 1.00 45.56 356 GLU A N 1
ATOM 2877 C CA . GLU A 1 356 ? 15.913 -25.447 6.786 1.00 45.56 356 GLU A CA 1
ATOM 2878 C C . GLU A 1 356 ? 14.799 -25.635 5.738 1.00 45.56 356 GLU A C 1
ATOM 2880 O O . GLU A 1 356 ? 14.865 -26.596 4.980 1.00 45.56 356 GLU A O 1
ATOM 2885 N N . ILE A 1 357 ? 13.794 -24.752 5.617 1.00 48.03 357 ILE A N 1
ATOM 2886 C CA . ILE A 1 357 ? 12.622 -25.078 4.780 1.00 48.03 357 ILE A CA 1
ATOM 2887 C C . ILE A 1 357 ? 12.193 -23.951 3.828 1.00 48.03 357 ILE A C 1
ATOM 2889 O O . ILE A 1 357 ? 11.800 -22.861 4.237 1.00 48.03 357 ILE A O 1
ATOM 2893 N N . VAL A 1 358 ? 12.181 -24.277 2.530 1.00 46.75 358 VAL A N 1
ATOM 2894 C CA . VAL A 1 358 ? 11.569 -23.514 1.420 1.00 46.75 358 VAL A CA 1
ATOM 2895 C C . VAL A 1 358 ? 10.091 -23.150 1.708 1.00 46.75 358 VAL A C 1
ATOM 2897 O O . VAL A 1 358 ? 9.597 -22.135 1.214 1.00 46.75 358 VAL A O 1
ATOM 2900 N N . GLU A 1 359 ? 9.428 -23.911 2.588 1.00 53.22 359 GLU A N 1
ATOM 2901 C CA . GLU A 1 359 ? 8.059 -23.707 3.096 1.00 53.22 359 GLU A CA 1
ATOM 2902 C C . GLU A 1 359 ? 7.870 -22.416 3.913 1.00 53.22 359 GLU A C 1
ATOM 2904 O O . GLU A 1 359 ? 6.749 -21.929 4.032 1.00 53.22 359 GLU A O 1
ATOM 2909 N N . GLU A 1 360 ? 8.925 -21.807 4.470 1.00 59.72 360 GLU A N 1
ATOM 2910 C CA . GLU A 1 360 ? 8.755 -20.604 5.302 1.00 59.72 360 GLU A CA 1
ATOM 2911 C C . GLU A 1 360 ? 8.362 -19.361 4.487 1.00 59.72 360 GLU A C 1
ATOM 2913 O O . GLU A 1 360 ? 7.767 -18.427 5.023 1.00 59.72 360 GLU A O 1
ATOM 2918 N N . SER A 1 361 ? 8.656 -19.350 3.184 1.00 64.12 361 SER A N 1
ATOM 2919 C CA . SER A 1 361 ? 8.383 -18.195 2.322 1.00 64.12 361 SER A CA 1
ATOM 2920 C C . SER A 1 361 ? 6.913 -18.039 1.922 1.00 64.12 361 SER A C 1
ATOM 2922 O O . SER A 1 361 ? 6.538 -16.966 1.452 1.00 64.12 361 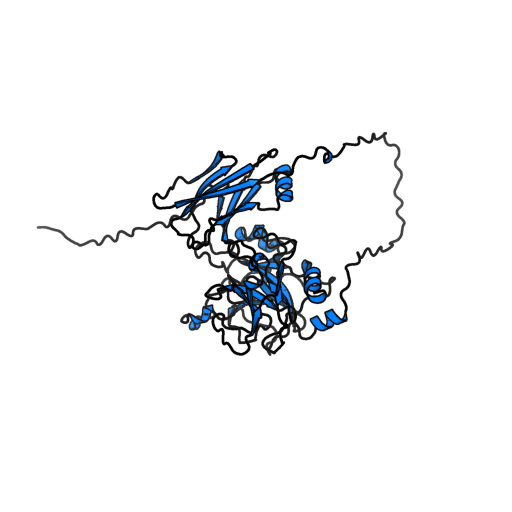SER A O 1
ATOM 2924 N N . SER A 1 362 ? 6.079 -19.071 2.108 1.00 81.38 362 SER A N 1
ATOM 2925 C CA . SER A 1 362 ? 4.652 -19.026 1.770 1.00 81.38 362 SER A CA 1
ATOM 2926 C C . SER A 1 362 ? 3.736 -18.816 2.977 1.00 81.38 362 SER A C 1
ATOM 2928 O O . SER A 1 362 ? 2.537 -18.615 2.791 1.00 81.38 362 SER A O 1
ATOM 2930 N N . VAL A 1 363 ? 4.277 -18.807 4.201 1.00 88.44 363 VAL A N 1
ATOM 2931 C CA . VAL A 1 363 ? 3.526 -18.683 5.460 1.00 88.44 363 VAL A CA 1
ATOM 2932 C C . VAL A 1 363 ? 3.457 -17.234 5.943 1.00 88.44 363 VAL A C 1
ATOM 2934 O O . VAL A 1 363 ? 4.477 -16.554 6.049 1.00 88.44 363 VAL A O 1
ATOM 2937 N N . ALA A 1 364 ? 2.258 -16.774 6.317 1.00 90.81 364 ALA A N 1
ATOM 2938 C CA . ALA A 1 364 ? 2.079 -15.421 6.839 1.00 90.81 364 ALA A CA 1
ATOM 2939 C C . ALA A 1 364 ? 2.752 -15.220 8.209 1.00 90.81 364 ALA A C 1
ATOM 2941 O O . ALA A 1 364 ? 2.651 -16.065 9.110 1.00 90.81 364 ALA A O 1
ATOM 2942 N N . LYS A 1 365 ? 3.357 -14.048 8.406 1.00 91.31 365 LYS A N 1
ATOM 2943 C CA . LYS A 1 365 ? 3.960 -13.597 9.665 1.00 91.31 365 LYS A CA 1
ATOM 2944 C C . LYS A 1 365 ? 3.240 -12.383 10.223 1.00 91.31 365 LYS A C 1
ATOM 2946 O O . LYS A 1 365 ? 2.601 -11.625 9.499 1.00 91.31 365 LYS A O 1
ATOM 2951 N N . LEU A 1 366 ? 3.351 -12.222 11.536 1.00 92.94 366 LEU A N 1
ATOM 2952 C CA . LEU A 1 366 ? 2.885 -11.064 12.279 1.00 92.94 366 LEU A CA 1
ATOM 2953 C C . LEU A 1 366 ? 4.079 -10.231 12.742 1.00 92.94 366 LEU A C 1
ATOM 2955 O O . LEU A 1 366 ? 4.977 -10.732 13.426 1.00 92.94 366 LEU A O 1
ATOM 2959 N N . HIS A 1 367 ? 4.024 -8.945 12.423 1.00 93.94 367 HIS A N 1
ATOM 2960 C CA . HIS A 1 367 ? 4.978 -7.929 12.833 1.00 93.94 367 HIS A CA 1
ATOM 2961 C C . HIS A 1 367 ? 4.323 -6.951 13.802 1.00 93.94 367 HIS A C 1
ATOM 2963 O O . HIS A 1 367 ? 3.154 -6.580 13.649 1.00 93.94 367 HIS A O 1
ATOM 2969 N N . VAL A 1 368 ? 5.099 -6.503 14.786 1.00 93.62 368 VAL A N 1
ATOM 2970 C CA . VAL A 1 368 ? 4.647 -5.585 15.838 1.00 93.62 368 VAL A CA 1
ATOM 2971 C C . VAL A 1 368 ? 5.524 -4.326 15.848 1.00 93.62 368 VAL A C 1
ATOM 2973 O O . VAL A 1 368 ? 6.328 -4.133 16.769 1.00 93.62 368 VAL A O 1
ATOM 2976 N N . PRO A 1 369 ? 5.448 -3.471 14.809 1.00 93.94 369 PRO A N 1
ATOM 2977 C CA . PRO A 1 369 ? 6.310 -2.304 14.707 1.00 93.94 369 PRO A CA 1
ATOM 2978 C C . PRO A 1 369 ? 5.844 -1.156 15.617 1.00 93.94 369 PRO A C 1
ATOM 2980 O O . PRO A 1 369 ? 4.679 -1.060 16.014 1.00 93.94 369 PRO A O 1
ATOM 2983 N N . LEU A 1 370 ? 6.768 -0.244 15.923 1.00 93.06 370 LEU A N 1
ATOM 2984 C CA . LEU A 1 370 ? 6.465 1.004 16.624 1.00 93.06 370 LEU A CA 1
ATOM 2985 C C . LEU A 1 370 ? 5.959 2.048 15.626 1.00 93.06 370 LEU A C 1
ATOM 2987 O O . LEU A 1 370 ? 6.632 2.299 14.627 1.00 93.06 370 LEU A O 1
ATOM 2991 N N . ILE A 1 371 ? 4.815 2.678 15.898 1.00 93.50 371 ILE A N 1
ATOM 2992 C CA . ILE A 1 371 ? 4.254 3.735 15.046 1.00 93.50 371 ILE A CA 1
ATOM 2993 C C . ILE A 1 371 ? 4.993 5.056 15.296 1.00 93.50 371 ILE A C 1
ATOM 2995 O O . ILE A 1 371 ? 5.190 5.477 16.432 1.00 93.50 371 ILE A O 1
ATOM 2999 N N . ILE A 1 372 ? 5.387 5.733 14.220 1.00 92.50 372 ILE A N 1
ATOM 3000 C CA . ILE A 1 372 ? 6.224 6.934 14.213 1.00 92.50 372 ILE A CA 1
ATOM 3001 C C . ILE A 1 372 ? 5.538 8.037 13.407 1.00 92.50 372 ILE A C 1
ATOM 3003 O O . ILE A 1 372 ? 4.990 7.810 12.327 1.00 92.50 372 ILE A O 1
ATOM 3007 N N . SER A 1 373 ? 5.605 9.271 13.909 1.00 91.56 373 SER A N 1
ATOM 3008 C CA . SER A 1 373 ? 4.966 10.405 13.238 1.00 91.56 373 SER A CA 1
ATOM 3009 C C . SER A 1 373 ? 5.676 10.777 11.934 1.00 91.56 373 SER A C 1
ATOM 3011 O O . SER A 1 373 ? 6.905 10.660 11.858 1.00 91.56 373 SER A O 1
ATOM 3013 N N . PRO A 1 374 ? 4.946 11.333 10.945 1.00 90.88 374 PRO A N 1
ATOM 3014 C CA . PRO A 1 374 ? 5.523 11.800 9.681 1.00 90.88 374 PRO A CA 1
ATOM 3015 C C . PRO A 1 374 ? 6.738 12.698 9.877 1.00 90.88 374 PRO A C 1
ATOM 3017 O O . PRO A 1 374 ? 7.798 12.483 9.297 1.00 90.88 374 PRO A O 1
ATOM 3020 N N . LYS A 1 375 ? 6.624 13.673 10.788 1.00 90.50 375 LYS A N 1
ATOM 3021 C CA . LYS A 1 375 ? 7.703 14.619 11.096 1.00 90.50 375 LYS A CA 1
ATOM 3022 C C . LYS A 1 375 ? 8.954 13.923 11.638 1.00 90.50 375 LYS A C 1
ATOM 3024 O O . LYS A 1 375 ? 10.060 14.384 11.368 1.00 90.50 375 LYS A O 1
ATOM 3029 N N . LYS A 1 376 ? 8.802 12.855 12.432 1.00 90.56 376 LYS A N 1
ATOM 3030 C CA . LYS A 1 376 ? 9.932 12.123 13.021 1.00 90.56 376 LYS A CA 1
ATOM 3031 C C . LYS A 1 376 ? 10.624 11.238 11.986 1.00 90.56 376 LYS A C 1
ATOM 3033 O O . LYS A 1 376 ? 11.851 11.271 11.926 1.00 90.56 376 LYS A O 1
ATOM 3038 N N . CYS A 1 377 ? 9.879 10.490 11.170 1.00 89.25 377 CYS A N 1
ATOM 3039 C CA . CYS A 1 377 ? 10.497 9.639 10.152 1.00 89.25 377 CYS A CA 1
ATOM 3040 C C . CYS A 1 377 ? 11.066 10.447 8.977 1.00 89.25 377 CYS A C 1
ATOM 3042 O O . CYS A 1 377 ? 12.199 10.184 8.587 1.00 89.25 377 CYS A O 1
ATOM 3044 N N . ALA A 1 378 ? 10.393 11.502 8.500 1.00 89.31 378 ALA A N 1
ATOM 3045 C CA . ALA A 1 378 ? 10.901 12.344 7.406 1.00 89.31 378 ALA A CA 1
ATOM 3046 C C . ALA A 1 378 ? 12.270 12.978 7.711 1.00 89.31 378 ALA A C 1
ATOM 3048 O O . ALA A 1 378 ? 13.070 13.201 6.810 1.00 89.31 378 ALA A O 1
ATOM 3049 N N . LYS A 1 379 ? 12.570 13.241 8.991 1.00 88.69 379 LYS A N 1
ATOM 3050 C CA . LYS A 1 379 ? 13.889 13.731 9.430 1.00 88.69 379 LYS A CA 1
ATOM 3051 C C . LYS A 1 379 ? 14.976 12.654 9.430 1.00 88.69 379 LYS A C 1
ATOM 3053 O O . LYS A 1 379 ? 16.155 12.993 9.413 1.00 88.69 379 LYS A O 1
ATOM 3058 N N . LYS A 1 380 ? 14.596 11.379 9.526 1.00 86.81 380 LYS A N 1
ATOM 3059 C CA . LYS A 1 380 ? 15.509 10.249 9.743 1.00 86.81 380 LYS A CA 1
ATOM 3060 C C . LYS A 1 380 ? 15.784 9.434 8.481 1.00 86.81 380 LYS A C 1
ATOM 3062 O O . LYS A 1 380 ? 16.838 8.813 8.414 1.00 86.81 380 LYS A O 1
ATOM 3067 N N . THR A 1 381 ? 14.895 9.455 7.487 1.00 81.25 381 THR A N 1
ATOM 3068 C CA . THR A 1 381 ? 15.099 8.738 6.221 1.00 81.25 381 THR A CA 1
ATOM 3069 C C . THR A 1 381 ? 15.119 9.681 5.026 1.00 81.25 381 THR A C 1
ATOM 3071 O O . THR A 1 381 ? 14.198 10.464 4.808 1.00 81.25 381 THR A O 1
ATOM 3074 N N . ARG A 1 382 ? 16.185 9.586 4.223 1.00 77.25 382 ARG A N 1
ATOM 3075 C CA . ARG A 1 382 ? 16.263 10.244 2.907 1.00 77.25 382 ARG A CA 1
ATOM 3076 C C . ARG A 1 382 ? 15.605 9.407 1.810 1.00 77.25 382 ARG A C 1
ATOM 3078 O O . ARG A 1 382 ? 15.163 9.971 0.819 1.00 77.25 382 ARG A O 1
ATOM 3085 N N . LYS A 1 383 ? 15.547 8.077 1.980 1.00 77.94 383 LYS A N 1
ATOM 3086 C CA . LYS A 1 383 ? 15.043 7.136 0.964 1.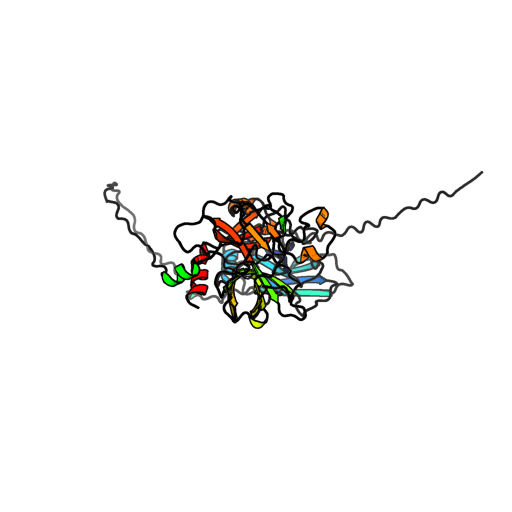00 77.94 383 LYS A CA 1
ATOM 3087 C C . LYS A 1 383 ? 13.538 7.288 0.743 1.00 77.94 383 LYS A C 1
ATOM 3089 O O . LYS A 1 383 ? 13.077 7.152 -0.379 1.00 77.94 383 LYS A O 1
ATOM 3094 N N . LEU A 1 384 ? 12.795 7.572 1.814 1.00 82.81 384 LEU A N 1
ATOM 3095 C CA . LEU A 1 384 ? 11.330 7.590 1.795 1.00 82.81 384 LEU A CA 1
ATOM 3096 C C . LEU A 1 384 ? 10.729 8.992 1.918 1.00 82.81 384 LEU A C 1
ATOM 3098 O O . LEU A 1 384 ? 9.515 9.131 2.034 1.00 82.81 384 LEU A O 1
ATOM 3102 N N . GLN A 1 385 ? 11.558 10.039 1.912 1.00 84.25 385 GLN A N 1
ATOM 3103 C CA . GLN A 1 385 ? 11.121 11.404 2.213 1.00 84.25 385 GLN A CA 1
ATOM 3104 C C . GLN A 1 385 ? 9.963 11.871 1.315 1.00 84.25 385 GLN A C 1
ATOM 3106 O O . GLN A 1 385 ? 9.085 12.595 1.770 1.00 84.25 385 GLN A O 1
ATOM 3111 N N . GLU A 1 386 ? 9.937 11.428 0.060 1.00 78.75 386 GLU A N 1
ATOM 3112 C CA . GLU A 1 386 ? 8.925 11.805 -0.930 1.00 78.75 386 GLU A CA 1
ATOM 3113 C C . GLU A 1 386 ? 7.569 11.103 -0.753 1.00 78.75 386 GLU A C 1
ATOM 3115 O O . GLU A 1 386 ? 6.563 11.566 -1.290 1.00 78.75 386 GLU A O 1
ATOM 3120 N N . PHE A 1 387 ? 7.533 10.025 0.031 1.00 85.50 387 PHE A N 1
ATOM 3121 C CA . PHE A 1 387 ? 6.324 9.270 0.354 1.00 85.50 387 PHE A CA 1
ATOM 3122 C C . PHE A 1 387 ? 5.674 9.739 1.656 1.00 85.50 387 PHE A C 1
ATOM 3124 O O . PHE A 1 387 ? 4.553 9.342 1.950 1.00 85.50 387 PHE A O 1
ATOM 3131 N N . ILE A 1 388 ? 6.351 10.591 2.433 1.00 89.81 388 ILE A N 1
ATOM 3132 C CA . ILE A 1 388 ? 5.894 11.017 3.755 1.00 89.81 388 ILE A CA 1
ATOM 3133 C C . ILE A 1 388 ? 5.187 12.373 3.651 1.00 89.81 388 ILE A C 1
ATOM 3135 O O . ILE A 1 388 ? 5.818 13.411 3.452 1.00 89.81 388 ILE A O 1
ATOM 3139 N N . THR A 1 389 ? 3.870 12.370 3.852 1.00 89.94 389 THR A N 1
ATOM 3140 C CA . THR A 1 389 ? 3.017 13.572 3.918 1.00 89.94 389 THR A CA 1
ATOM 3141 C C . THR A 1 389 ? 2.259 13.655 5.248 1.00 89.94 389 THR A C 1
ATOM 3143 O O . THR A 1 389 ? 2.361 12.770 6.103 1.00 89.94 389 THR A O 1
ATOM 3146 N N . SER A 1 390 ? 1.478 14.721 5.451 1.00 89.81 390 SER A N 1
ATOM 3147 C CA . SER A 1 390 ? 0.599 14.859 6.623 1.00 89.81 390 SER A CA 1
ATOM 3148 C C . SER A 1 390 ? -0.531 13.821 6.678 1.00 89.81 390 SER A C 1
ATOM 3150 O O . SER A 1 390 ? -1.107 13.639 7.746 1.00 89.81 390 SER A O 1
ATOM 3152 N N . LYS A 1 391 ? -0.823 13.130 5.566 1.00 91.88 391 LYS A N 1
ATOM 3153 C CA . LYS A 1 391 ? -1.830 12.057 5.459 1.00 91.88 391 LYS A CA 1
ATOM 3154 C C . LYS A 1 391 ? -1.206 10.654 5.418 1.00 91.88 391 LYS A C 1
ATOM 3156 O O . LYS A 1 391 ? -1.818 9.699 4.942 1.00 91.88 391 LYS A O 1
ATOM 3161 N N . THR A 1 392 ? 0.029 10.539 5.890 1.00 94.06 392 THR A N 1
ATOM 3162 C CA . THR A 1 392 ? 0.753 9.272 6.034 1.00 94.06 392 THR A CA 1
ATOM 3163 C C . THR A 1 392 ? 1.235 9.136 7.468 1.00 94.06 392 THR A C 1
ATOM 3165 O O . THR A 1 392 ? 1.109 10.067 8.263 1.00 94.06 392 THR A O 1
ATOM 3168 N N . PHE A 1 393 ? 1.804 7.991 7.812 1.00 94.19 393 PHE A N 1
ATOM 3169 C CA . PHE A 1 393 ? 2.641 7.832 8.995 1.00 94.19 393 PHE A CA 1
ATOM 3170 C C . PHE A 1 393 ? 3.660 6.725 8.743 1.00 94.19 393 PHE A C 1
ATOM 3172 O O . PHE A 1 393 ? 3.596 6.030 7.731 1.00 94.19 393 PHE A O 1
ATOM 3179 N N . CYS A 1 394 ? 4.6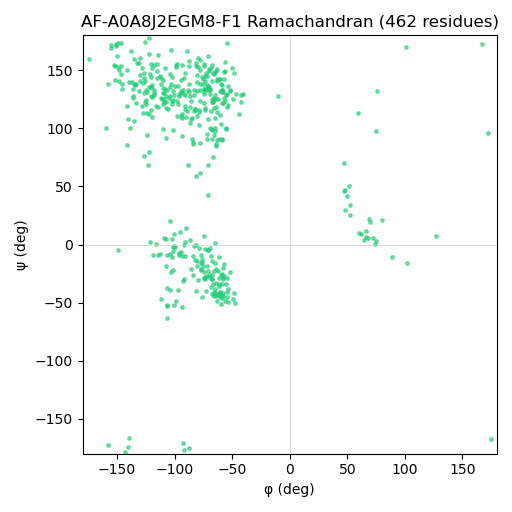22 6.573 9.645 1.00 94.25 394 CYS A N 1
ATOM 3180 C CA . CYS A 1 394 ? 5.655 5.559 9.513 1.00 94.25 394 CYS A CA 1
ATOM 3181 C C . CYS A 1 394 ? 5.551 4.521 10.624 1.00 94.25 394 CYS A C 1
ATOM 3183 O O . CYS A 1 394 ? 4.977 4.775 11.679 1.00 94.25 394 CYS A O 1
ATOM 3185 N N . SER A 1 395 ? 6.195 3.379 10.433 1.00 93.94 395 SER A N 1
ATOM 3186 C CA . SER A 1 395 ? 6.525 2.474 11.525 1.00 93.94 395 SER A CA 1
ATOM 3187 C C . SER A 1 395 ? 7.978 2.039 11.438 1.00 93.94 395 SER A C 1
ATOM 3189 O O . SER A 1 395 ? 8.543 2.033 10.345 1.00 93.94 395 SER A O 1
ATOM 3191 N N . GLN A 1 396 ? 8.562 1.638 12.559 1.00 92.12 396 GLN A N 1
ATOM 3192 C CA . GLN A 1 396 ? 9.904 1.069 12.603 1.00 92.12 396 GLN A CA 1
ATOM 3193 C C . GLN A 1 396 ? 9.886 -0.296 13.291 1.00 92.12 396 GLN A C 1
ATOM 3195 O O . GLN A 1 396 ? 9.196 -0.481 14.299 1.00 92.12 396 GLN A O 1
ATOM 3200 N N . SER A 1 397 ? 10.670 -1.236 12.760 1.00 90.19 397 SER A N 1
ATOM 3201 C CA . SER A 1 397 ? 10.964 -2.500 13.436 1.00 90.19 397 SER A CA 1
ATOM 3202 C C . SER A 1 397 ? 11.629 -2.237 14.790 1.00 90.19 397 SER A C 1
ATOM 3204 O O . SER A 1 397 ? 12.512 -1.385 14.900 1.00 90.19 397 SER A O 1
ATOM 3206 N N . GLN A 1 398 ? 11.227 -2.964 15.834 1.00 83.81 398 GLN A N 1
ATOM 3207 C CA . GLN A 1 398 ? 11.782 -2.758 17.180 1.00 83.81 398 GLN A CA 1
ATOM 3208 C C . GLN A 1 398 ? 13.210 -3.302 17.317 1.00 83.81 398 GLN A C 1
ATOM 3210 O O . GLN A 1 398 ? 13.993 -2.782 18.108 1.00 83.81 398 GLN A O 1
ATOM 3215 N N . ASN A 1 399 ? 13.548 -4.345 16.559 1.00 82.75 399 ASN A N 1
ATOM 3216 C CA . ASN A 1 399 ? 14.861 -4.993 16.576 1.00 82.75 399 ASN A CA 1
ATOM 3217 C C . ASN A 1 399 ? 15.640 -4.797 15.263 1.00 82.75 399 ASN A C 1
ATOM 3219 O O . ASN A 1 399 ? 16.814 -5.158 15.198 1.00 82.75 399 ASN A O 1
ATOM 3223 N N . GLY A 1 400 ? 15.009 -4.229 14.230 1.00 82.50 400 GLY A N 1
ATOM 3224 C CA . GLY A 1 400 ? 15.614 -4.057 12.912 1.00 82.50 400 GLY A CA 1
ATOM 3225 C C . GLY A 1 400 ? 15.810 -5.369 12.148 1.00 82.50 400 GLY A C 1
ATOM 3226 O O . GLY A 1 400 ? 16.661 -5.418 11.261 1.00 82.50 400 GLY A O 1
ATOM 3227 N N . VAL A 1 401 ? 15.098 -6.435 12.536 1.00 80.75 401 VAL A N 1
ATOM 3228 C CA . VAL A 1 401 ? 15.273 -7.796 11.997 1.00 80.75 401 VAL A CA 1
ATOM 3229 C C . VAL A 1 401 ? 14.131 -8.198 11.076 1.00 80.75 401 VAL A C 1
ATOM 3231 O O . VAL A 1 401 ? 14.389 -8.866 10.085 1.00 80.75 401 VAL A O 1
ATOM 3234 N N . SER A 1 402 ? 12.900 -7.800 11.402 1.00 85.38 402 SER A N 1
ATOM 3235 C CA . SER A 1 402 ? 11.696 -8.183 10.658 1.00 85.38 402 SER A CA 1
ATOM 3236 C C . SER A 1 402 ? 10.782 -6.987 10.433 1.00 85.38 402 SER A C 1
ATOM 3238 O O . SER A 1 402 ? 10.853 -5.991 11.167 1.00 85.38 402 SER A O 1
ATOM 3240 N N . GLY A 1 403 ? 9.902 -7.084 9.448 1.00 89.50 403 GLY A N 1
ATOM 3241 C CA . GLY A 1 403 ? 8.848 -6.105 9.222 1.00 89.50 403 GLY A CA 1
ATOM 3242 C C . GLY A 1 403 ? 8.180 -6.272 7.863 1.00 89.50 403 GLY A C 1
ATOM 3243 O O . GLY A 1 403 ? 8.684 -7.026 7.033 1.00 89.50 403 GLY A O 1
ATOM 3244 N N . PRO A 1 404 ? 7.092 -5.520 7.612 1.00 91.75 404 PRO A N 1
ATOM 3245 C CA . PRO A 1 404 ? 6.389 -5.566 6.337 1.00 91.75 404 PRO A CA 1
ATOM 3246 C C . PRO A 1 404 ? 7.336 -5.368 5.156 1.00 91.75 404 PRO A C 1
ATOM 3248 O O . PRO A 1 404 ? 8.160 -4.447 5.159 1.00 91.75 404 PRO A O 1
ATOM 3251 N N . CYS A 1 405 ? 7.206 -6.230 4.154 1.00 89.44 405 CYS A N 1
ATOM 3252 C CA . CYS A 1 405 ? 8.094 -6.271 3.005 1.00 89.44 405 CYS A CA 1
ATOM 3253 C C . CYS A 1 405 ? 7.331 -6.512 1.688 1.00 89.44 405 CYS A C 1
ATOM 3255 O O . CYS A 1 405 ? 6.117 -6.324 1.608 1.00 89.44 405 CYS A O 1
ATOM 3257 N N . LYS A 1 406 ? 8.044 -6.837 0.603 1.00 83.56 406 LYS A N 1
ATOM 3258 C CA . LYS A 1 406 ? 7.497 -6.994 -0.751 1.00 83.56 406 LYS A CA 1
ATOM 3259 C C . LYS A 1 406 ? 6.341 -7.995 -0.755 1.00 83.56 406 LYS A C 1
ATOM 3261 O O . LYS A 1 406 ? 6.545 -9.165 -0.462 1.00 83.56 406 LYS A O 1
ATOM 3266 N N . GLY A 1 407 ? 5.151 -7.531 -1.131 1.00 86.81 407 GLY A N 1
ATOM 3267 C CA . GLY A 1 407 ? 3.915 -8.320 -1.117 1.00 86.81 407 GLY A CA 1
ATOM 3268 C C . GLY A 1 407 ? 2.988 -8.020 0.068 1.00 86.81 407 GLY A C 1
ATOM 3269 O O . GLY A 1 407 ? 1.799 -8.317 -0.012 1.00 86.81 407 GLY A O 1
ATOM 3270 N N . ASP A 1 408 ? 3.470 -7.356 1.123 1.00 94.38 408 ASP A N 1
ATOM 3271 C CA . ASP A 1 408 ? 2.626 -6.915 2.250 1.00 94.38 408 ASP A CA 1
ATOM 3272 C C . ASP A 1 408 ? 1.898 -5.601 1.968 1.00 94.38 408 ASP A C 1
ATOM 3274 O O . ASP A 1 408 ? 0.966 -5.239 2.685 1.00 94.38 408 ASP A O 1
ATOM 3278 N N . SER A 1 409 ? 2.293 -4.891 0.912 1.00 94.50 409 SER A N 1
ATOM 3279 C CA . SER A 1 409 ? 1.564 -3.748 0.370 1.00 94.50 409 SER A CA 1
ATOM 3280 C C . SER A 1 409 ? 0.058 -4.004 0.323 1.00 94.50 409 SER A C 1
ATOM 3282 O O . SER A 1 409 ? -0.389 -5.037 -0.173 1.00 94.50 409 SER A O 1
ATOM 3284 N N . GLY A 1 410 ? -0.721 -3.071 0.873 1.00 96.56 410 GLY A N 1
ATOM 3285 C CA . GLY A 1 410 ? -2.175 -3.178 0.972 1.00 96.56 410 GLY A CA 1
ATOM 3286 C C . GLY A 1 410 ? -2.718 -3.872 2.228 1.00 96.56 410 GLY A C 1
ATOM 3287 O O . GLY A 1 410 ? -3.918 -3.776 2.493 1.00 96.56 410 GLY A O 1
ATOM 3288 N N . THR A 1 411 ? -1.880 -4.519 3.045 1.00 96.25 411 THR A N 1
ATOM 3289 C CA . THR A 1 411 ? -2.323 -5.059 4.342 1.00 96.25 411 THR A CA 1
ATOM 3290 C C . THR A 1 411 ? -2.525 -3.951 5.383 1.00 96.25 411 THR A C 1
ATOM 3292 O O . THR A 1 411 ? -1.907 -2.881 5.325 1.00 96.25 411 THR A O 1
ATOM 3295 N N . ALA A 1 412 ? -3.393 -4.205 6.361 1.00 97.12 412 ALA A N 1
ATOM 3296 C CA . ALA A 1 412 ? -3.693 -3.266 7.429 1.00 97.12 412 ALA A CA 1
ATOM 3297 C C . ALA A 1 412 ? -2.610 -3.243 8.507 1.00 97.12 412 ALA A C 1
ATOM 3299 O O . ALA A 1 412 ? -2.189 -4.282 9.020 1.00 97.12 412 ALA A O 1
ATOM 3300 N N . LEU A 1 413 ? -2.284 -2.032 8.954 1.00 96.44 413 LEU A N 1
ATOM 3301 C CA . LEU A 1 413 ? -1.809 -1.814 10.308 1.00 96.44 413 LEU A CA 1
ATOM 3302 C C . LEU A 1 413 ? -3.014 -1.697 11.237 1.00 96.44 413 LEU A C 1
ATOM 3304 O O . LEU A 1 413 ? -3.819 -0.765 11.135 1.00 96.44 413 LEU A O 1
ATOM 3308 N N . ALA A 1 414 ? -3.122 -2.668 12.134 1.00 94.81 414 ALA A N 1
ATOM 3309 C CA . ALA A 1 414 ? -4.216 -2.825 13.069 1.00 94.81 414 ALA A CA 1
ATOM 3310 C C . ALA A 1 414 ? -3.838 -2.300 14.462 1.00 94.81 414 ALA A C 1
ATOM 3312 O O . ALA A 1 414 ? -2.752 -2.593 14.969 1.00 94.81 414 ALA A O 1
ATOM 3313 N N . LEU A 1 415 ? -4.754 -1.566 15.096 1.00 91.94 415 LEU A N 1
ATOM 3314 C CA . LEU A 1 415 ? -4.633 -1.093 16.476 1.00 91.94 415 LEU A CA 1
ATOM 3315 C C . LEU A 1 415 ? -5.631 -1.811 17.393 1.00 91.94 415 LEU A C 1
ATOM 3317 O O . LEU A 1 415 ? -6.819 -1.856 17.065 1.00 91.94 415 LEU A O 1
ATOM 3321 N N . PRO A 1 416 ? -5.198 -2.355 18.543 1.00 89.00 416 PRO A N 1
ATOM 3322 C CA . PRO A 1 416 ? -6.108 -2.950 19.510 1.00 89.00 416 PRO A CA 1
ATOM 3323 C C . PRO A 1 416 ? -6.797 -1.863 20.351 1.00 89.00 416 PRO A C 1
ATOM 3325 O O . PRO A 1 416 ? -6.169 -1.205 21.175 1.00 89.00 416 PRO A O 1
ATOM 3328 N N . VAL A 1 417 ? -8.112 -1.720 20.207 1.00 86.62 417 VAL A N 1
ATOM 3329 C CA . VAL A 1 417 ? -8.949 -0.800 20.991 1.00 86.62 417 VAL A CA 1
ATOM 3330 C C . VAL A 1 417 ? -10.076 -1.593 21.640 1.00 86.62 417 VAL A C 1
ATOM 3332 O O . VAL A 1 417 ? -10.868 -2.239 20.956 1.00 86.62 417 VAL A O 1
ATOM 3335 N N . SER A 1 418 ? -10.160 -1.565 22.973 1.00 81.69 418 SER A N 1
ATOM 3336 C CA . SER A 1 418 ? -11.244 -2.208 23.738 1.00 81.69 418 SER A CA 1
ATOM 3337 C C . SER A 1 418 ? -11.515 -3.672 23.340 1.00 81.69 418 SER A C 1
ATOM 3339 O O . SER A 1 418 ? -12.666 -4.092 23.257 1.00 81.69 418 SER A O 1
ATOM 3341 N N . LYS A 1 419 ? -10.443 -4.454 23.119 1.00 83.94 419 LYS A N 1
ATOM 3342 C CA . LYS A 1 419 ? -10.464 -5.869 22.679 1.00 83.94 419 LYS A CA 1
ATOM 3343 C C . LYS A 1 419 ? -10.956 -6.113 21.245 1.00 83.94 419 LYS A C 1
ATOM 3345 O O . LYS A 1 419 ? -11.366 -7.224 20.927 1.00 83.94 419 LYS A O 1
ATOM 3350 N N . LYS A 1 420 ? -10.902 -5.109 20.377 1.00 90.44 420 LYS A N 1
ATOM 3351 C CA . LYS A 1 420 ? -11.096 -5.264 18.933 1.00 90.44 420 LYS A CA 1
ATOM 3352 C C . LYS A 1 420 ? -9.946 -4.625 18.184 1.00 90.44 420 LYS A C 1
ATOM 3354 O O . LYS A 1 420 ? -9.357 -3.660 18.662 1.00 90.44 420 LYS A O 1
ATOM 3359 N N . PHE A 1 421 ? -9.645 -5.137 17.004 1.00 93.19 421 PHE A N 1
ATOM 3360 C CA . PHE A 1 421 ? -8.714 -4.488 16.097 1.00 93.19 421 PHE A CA 1
ATOM 3361 C C . PHE A 1 421 ? -9.427 -3.487 15.197 1.00 93.19 421 PHE A C 1
ATOM 3363 O O . PHE A 1 421 ? -10.458 -3.794 14.596 1.00 93.19 421 PHE A O 1
ATOM 3370 N N . TYR A 1 422 ? -8.842 -2.300 15.101 1.00 94.25 422 TYR A N 1
ATOM 3371 C CA . TYR A 1 422 ? -9.274 -1.236 14.213 1.00 94.25 422 TYR A CA 1
ATOM 3372 C C . TYR A 1 422 ? -8.216 -0.948 13.159 1.00 94.25 422 TYR A C 1
ATOM 3374 O O . TYR A 1 422 ? -7.013 -0.977 13.428 1.00 94.25 422 TYR A O 1
ATOM 3382 N N . LEU A 1 423 ? -8.688 -0.635 11.959 1.00 95.19 423 LEU A N 1
ATOM 3383 C CA . LEU A 1 423 ? -7.868 -0.196 10.846 1.00 95.19 423 LEU A CA 1
ATOM 3384 C C . LEU A 1 423 ? -7.283 1.195 11.131 1.00 95.19 423 LEU A C 1
ATOM 3386 O O . LEU A 1 423 ? -8.026 2.172 11.194 1.00 95.19 423 LEU A O 1
ATOM 3390 N N . GLN A 1 424 ? -5.957 1.287 11.253 1.00 94.38 424 GLN A N 1
ATOM 3391 C CA . GLN A 1 424 ? -5.246 2.559 11.427 1.00 94.38 424 GLN A CA 1
ATOM 3392 C C . GLN A 1 424 ? -4.539 3.015 10.150 1.00 94.38 424 GLN A C 1
ATOM 3394 O O . GLN A 1 424 ? -4.502 4.209 9.846 1.00 94.38 424 GLN A O 1
ATOM 3399 N N . GLY A 1 425 ? -3.952 2.081 9.407 1.00 95.56 425 GLY A N 1
ATOM 3400 C CA . GLY A 1 425 ? -3.233 2.402 8.183 1.00 95.56 425 GLY A CA 1
ATOM 3401 C C . GLY A 1 425 ? -3.169 1.243 7.212 1.00 95.56 425 GLY A C 1
ATOM 3402 O O . GLY A 1 425 ? -3.489 0.112 7.568 1.00 95.56 425 GLY A O 1
ATOM 3403 N N . ILE A 1 426 ? -2.726 1.542 5.998 1.00 98.00 426 ILE A N 1
ATOM 3404 C CA . ILE A 1 426 ? -2.467 0.560 4.944 1.00 98.00 426 ILE A CA 1
ATOM 3405 C C . ILE A 1 426 ? -0.988 0.620 4.583 1.00 98.00 426 ILE A C 1
ATOM 3407 O O . ILE A 1 426 ? -0.464 1.715 4.372 1.00 98.00 426 ILE A O 1
ATOM 3411 N N . VAL A 1 427 ? -0.312 -0.535 4.547 1.00 97.25 427 VAL A N 1
ATOM 3412 C CA . VAL A 1 427 ? 1.093 -0.626 4.114 1.00 97.25 427 VAL A CA 1
ATOM 3413 C C . VAL A 1 427 ? 1.197 -0.094 2.692 1.00 97.25 427 VAL A C 1
ATOM 3415 O O . VAL A 1 427 ? 0.537 -0.613 1.793 1.00 97.25 427 VAL A O 1
ATOM 3418 N N . SER A 1 428 ? 2.030 0.929 2.507 1.00 94.00 428 SER A N 1
ATOM 3419 C CA . SER A 1 428 ? 2.257 1.546 1.205 1.00 94.00 428 SER A CA 1
ATOM 3420 C C . SER A 1 428 ? 3.631 1.164 0.652 1.00 94.00 428 SER A C 1
ATOM 3422 O O . SER A 1 428 ? 3.745 0.472 -0.356 1.00 94.00 428 SER A O 1
ATOM 3424 N N . ILE A 1 429 ? 4.704 1.559 1.339 1.00 89.31 429 ILE A N 1
ATOM 3425 C CA . ILE A 1 429 ? 6.067 1.323 0.861 1.00 89.31 429 ILE A CA 1
ATOM 3426 C C . ILE A 1 429 ? 7.026 1.065 2.019 1.00 89.31 429 ILE A C 1
ATOM 3428 O O . ILE A 1 429 ? 6.991 1.748 3.042 1.00 89.31 429 ILE A O 1
ATOM 3432 N N . ALA A 1 430 ? 7.910 0.088 1.842 1.00 85.88 430 ALA A N 1
ATOM 3433 C CA . ALA A 1 430 ? 9.043 -0.165 2.722 1.00 85.88 430 ALA A CA 1
ATOM 3434 C C . ALA A 1 430 ? 10.337 0.338 2.069 1.00 85.88 430 ALA A C 1
ATOM 3436 O O . ALA A 1 430 ? 10.489 0.292 0.845 1.00 85.88 430 ALA A O 1
ATOM 3437 N N . ALA A 1 431 ? 11.282 0.818 2.879 1.00 78.00 431 ALA A N 1
ATOM 3438 C CA . ALA A 1 431 ? 12.615 1.146 2.389 1.00 78.00 431 ALA A CA 1
ATOM 3439 C C . ALA A 1 431 ? 13.305 -0.103 1.827 1.00 78.00 431 ALA A C 1
ATOM 3441 O O . ALA A 1 431 ? 13.201 -1.184 2.402 1.00 78.00 431 ALA A O 1
ATOM 3442 N N . ALA A 1 432 ? 14.064 0.061 0.745 1.00 72.38 432 ALA A N 1
ATOM 3443 C CA . ALA A 1 432 ? 14.912 -0.997 0.213 1.00 72.38 432 ALA A CA 1
ATOM 3444 C C . ALA A 1 432 ? 16.350 -0.893 0.753 1.00 72.38 432 ALA A C 1
ATOM 3446 O O . ALA A 1 432 ? 16.919 0.203 0.886 1.00 72.38 432 ALA A O 1
ATOM 3447 N N . ASP A 1 433 ? 16.951 -2.040 1.042 1.00 69.00 433 ASP A N 1
ATOM 3448 C CA . ASP A 1 433 ? 18.375 -2.197 1.267 1.00 69.00 433 ASP A CA 1
ATOM 3449 C C . ASP A 1 433 ? 19.112 -2.037 -0.067 1.00 69.00 433 ASP A C 1
ATOM 3451 O O . ASP A 1 433 ? 18.718 -2.564 -1.107 1.00 69.00 433 ASP A O 1
ATOM 3455 N N . LYS A 1 434 ? 20.196 -1.260 -0.044 1.00 61.38 434 LYS A N 1
ATOM 3456 C CA . LYS A 1 434 ? 20.885 -0.839 -1.271 1.00 61.38 434 LYS A CA 1
ATOM 3457 C C . LYS A 1 434 ? 21.648 -1.974 -1.956 1.00 61.38 434 LYS A C 1
ATOM 3459 O O . LYS A 1 434 ? 22.018 -1.816 -3.113 1.00 61.38 434 LYS A O 1
ATOM 3464 N N . ILE A 1 435 ? 21.934 -3.060 -1.238 1.00 57.94 435 ILE A N 1
ATOM 3465 C CA . ILE A 1 435 ? 22.796 -4.148 -1.708 1.00 57.94 435 ILE A CA 1
ATOM 3466 C C . ILE A 1 435 ? 21.936 -5.317 -2.180 1.00 57.94 435 ILE A C 1
ATOM 3468 O O . ILE A 1 435 ? 22.093 -5.790 -3.301 1.00 57.94 435 ILE A O 1
ATOM 3472 N N . SER A 1 436 ? 21.015 -5.766 -1.331 1.00 61.78 436 SER A N 1
ATOM 3473 C CA . SER A 1 436 ? 20.127 -6.896 -1.617 1.00 61.78 436 SER A CA 1
ATOM 3474 C C . SER A 1 436 ? 18.932 -6.519 -2.492 1.00 61.78 436 SER A C 1
ATOM 3476 O O . SER A 1 436 ? 18.306 -7.404 -3.072 1.00 61.78 436 SER A O 1
ATOM 3478 N N . ILE A 1 437 ? 18.603 -5.220 -2.587 1.00 63.53 437 ILE A N 1
ATOM 3479 C CA . ILE A 1 437 ? 17.380 -4.705 -3.229 1.00 63.53 437 ILE A CA 1
ATOM 3480 C C . ILE A 1 437 ? 16.118 -5.228 -2.508 1.00 63.53 437 ILE A C 1
ATOM 3482 O O . ILE A 1 437 ? 14.995 -5.042 -2.979 1.00 63.53 437 ILE A O 1
ATOM 3486 N N . ASP A 1 438 ? 16.277 -5.877 -1.353 1.00 71.94 438 ASP A N 1
ATOM 3487 C CA . ASP A 1 438 ? 15.196 -6.347 -0.495 1.00 71.94 438 ASP A CA 1
ATOM 3488 C C . ASP A 1 438 ? 14.837 -5.293 0.558 1.00 71.94 438 ASP A C 1
ATOM 3490 O O . ASP A 1 438 ? 15.364 -4.185 0.515 1.00 71.94 438 ASP A O 1
ATOM 3494 N N . CYS A 1 439 ? 13.916 -5.571 1.473 1.00 83.06 439 CYS A N 1
ATOM 3495 C CA . CYS A 1 439 ? 13.512 -4.579 2.468 1.00 83.06 439 CYS A CA 1
ATOM 3496 C C . CYS A 1 439 ? 14.616 -4.288 3.497 1.00 83.06 439 CYS A C 1
ATOM 3498 O O . CYS A 1 439 ? 15.229 -5.184 4.072 1.00 83.06 439 CYS A O 1
ATOM 3500 N N . ASP A 1 440 ? 14.847 -3.005 3.769 1.00 84.75 440 ASP A N 1
ATOM 3501 C CA . ASP A 1 440 ? 15.724 -2.547 4.843 1.00 84.75 440 ASP A CA 1
ATOM 3502 C C . ASP A 1 440 ? 14.939 -2.526 6.156 1.00 84.75 440 ASP A C 1
ATOM 3504 O O . ASP A 1 440 ? 14.373 -1.503 6.545 1.00 84.75 440 ASP A O 1
ATOM 3508 N N . HIS A 1 441 ? 14.902 -3.664 6.852 1.00 86.38 441 HIS A N 1
ATOM 3509 C CA . HIS A 1 441 ? 14.161 -3.808 8.111 1.00 86.38 441 HIS A CA 1
ATOM 3510 C C . HIS A 1 441 ? 14.651 -2.874 9.235 1.00 86.38 441 HIS A C 1
ATOM 3512 O O . HIS A 1 441 ? 13.981 -2.754 10.261 1.00 86.38 441 HIS A O 1
ATOM 3518 N N . LYS A 1 442 ? 15.798 -2.194 9.071 1.00 85.56 442 LYS A N 1
ATOM 3519 C CA . LYS A 1 442 ? 16.307 -1.196 10.029 1.00 85.56 442 LYS A CA 1
ATOM 3520 C C . LYS A 1 442 ? 15.728 0.202 9.794 1.00 85.56 442 LYS A C 1
ATOM 3522 O O . LYS A 1 442 ? 15.754 1.033 10.710 1.00 85.56 442 LYS A O 1
ATOM 3527 N N . ASP A 1 443 ? 15.237 0.468 8.589 1.00 86.81 443 ASP A N 1
ATOM 3528 C CA . ASP A 1 443 ? 14.624 1.735 8.190 1.00 86.81 443 ASP A CA 1
ATOM 3529 C C . ASP A 1 443 ? 13.093 1.678 8.409 1.00 86.81 443 ASP A C 1
ATOM 3531 O O . ASP A 1 443 ? 12.563 0.790 9.084 1.00 86.81 443 ASP A O 1
ATOM 3535 N N . PHE A 1 444 ? 12.372 2.686 7.924 1.00 91.88 444 PHE A N 1
ATOM 3536 C CA . PHE A 1 444 ? 10.933 2.820 8.125 1.00 91.88 444 PHE A CA 1
ATOM 3537 C C . PHE A 1 444 ? 10.106 2.092 7.058 1.00 91.88 444 PHE A C 1
ATOM 3539 O O . PHE A 1 444 ? 10.524 1.901 5.915 1.00 91.88 444 PHE A O 1
ATOM 3546 N N . VAL A 1 445 ? 8.866 1.786 7.432 1.00 93.50 445 VAL A N 1
ATOM 3547 C CA . VAL A 1 445 ? 7.762 1.474 6.515 1.00 93.50 445 VAL A CA 1
ATOM 3548 C C . VAL A 1 445 ? 6.786 2.646 6.547 1.00 93.50 445 VAL A C 1
ATOM 3550 O O . VAL A 1 445 ? 6.463 3.128 7.633 1.00 93.50 445 VAL A O 1
ATOM 3553 N N . VAL A 1 446 ? 6.335 3.120 5.387 1.00 94.81 446 VAL A N 1
ATOM 3554 C CA . VAL A 1 446 ? 5.337 4.190 5.243 1.00 94.81 446 VAL A CA 1
ATOM 3555 C C . VAL A 1 446 ? 3.959 3.578 5.020 1.00 94.81 446 VAL A C 1
ATOM 3557 O O . VAL A 1 446 ? 3.789 2.651 4.225 1.00 94.81 446 VAL A O 1
ATOM 3560 N N . TYR A 1 447 ? 2.973 4.142 5.706 1.00 96.31 447 TYR A N 1
ATOM 3561 C CA . TYR A 1 447 ? 1.574 3.751 5.644 1.00 96.31 447 TYR A CA 1
ATOM 3562 C C . TYR A 1 447 ? 0.731 4.933 5.200 1.00 96.31 447 TYR A C 1
ATOM 3564 O O . TYR A 1 447 ? 0.991 6.077 5.594 1.00 96.31 447 TYR A O 1
ATOM 3572 N N . VAL A 1 448 ? -0.335 4.646 4.460 1.00 96.50 448 VAL A N 1
ATOM 3573 C CA . VAL A 1 448 ? -1.430 5.604 4.323 1.00 96.50 448 VAL A CA 1
ATOM 3574 C C . VAL A 1 448 ? -2.139 5.705 5.666 1.00 96.50 448 VAL A C 1
ATOM 3576 O O . VAL A 1 448 ? -2.514 4.685 6.247 1.00 96.50 448 VAL A O 1
ATOM 3579 N N . ASP A 1 449 ? -2.334 6.924 6.163 1.00 93.94 449 ASP A N 1
ATOM 3580 C CA . ASP A 1 449 ? -3.200 7.161 7.312 1.00 93.94 449 ASP A CA 1
ATOM 3581 C C . ASP A 1 449 ? -4.654 7.007 6.877 1.00 93.94 449 ASP A C 1
ATOM 3583 O O . ASP A 1 449 ? -5.115 7.777 6.044 1.00 93.94 449 ASP A O 1
ATOM 3587 N N . VAL A 1 450 ? -5.383 6.027 7.412 1.00 94.06 450 VAL A N 1
ATOM 3588 C CA . VAL A 1 450 ? -6.754 5.743 6.956 1.00 94.06 450 VAL A CA 1
ATOM 3589 C C . VAL A 1 450 ? -7.751 6.798 7.433 1.00 94.06 450 VAL A C 1
ATOM 3591 O O . VAL A 1 450 ? -8.745 7.052 6.751 1.00 94.06 450 VAL A O 1
ATOM 3594 N N . TYR A 1 451 ? -7.489 7.453 8.568 1.00 91.25 451 TYR A N 1
ATOM 3595 C CA . TYR A 1 451 ? -8.461 8.335 9.216 1.00 91.25 451 TYR A CA 1
ATOM 3596 C C . TYR A 1 451 ? -9.027 9.429 8.281 1.00 91.25 451 TYR A C 1
ATOM 3598 O O . TYR A 1 451 ? -10.256 9.514 8.173 1.00 91.25 451 TYR A O 1
ATOM 3606 N N . PRO A 1 452 ? -8.207 10.198 7.528 1.00 90.81 452 PRO A N 1
ATOM 3607 C CA . PRO A 1 452 ? -8.701 11.192 6.568 1.00 90.81 452 PRO A CA 1
ATOM 3608 C C . PRO A 1 452 ? -9.591 10.624 5.451 1.00 90.81 45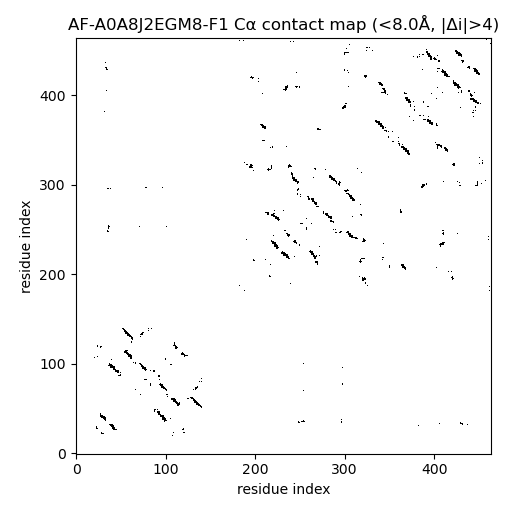2 PRO A C 1
ATOM 3610 O O . PRO A 1 452 ? -10.442 11.345 4.934 1.00 90.81 452 PRO A O 1
ATOM 3613 N N . TYR A 1 453 ? -9.433 9.344 5.099 1.00 93.44 453 TYR A N 1
ATOM 3614 C CA . TYR A 1 453 ? -10.124 8.690 3.979 1.00 93.44 453 TYR A CA 1
ATOM 3615 C C . TYR A 1 453 ? -11.324 7.841 4.407 1.00 93.44 453 TYR A C 1
ATOM 3617 O O . TYR A 1 453 ? -12.031 7.298 3.561 1.00 93.44 453 TYR A O 1
ATOM 3625 N N . THR A 1 454 ? -11.598 7.753 5.710 1.00 91.44 454 THR A N 1
ATOM 3626 C CA . THR A 1 454 ? -12.715 6.987 6.285 1.00 91.44 454 THR A CA 1
ATOM 3627 C C . THR A 1 454 ? -14.043 7.265 5.582 1.00 91.44 454 THR A C 1
ATOM 3629 O O . THR A 1 454 ? -14.810 6.344 5.319 1.00 91.44 454 THR A O 1
ATOM 3632 N N . TYR A 1 455 ? -14.315 8.530 5.252 1.00 90.00 455 TYR A N 1
ATOM 3633 C CA . TYR A 1 455 ? -15.551 8.908 4.572 1.00 90.00 455 TYR A CA 1
ATOM 3634 C C . TYR A 1 455 ? -15.662 8.262 3.183 1.00 90.00 455 TYR A C 1
ATOM 3636 O O . TYR A 1 455 ? -16.669 7.624 2.895 1.00 90.00 455 TYR A O 1
ATOM 3644 N N . TRP A 1 456 ? -14.607 8.351 2.365 1.00 93.94 456 TRP A N 1
ATOM 3645 C CA . TRP A 1 456 ? -14.552 7.701 1.052 1.00 93.94 456 TRP A CA 1
ATOM 3646 C C . TRP A 1 456 ? -14.691 6.178 1.169 1.00 93.94 456 TRP A C 1
ATOM 3648 O O . TRP A 1 456 ? -15.448 5.567 0.417 1.00 93.94 456 TRP A O 1
ATOM 3658 N N . ILE A 1 457 ? -14.027 5.565 2.157 1.00 95.50 457 ILE A N 1
ATOM 3659 C CA . ILE A 1 457 ? -14.128 4.122 2.412 1.00 95.50 457 ILE A CA 1
ATOM 3660 C C . ILE A 1 457 ? -15.579 3.732 2.715 1.00 95.50 457 ILE A C 1
ATOM 3662 O O . ILE A 1 457 ? -16.120 2.822 2.090 1.00 95.50 457 ILE A O 1
ATOM 3666 N N . LEU A 1 458 ? -16.232 4.428 3.647 1.00 93.19 458 LEU A N 1
ATOM 3667 C CA . LEU A 1 458 ? -17.614 4.138 4.028 1.00 93.19 458 LEU A CA 1
ATOM 3668 C C . LEU A 1 458 ? -18.588 4.396 2.881 1.00 93.19 458 LEU A C 1
ATOM 3670 O O . LEU A 1 458 ? -19.489 3.590 2.670 1.00 93.19 458 LEU A O 1
ATOM 3674 N N . GLN A 1 459 ? -18.367 5.443 2.090 1.00 92.44 459 GLN A N 1
ATOM 3675 C CA . GLN A 1 459 ? -19.147 5.698 0.885 1.00 92.44 459 GLN A CA 1
ATOM 3676 C C . GLN A 1 459 ? -19.103 4.490 -0.062 1.00 92.44 459 GLN A C 1
ATOM 3678 O O . GLN A 1 459 ? -20.140 3.981 -0.484 1.00 92.44 459 GLN A O 1
ATOM 3683 N N . LYS A 1 460 ? -17.904 3.956 -0.325 1.00 93.88 460 LYS A N 1
ATOM 3684 C CA . LYS A 1 460 ? -17.717 2.793 -1.203 1.00 93.88 460 LYS A CA 1
ATOM 3685 C C . LYS A 1 460 ? -18.294 1.495 -0.640 1.00 93.88 460 LYS A C 1
ATOM 3687 O O . LYS A 1 460 ? -18.705 0.652 -1.428 1.00 93.88 460 LYS A O 1
ATOM 3692 N N . ILE A 1 461 ? -18.343 1.331 0.684 1.00 93.38 461 ILE A N 1
ATOM 3693 C CA . ILE A 1 461 ? -18.904 0.130 1.324 1.00 93.38 461 ILE A CA 1
ATOM 3694 C C . ILE A 1 461 ? -20.436 0.187 1.412 1.00 93.38 461 ILE A C 1
ATOM 3696 O O . ILE A 1 461 ? -21.086 -0.849 1.284 1.00 93.38 461 ILE A O 1
ATOM 3700 N N . LEU A 1 462 ? -21.009 1.357 1.714 1.00 88.88 462 LEU A N 1
ATOM 3701 C CA . LEU A 1 462 ? -22.405 1.479 2.154 1.00 88.88 462 LEU A CA 1
ATOM 3702 C C . LEU A 1 462 ? -23.363 1.941 1.051 1.00 88.88 462 LEU A C 1
ATOM 3704 O O . LEU A 1 462 ? -24.572 1.719 1.183 1.00 88.88 462 LEU A O 1
ATOM 3708 N N . GLU A 1 463 ? -22.866 2.596 0.003 1.00 77.75 463 GLU A N 1
ATOM 3709 C CA . GLU A 1 463 ? -23.688 3.156 -1.083 1.00 77.75 463 GLU A CA 1
ATOM 3710 C C . GLU A 1 463 ? -23.644 2.327 -2.379 1.00 77.75 463 GLU A C 1
ATOM 3712 O O . GLU A 1 463 ? -24.453 2.566 -3.273 1.00 77.75 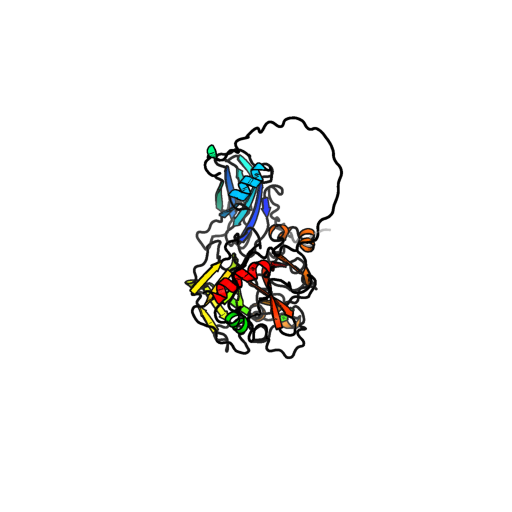463 GLU A O 1
ATOM 3717 N N . ASN A 1 464 ? -22.769 1.317 -2.450 1.00 57.62 464 ASN A N 1
ATOM 3718 C CA . ASN A 1 464 ? -22.573 0.399 -3.584 1.00 57.62 464 ASN A CA 1
ATOM 3719 C C . ASN A 1 464 ? -22.831 -1.062 -3.193 1.00 57.62 464 ASN A C 1
ATOM 3721 O O . ASN A 1 464 ? -22.998 -1.899 -4.120 1.00 57.62 464 ASN A O 1
#

Radius of gyration: 27.06 Å; Cα contacts (8 Å, |Δi|>4): 940; chains: 1; bounding box: 104×88×53 Å

Secondary structure (DSSP, 8-state):
-----------------------SSTTTEEE---TTT-EEEEEEESS--SS-S-EEEEEEEEE-SPPSSS---EEEESS-HHHHHHHHHTTPPEEEEEEPPS-SSPPEEEEEEETTEEEEE-----TTSEEEEEEEEE-PPP--GGGS------PPPPP--------------------PPPPPHHHHHHHHTTTT--S--S-S-PPSSEEPPTTSSTTEEEEEE-STT-EEEEEEEE-SSSEEEE-GGGGEETTEEPPGGGEEEEES-SBTT-TT-TT-EEEEEEEEEE-TT--TTT-STT--EEEEESS----BTTB-PPBPP--TT-PPSPTTSBPEEEES---S-SSSTTTT-GGGGGB-EEE-PEEE-HHHHHTT-SSSGGG--TTEEEEE-SSSS----TT-TT-EEEEEETTEEEEEEEEEEEPBPTTTSSB-TTSEEEEEESGGGHHHHHHHHH--

Foldseek 3Di:
DDDDDDDDPPPPPPPPVPPDPPPLDCVAWDAFQFLQQQFGIKGKAQFDDLDDQKKKKKWKWWDLDDAPDPDAWAKAWLDPLVVLNVCNNVSGITMIIIHGGPDPDDTRTAFIDIVNHTPGGDPDDDPNIDMDMYMDMRGDDPDDPVPDPDPPPDDDDDDDDDDDDDDDDDDDDDPPDPDDDDFDPVLLVLLQPPAQAAPDPDPPDDDFLDFDDQLRQQQKKFKFFPDPQRHGAAIWGASGQWKTKFFLSSQDDNNHGHDQQRIKIKGSDFFQNDPPDPPIDIFGFPDKAQDPPDDHPNASESRIIMTTTPDGHDDDNSHHGHAEDPDLPDDPDDQFAWWKAKDQFKPFASDPVRPPDPRSNRGMTIHTWTKAALVGQCVVDPNRVRHRDNQKTKTAGPVQRDDDWRRSGHTFGWDQDPNGTYGQWGFHGAGADPPVSTGRNGGITMTGGCSVVSSVVCCVVRVD

Nearest PDB structures (foldseek):
  2pgq-assembly1_B  TM=8.273E-01  e=1.291E-18  Homo sapiens
  1rd3-assembly1_B  TM=8.245E-01  e=2.386E-18  Homo sapiens
  2ody-assembly1_B  TM=8.328E-01  e=6.164E-18  Bos taurus
  1shh-assembly2_E  TM=8.172E-01  e=1.347E-17  Homo sapiens
  1mkx-assembly2_K  TM=7.496E-01  e=7.193E-17  Bos taurus

InterPro domains:
  IPR001254 Serine proteases, trypsin domain [PF00089] (213-457)
  IPR001254 Serine proteases, trypsin domain [PS50240] (191-462)
  IPR001254 Serine proteases, trypsin domain [SM00020] (210-457)
  IPR001254 Serine proteases, trypsin domain [cd00190] (213-457)
  IPR001314 Peptidase S1A, chymotrypsin family [PR00722] (235-250)
  IPR001314 Peptidase S1A, chymotrypsin family [PR00722] (299-313)
  IPR001314 Peptidase S1A, chymotrypsin family [PR00722] (402-414)
  IPR009003 Peptidase S1, PA clan [SSF50494] (190-461)
  IPR018114 Serine proteases, trypsin family, histidine active site [PS00134] (245-250)
  IPR031986 Serine protease gd, N-terminal domain [PF16030] (23-124)
  IPR051333 CLIP domain-containing serine protease [PTHR24260] (163-461)

Mean predicted aligned error: 15.54 Å

pLDDT: mean 79.17, std 19.92, range [26.61, 98.81]

Sequence (464 aa):
MSEVYKLLIVVYISITVVRCNLSPCPEILIYFHHPMTNAFARIVIANPPKNFQRLTLKVSYQTREFFVDDYQGLINLRWPLNETLERIRRGEPLIYIVHFPKVKRVPDVVIISLDNTPICVNVAIDPLARIVELKHDLLPPPFDPASLPVNKITEVPPTSTTEVLNINHEVGKEDDSEKRPSFSKVKIDELSMGCGDINSKENFKFKDNVRLRPGQWPWLAAIYITNSTFEFHCSGTLISNRHILTAGHCTYYNDRKLTPNLLVVSLGRYRLDDWEEPLSDNYEVSSIDVHPDYNFGLTSEADLAILKLSKRVRFRPTVRHMCIQTNFGQRFGPVEERGYVAGWGDKTPASKEDREIVEESSVAKLHVPLIISPKKCAKKTRKLQEFITSKTFCSQSQNGVSGPCKGDSGTALALPVSKKFYLQGIVSIAAADKISIDCDHKDFVVYVDVYPYTYWILQKILEN

Organism: Cotesia congregata (NCBI:txid51543)

Solvent-accessible surface area (backbone atoms only — not comparable to full-atom values): 26910 Å² total; per-residue (Å²): 132,87,80,92,83,82,86,76,83,76,76,77,75,77,75,72,71,76,73,71,85,66,54,76,35,67,84,35,38,41,79,55,68,39,93,73,57,43,30,36,33,36,40,44,37,66,81,56,80,72,79,67,76,64,48,38,42,37,42,31,29,35,39,79,74,79,69,94,54,96,60,81,47,48,62,42,67,52,48,61,71,70,58,44,52,53,38,34,69,75,64,37,59,45,45,33,38,34,26,49,51,100,58,100,59,86,64,50,67,36,39,32,24,51,73,84,43,76,80,35,69,38,87,84,77,60,93,83,37,50,78,48,78,41,74,39,78,50,66,66,78,81,88,59,84,83,75,59,83,77,81,76,82,74,85,80,81,87,87,83,79,89,84,79,91,80,92,83,81,80,91,74,87,81,83,83,71,78,83,68,87,80,75,60,63,67,62,51,52,60,60,58,55,78,27,20,60,56,70,64,93,63,87,87,73,79,69,60,52,32,74,61,57,82,24,47,63,19,23,48,25,44,32,23,35,68,57,102,77,51,48,81,60,24,22,18,24,26,58,47,55,39,36,30,39,26,20,32,62,70,46,36,55,93,79,38,76,62,56,36,86,43,36,38,39,32,37,22,62,46,45,78,82,52,87,81,45,80,77,40,50,80,40,52,34,66,40,75,51,60,42,86,76,38,44,86,90,47,42,30,44,51,38,30,22,37,38,33,39,67,58,75,57,80,74,49,76,28,27,37,26,38,22,71,77,81,63,91,87,61,80,80,78,72,82,62,47,69,33,39,35,55,36,45,26,51,71,67,66,71,44,87,86,54,74,83,51,84,69,58,53,34,39,31,32,32,27,52,29,41,32,38,47,34,76,61,47,49,76,72,36,82,89,54,39,70,41,55,44,95,53,22,32,29,29,32,36,85,82,38,72,49,47,80,23,72,40,16,34,6,12,41,32,29,36,81,52,98,88,24,32,30,59,48,25,31,32,54,50,52,38,54,29,91,83,80,69,41,66,27,30,72,45,50,36,38,23,20,40,38,72,89,45,38,63,61,52,49,48,61,67,75,78,107